Protein AF-0000000079818234 (afdb_homodimer)

Radius of gyration: 24.81 Å; Cα contacts (8 Å, |Δi|>4): 1193; chains: 2; bounding box: 47×65×57 Å

Secondary structure (DSSP, 8-state):
----TTHHHHHHHHHHHHTGGGGHHHHHHHHH-SS-EETTTTEETTTS--S-S--TT-EEEEES-TT-HHHHHHHHTT-SEEEEEES-HHHHHHHHHHHHHHT---EEEES-TTS-SS-TT-EEEEEEESSHHHHS-HHHHHHHHHHHEEEEEEEEEEEE-HHHHHTS-TT--SS--SB--S-STT-SEEE-TT-SSS---EEE---HHHHHHHHHHHT-EEEEEE-PPP---S---BTTB-HHHHTTS-SEEEEEEE--/----TTHHHHHHHHHHHHTGGGGHHHHHHHHH-SS-EETTTTEETTTS--S-S--TT-EEEEES-TT-HHHHHHHHTT-SEEEEEES-HHHHHHHHHHHHHHT---EEEES-TTS-SS-TT-EEEEEEESSHHHHS-HHHHHHHHHHHEEEEEEEEEEEE-HHHHHTS-TT--SS--SB--S-STT-SEEE-TT-SSS---EEE---HHHHHHHHHHHT-EEEEEE-PPP---S---BTTB-HHHHTTS-SEEEEEEE--

Sequence (520 aa):
MTEQSGEHVAVNRDHWDDNAHEWVASGERNWAREAPVWGIWGIDNGEVPLLPDDLTGLDVVELGCGTVYGSAWMARRGARRVVGIDNSAGQLATATRLAQQHGIELELIHGDAEAVPLPDGSVDFALSEYGAAIWCDPYRWVPEAFRLLRPGGRLVFLGTHPLAHVTAPMDGSVPIDTTLHRGWFDLHRLDWTDAVDEPGGIEFCLPTAGWMALFRDVGFVVEDYREPRCPATGDEVTFAITPTWANRWPSEQAWWVRRPMTEQSGEHVAVNRDHWDDNAHEWVASGERNWAREAPVWGIWGIDNGEVPLLPDDLTGLDVVELGCGTVYGSAWMARRGARRVVGIDNSAGQLATATRLAQQHGIELELIHGDAEAVPLPDGSVDFALSEYGAAIWCDPYRWVPEAFRLLRPGGRLVFLGTHPLAHVTAPMDGSVPIDTTLHRGWFDLHRLDWTDAVDEPGGIEFCLPTAGWMALFRDVGFVVEDYREPRCPATGDEVTFAITPTWANRWPSEQAWWVRRP

Organism: NCBI:txid1608957

pLDDT: mean 96.19, std 8.21, range [26.52, 98.94]

InterPro domains:
  IPR013216 Methyltransferase type 11 [PF08241] (62-157)
  IPR029063 S-adenosyl-L-methionine-dependent methyltransferase superfamily [G3DSA:3.40.50.150] (49-246)
  IPR029063 S-adenosyl-L-methionine-dependent methyltransferase superfamily [SSF53335] (7-232)

Nearest PDB structures (foldseek):
  5f8e-assembly2_C  TM=6.454E-01  e=2.463E-10  Mycobacterium tuberculosis H37Rv
  5wp5-assembly2_B  TM=6.800E-01  e=1.462E-09  Arabidopsis thaliana
  5wp4-assembly1_A  TM=6.936E-01  e=3.934E-09  Arabidopsis thaliana
  6uak-assembly1_A-2  TM=6.169E-01  e=2.172E-09  Lachnospiraceae bacterium C6A11
  2yqz-assembly2_B  TM=4.372E-01  e=1.904E-09  Thermus thermophilus HB8

Solvent-accessible surface area (backbone atoms only — not comparable to full-atom values): 26539 Å² total; per-residue (Å²): 129,80,77,61,88,59,54,53,55,57,50,34,24,53,47,42,38,74,45,25,77,77,44,47,63,58,37,54,53,56,60,69,44,93,63,67,57,40,80,97,68,53,43,43,40,89,79,56,62,73,63,73,85,68,35,64,71,31,29,33,37,23,32,28,28,52,51,31,48,69,47,51,52,43,44,75,30,36,30,66,40,39,35,32,26,21,59,22,67,45,23,44,51,52,20,52,52,52,28,58,74,71,70,51,85,67,47,76,43,84,36,50,52,56,64,60,98,64,60,72,45,61,24,43,37,38,38,18,68,65,16,34,53,23,56,30,55,62,91,40,28,51,52,39,50,56,44,29,30,24,77,67,9,36,43,28,37,29,28,69,18,53,61,41,59,21,14,30,45,89,60,34,47,64,55,44,58,54,43,59,64,46,45,44,80,70,44,38,80,45,77,29,61,75,19,70,68,62,56,46,39,44,37,30,43,51,33,72,38,50,49,51,49,48,34,51,74,68,51,36,44,77,76,47,52,44,56,56,64,40,84,54,78,53,70,62,69,52,94,43,37,27,25,56,58,22,55,30,33,46,47,31,31,34,43,33,31,30,35,101,130,80,77,62,90,56,56,53,56,56,50,34,25,54,46,42,39,73,46,24,78,75,44,46,64,57,38,55,50,55,61,67,44,94,62,68,59,39,81,96,70,53,43,43,40,88,79,55,60,73,64,75,84,67,34,63,71,31,29,34,38,24,32,27,27,50,51,32,46,69,48,51,50,44,44,75,31,37,30,65,40,39,34,34,27,22,59,21,67,44,23,42,52,52,20,51,51,52,28,59,75,69,70,49,84,66,46,78,42,85,38,50,54,56,64,61,97,63,59,73,45,64,22,43,37,38,37,17,70,62,15,35,51,22,56,31,55,63,89,41,28,51,52,37,50,55,46,30,30,24,77,67,10,37,42,28,35,31,26,69,18,51,61,42,60,21,14,28,45,91,60,34,46,65,56,45,59,55,44,59,66,45,46,45,79,69,46,39,80,44,78,28,61,76,19,68,70,61,55,46,39,42,36,30,42,49,33,72,37,51,48,50,48,49,35,52,75,68,52,37,42,78,75,47,51,43,58,55,65,40,84,54,79,52,71,64,69,53,95,42,37,28,26,56,57,21,54,29,35,45,46,32,31,35,43,33,32,30,35,102

Foldseek 3Di:
DPPDDCVLLVQQQVQCQVCLVVCLVVLLVQLPDPAHAADLQRHGCVVVVLDDQAQAAWAEEEAQQQLNSVQVVSVVRHYPAYEYEHQYPSSVVSNVVSCVVVVHDHHYYHDHLLDDPDQFQQGQEYEYGQGCQWSPFCLRNVLSVNRNHHAFGKYKYKDFALCCVQQQAPLQDFQRDDDGDDDLQPFFKDAQCRRPPDRGGITTDHHPVVVVVSCVVSQKAWDDKDQDARPDDDADATPRYGSVRSNVGGGMMMTMIGRD/DPPDDCVLLVQQQVQCQVCLVVCLVVLVVQLPDPAHAADLQRHGCVVVVLDDQAQAAWAEEEAQQQLNSVQQVSVVRHYPAYEYEHQYPSSVVSNVVSCVVVVHDHHYYHDHLLDDPDQFQQGQEYEYGQGCQWSPFCLRNVLSVLRNHHAFGKYKYKDFALCCVQQQAPLQDFQRDDDGNDDLQPFFKDAQCRRPPDRGGITTDHHPVVVVVSCVVSQKAWDDKDQDARPDDDADATPRYGSVRSNVGGGMMMTMIGRD

Structure (mmCIF, N/CA/C/O backbone):
data_AF-0000000079818234-model_v1
#
loop_
_entity.id
_entity.type
_entity.pdbx_description
1 polymer 'SAM-dependent methyltransferase'
#
loop_
_atom_site.group_PDB
_atom_site.id
_atom_site.type_symbol
_atom_site.label_atom_id
_atom_site.label_alt_id
_atom_site.label_comp_id
_atom_site.label_asym_id
_atom_site.label_entity_id
_atom_site.label_seq_id
_atom_site.pdbx_PDB_ins_code
_atom_site.Cartn_x
_atom_site.Cartn_y
_atom_site.Cartn_z
_atom_site.occupancy
_atom_site.B_iso_or_equiv
_atom_site.auth_seq_id
_atom_site.auth_comp_id
_atom_site.auth_asym_id
_atom_site.auth_atom_id
_atom_site.pdbx_PDB_model_num
ATOM 1 N N . MET A 1 1 ? -1.325 -24.984 18.875 1 26.67 1 MET A N 1
ATOM 2 C CA . MET A 1 1 ? -1.306 -25.891 17.719 1 26.67 1 MET A CA 1
ATOM 3 C C . MET A 1 1 ? -0.306 -25.406 16.672 1 26.67 1 MET A C 1
ATOM 5 O O . MET A 1 1 ? -0.473 -24.344 16.094 1 26.67 1 MET A O 1
ATOM 9 N N . THR A 1 2 ? 0.93 -25.531 16.875 1 33.09 2 THR A N 1
ATOM 10 C CA . THR A 1 2 ? 2.045 -25.25 15.977 1 33.09 2 THR A CA 1
ATOM 11 C C . THR A 1 2 ? 1.697 -25.609 14.539 1 33.09 2 THR A C 1
ATOM 13 O O . THR A 1 2 ? 1.628 -26.797 14.195 1 33.09 2 THR A O 1
ATOM 16 N N . GLU A 1 3 ? 0.717 -25.062 13.961 1 41.81 3 GLU A N 1
ATOM 17 C CA . GLU A 1 3 ? 0.404 -25.422 12.578 1 41.81 3 GLU A CA 1
ATOM 18 C C . GLU A 1 3 ? 1.666 -25.781 11.805 1 41.81 3 GLU A C 1
ATOM 20 O O . GLU A 1 3 ? 2.66 -25.062 11.852 1 41.81 3 GLU A O 1
ATOM 25 N N . GLN A 1 4 ? 1.934 -27.016 11.539 1 46.72 4 GLN A N 1
ATOM 26 C CA . GLN A 1 4 ? 3.055 -27.719 10.93 1 46.72 4 GLN A CA 1
ATOM 27 C C . GLN A 1 4 ? 3.527 -27.016 9.664 1 46.72 4 GLN A C 1
ATOM 29 O O . GLN A 1 4 ? 2.721 -26.688 8.781 1 46.72 4 GLN A O 1
ATOM 34 N N . SER A 1 5 ? 4.594 -26.547 9.578 1 54.66 5 SER A N 1
ATOM 35 C CA . SER A 1 5 ? 5.438 -26.062 8.484 1 54.66 5 SER A CA 1
ATOM 36 C C . SER A 1 5 ? 5.285 -26.938 7.246 1 54.66 5 SER A C 1
ATOM 38 O O . SER A 1 5 ? 5.398 -28.156 7.324 1 54.66 5 SER A O 1
ATOM 40 N N . GLY A 1 6 ? 4.379 -26.672 6.41 1 78.38 6 GLY A N 1
ATOM 41 C CA . GLY A 1 6 ? 4.344 -27.438 5.168 1 78.38 6 GLY A CA 1
ATOM 42 C C . GLY A 1 6 ? 2.982 -28.031 4.871 1 78.38 6 GLY A C 1
ATOM 43 O O . GLY A 1 6 ? 2.746 -28.531 3.771 1 78.38 6 GLY A O 1
ATOM 44 N N . GLU A 1 7 ? 2.033 -27.969 5.949 1 90.75 7 GLU A N 1
ATOM 45 C CA . GLU A 1 7 ? 0.699 -28.531 5.75 1 90.75 7 GLU A CA 1
ATOM 46 C C . GLU A 1 7 ? 0.027 -27.938 4.52 1 90.75 7 GLU A C 1
ATOM 48 O O . GLU A 1 7 ? -0.63 -28.641 3.756 1 90.75 7 GLU A O 1
ATOM 53 N N . HIS A 1 8 ? 0.161 -26.656 4.297 1 97.06 8 HIS A N 1
ATOM 54 C CA . HIS A 1 8 ? -0.478 -26 3.166 1 97.06 8 HIS A CA 1
ATOM 55 C C . HIS A 1 8 ? 0.04 -26.547 1.842 1 97.06 8 HIS A C 1
ATOM 57 O O . HIS A 1 8 ? -0.687 -26.562 0.846 1 97.06 8 HIS A O 1
ATOM 63 N N . VAL A 1 9 ? 1.299 -27.031 1.816 1 97.56 9 VAL A N 1
ATOM 64 C CA . VAL A 1 9 ? 1.887 -27.547 0.588 1 97.56 9 VAL A CA 1
ATOM 65 C C . VAL A 1 9 ? 1.11 -28.781 0.129 1 97.56 9 VAL A C 1
ATOM 67 O O . VAL A 1 9 ? 0.718 -28.875 -1.036 1 97.56 9 VAL A O 1
ATOM 70 N N . ALA A 1 10 ? 0.885 -29.703 1.012 1 96.88 10 ALA A N 1
ATOM 71 C CA . ALA A 1 10 ? 0.15 -30.922 0.689 1 96.88 10 ALA A CA 1
ATOM 72 C C . ALA A 1 10 ? -1.308 -30.609 0.358 1 96.88 10 ALA A C 1
ATOM 74 O O . ALA A 1 10 ? -1.858 -31.141 -0.607 1 96.88 10 ALA A O 1
ATOM 75 N N . VAL A 1 11 ? -1.931 -29.781 1.15 1 97.81 11 VAL A N 1
ATOM 76 C CA . VAL A 1 11 ? -3.326 -29.406 0.954 1 97.81 11 VAL A CA 1
ATOM 77 C C . VAL A 1 11 ? -3.5 -28.766 -0.42 1 97.81 11 VAL A C 1
ATOM 79 O O . VAL A 1 11 ? -4.418 -29.109 -1.166 1 97.81 11 VAL A O 1
ATOM 82 N N . ASN A 1 12 ? -2.658 -27.844 -0.768 1 98 12 ASN A N 1
ATOM 83 C CA . ASN A 1 12 ? -2.766 -27.141 -2.037 1 98 12 ASN A CA 1
ATOM 84 C C . ASN A 1 12 ? -2.412 -28.031 -3.217 1 98 12 ASN A C 1
ATOM 86 O O . ASN A 1 12 ? -2.979 -27.891 -4.301 1 98 12 ASN A O 1
ATOM 90 N N . ARG A 1 13 ? -1.47 -28.953 -3.018 1 97.62 13 ARG A N 1
ATOM 91 C CA . ARG A 1 13 ? -1.191 -29.953 -4.051 1 97.62 13 ARG A CA 1
ATOM 92 C C . ARG A 1 13 ? -2.447 -30.75 -4.402 1 97.62 13 ARG A C 1
ATOM 94 O O . ARG A 1 13 ? -2.797 -30.875 -5.578 1 97.62 13 ARG A O 1
ATOM 101 N N . ASP A 1 14 ? -3.066 -31.266 -3.395 1 96.81 14 ASP A N 1
ATOM 102 C CA . ASP A 1 14 ? -4.281 -32.062 -3.605 1 96.81 14 ASP A CA 1
ATOM 103 C C . ASP A 1 14 ? -5.359 -31.219 -4.289 1 96.81 14 ASP A C 1
ATOM 105 O O . ASP A 1 14 ? -6.008 -31.672 -5.23 1 96.81 14 ASP A O 1
ATOM 109 N N . HIS A 1 15 ? -5.547 -30.016 -3.846 1 97.19 15 HIS A N 1
ATOM 110 C CA . HIS A 1 15 ? -6.547 -29.125 -4.406 1 97.19 15 HIS A CA 1
ATOM 111 C C . HIS A 1 15 ? -6.297 -28.875 -5.895 1 97.19 15 HIS A C 1
ATOM 113 O O . HIS A 1 15 ? -7.211 -29.031 -6.711 1 97.19 15 HIS A O 1
ATOM 119 N N . TRP A 1 16 ? -5.082 -28.562 -6.273 1 97.25 16 TRP A N 1
ATOM 120 C CA . TRP A 1 16 ? -4.785 -28.172 -7.648 1 97.25 16 TRP A CA 1
ATOM 121 C C . TRP A 1 16 ? -4.695 -29.375 -8.562 1 97.25 16 TRP A C 1
ATOM 123 O O . TRP A 1 16 ? -4.949 -29.281 -9.766 1 97.25 16 TRP A O 1
ATOM 133 N N . ASP A 1 17 ? -4.348 -30.531 -8 1 97.5 17 ASP A N 1
ATOM 134 C CA . ASP A 1 17 ? -4.434 -31.766 -8.789 1 97.5 17 ASP A CA 1
ATOM 135 C C . ASP A 1 17 ? -5.887 -32.125 -9.094 1 97.5 17 ASP A C 1
ATOM 137 O O . ASP A 1 17 ? -6.215 -32.469 -10.227 1 97.5 17 ASP A O 1
ATOM 141 N N . ASP A 1 18 ? -6.68 -31.953 -8.109 1 96.19 18 ASP A N 1
ATOM 142 C CA . ASP A 1 18 ? -8.094 -32.281 -8.25 1 96.19 18 ASP A CA 1
ATOM 143 C C . ASP A 1 18 ? -8.773 -31.375 -9.273 1 96.19 18 ASP A C 1
ATOM 145 O O . ASP A 1 18 ? -9.734 -31.781 -9.93 1 96.19 18 ASP A O 1
ATOM 149 N N . ASN A 1 19 ? -8.273 -30.172 -9.438 1 95.25 19 ASN A N 1
ATOM 150 C CA . ASN A 1 19 ? -8.945 -29.203 -10.289 1 95.25 19 ASN A CA 1
ATOM 151 C C . ASN A 1 19 ? -8.148 -28.938 -11.562 1 95.25 19 ASN A C 1
ATOM 153 O O . ASN A 1 19 ? -8.523 -28.078 -12.359 1 95.25 19 ASN A O 1
ATOM 157 N N . ALA A 1 20 ? -7.113 -29.641 -11.789 1 96.38 20 ALA A N 1
ATOM 158 C CA . ALA A 1 20 ? -6.215 -29.375 -12.906 1 96.38 20 ALA A CA 1
ATOM 159 C C . ALA A 1 20 ? -6.973 -29.406 -14.234 1 96.38 20 ALA A C 1
ATOM 161 O O . ALA A 1 20 ? -6.699 -28.594 -15.125 1 96.38 20 ALA A O 1
ATOM 162 N N . HIS A 1 21 ? -7.945 -30.297 -14.367 1 95.62 21 HIS A N 1
ATOM 163 C CA . HIS A 1 21 ? -8.695 -30.469 -15.602 1 95.62 21 HIS A CA 1
ATOM 164 C C . HIS A 1 21 ? -9.484 -29.203 -15.945 1 95.62 21 HIS A C 1
ATOM 166 O O . HIS A 1 21 ? -9.727 -28.922 -17.125 1 95.62 21 HIS A O 1
ATOM 172 N N . GLU A 1 22 ? -9.852 -28.422 -14.945 1 93.81 22 GLU A N 1
ATOM 173 C CA . GLU A 1 22 ? -10.648 -27.219 -15.141 1 93.81 22 GLU A CA 1
ATOM 174 C C . GLU A 1 22 ? -9.805 -26.094 -15.758 1 93.81 22 GLU A C 1
ATOM 176 O O . GLU A 1 22 ? -10.352 -25.109 -16.25 1 93.81 22 GLU A O 1
ATOM 181 N N . TRP A 1 23 ? -8.523 -26.266 -15.789 1 95.12 23 TRP A N 1
ATOM 182 C CA . TRP A 1 23 ? -7.648 -25.172 -16.203 1 95.12 23 TRP A CA 1
ATOM 183 C C . TRP A 1 23 ? -7.039 -25.453 -17.578 1 95.12 23 TRP A C 1
ATOM 185 O O . TRP A 1 23 ? -6.309 -24.625 -18.109 1 95.12 23 TRP A O 1
ATOM 195 N N . VAL A 1 24 ? -7.379 -26.578 -18.172 1 95.94 24 VAL A N 1
ATOM 196 C CA . VAL A 1 24 ? -6.828 -26.969 -19.469 1 95.94 24 VAL A CA 1
ATOM 197 C C . VAL A 1 24 ? -7.254 -25.969 -20.531 1 95.94 24 VAL A C 1
ATOM 199 O O . VAL A 1 24 ? -6.41 -25.406 -21.25 1 95.94 24 VAL A O 1
ATOM 202 N N . ALA A 1 25 ? -8.547 -25.672 -20.562 1 95.94 25 ALA A N 1
ATOM 203 C CA . ALA A 1 25 ? -9.07 -24.781 -21.594 1 95.94 25 ALA A CA 1
ATOM 204 C C . ALA A 1 25 ? -8.477 -23.375 -21.453 1 95.94 25 ALA A C 1
ATOM 206 O O . ALA A 1 25 ? -8.117 -22.75 -22.453 1 95.94 25 ALA A O 1
ATOM 207 N N . SER A 1 26 ? -8.492 -22.938 -20.25 1 93.88 26 SER A N 1
ATOM 208 C CA . SER A 1 26 ? -7.91 -21.625 -20.016 1 93.88 26 SER A CA 1
ATOM 209 C C . SER A 1 26 ? -6.438 -21.594 -20.406 1 93.88 26 SER A C 1
ATOM 211 O O . SER A 1 26 ? -5.965 -20.609 -20.984 1 93.88 26 SER A O 1
ATOM 213 N N . GLY A 1 27 ? -5.695 -22.594 -20.062 1 95.81 27 GLY A N 1
ATOM 214 C CA . GLY A 1 27 ? -4.309 -22.703 -20.5 1 95.81 27 GLY A CA 1
ATOM 215 C C . GLY A 1 27 ? -4.152 -22.641 -22 1 95.81 27 GLY A C 1
ATOM 216 O O . GLY A 1 27 ? -3.326 -21.891 -22.516 1 95.81 27 GLY A O 1
ATOM 217 N N . GLU A 1 28 ? -4.965 -23.406 -22.703 1 97.12 28 GLU A N 1
ATOM 218 C CA . GLU A 1 28 ? -4.918 -23.438 -24.172 1 97.12 28 GLU A CA 1
ATOM 219 C C . GLU A 1 28 ? -5.191 -22.047 -24.75 1 97.12 28 GLU A C 1
ATOM 221 O O . GLU A 1 28 ? -4.504 -21.609 -25.672 1 97.12 28 GLU A O 1
ATOM 226 N N . ARG A 1 29 ? -6.152 -21.391 -24.188 1 96.31 29 ARG A N 1
ATOM 227 C CA . ARG A 1 29 ? -6.484 -20.047 -24.641 1 96.31 29 ARG A CA 1
ATOM 228 C C . ARG A 1 29 ? -5.32 -19.094 -24.422 1 96.31 29 ARG A C 1
ATOM 230 O O . ARG A 1 29 ? -4.973 -18.312 -25.312 1 96.31 29 ARG A O 1
ATOM 237 N N . ASN A 1 30 ? -4.762 -19.109 -23.281 1 95.69 30 ASN A N 1
ATOM 238 C CA . ASN A 1 30 ? -3.688 -18.188 -22.938 1 95.69 30 ASN A CA 1
ATOM 239 C C . ASN A 1 30 ? -2.441 -18.438 -23.781 1 95.69 30 ASN A C 1
ATOM 241 O O . ASN A 1 30 ? -1.755 -17.484 -24.172 1 95.69 30 ASN A O 1
ATOM 245 N N . TRP A 1 31 ? -2.158 -19.672 -24.094 1 95.69 31 TRP A N 1
ATOM 246 C CA . TRP A 1 31 ? -1.018 -20.016 -24.922 1 95.69 31 TRP A CA 1
ATOM 247 C C . TRP A 1 31 ? -1.212 -19.516 -26.344 1 95.69 31 TRP A C 1
ATOM 249 O O . TRP A 1 31 ? -0.242 -19.172 -27.031 1 95.69 31 TRP A O 1
ATOM 259 N N . ALA A 1 32 ? -2.402 -19.422 -26.781 1 94.88 32 ALA A N 1
ATOM 260 C CA . ALA A 1 32 ? -2.707 -19.109 -28.172 1 94.88 32 ALA A CA 1
ATOM 261 C C . ALA A 1 32 ? -2.793 -17.594 -28.391 1 94.88 32 ALA A C 1
ATOM 263 O O . ALA A 1 32 ? -2.857 -17.125 -29.531 1 94.88 32 ALA A O 1
ATOM 264 N N . ARG A 1 33 ? -2.76 -16.844 -27.312 1 95.25 33 ARG A N 1
ATOM 265 C CA . ARG A 1 33 ? -2.902 -15.398 -27.422 1 95.25 33 ARG A CA 1
ATOM 266 C C . ARG A 1 33 ? -1.717 -14.789 -28.156 1 95.25 33 ARG A C 1
ATOM 268 O O . ARG A 1 33 ? -0.614 -15.336 -28.141 1 95.25 33 ARG A O 1
ATOM 275 N N . GLU A 1 34 ? -1.979 -13.633 -28.703 1 93.62 34 GLU A N 1
ATOM 276 C CA . GLU A 1 34 ? -0.927 -12.883 -29.391 1 93.62 34 GLU A CA 1
ATOM 277 C C . GLU A 1 34 ? -0.07 -12.102 -28.391 1 93.62 34 GLU A C 1
ATOM 279 O O . GLU A 1 34 ? 1.096 -11.812 -28.672 1 93.62 34 GLU A O 1
ATOM 284 N N . ALA A 1 35 ? -0.7 -11.75 -27.281 1 95 35 ALA A N 1
ATOM 285 C CA . ALA A 1 35 ? -0.032 -11.055 -26.188 1 95 35 ALA A CA 1
ATOM 286 C C . ALA A 1 35 ? -0.489 -11.594 -24.828 1 95 35 ALA A C 1
ATOM 288 O O . ALA A 1 35 ? -1.617 -12.07 -24.703 1 95 35 ALA A O 1
ATOM 289 N N . PRO A 1 36 ? 0.419 -11.461 -23.906 1 96 36 PRO A N 1
ATOM 290 C CA . PRO A 1 36 ? 0.007 -12.008 -22.609 1 96 36 PRO A CA 1
ATOM 291 C C . PRO A 1 36 ? -1.013 -11.117 -21.891 1 96 36 PRO A C 1
ATOM 293 O O . PRO A 1 36 ? -0.998 -9.898 -22.062 1 96 36 PRO A O 1
ATOM 296 N N . VAL A 1 37 ? -1.904 -11.734 -21.109 1 95.81 37 VAL A N 1
ATOM 297 C CA . VAL A 1 37 ? -2.824 -11.062 -20.188 1 95.81 37 VAL A CA 1
ATOM 298 C C . VAL A 1 37 ? -2.676 -11.648 -18.781 1 95.81 37 VAL A C 1
ATOM 300 O O . VAL A 1 37 ? -2.244 -12.789 -18.625 1 95.81 37 VAL A O 1
ATOM 3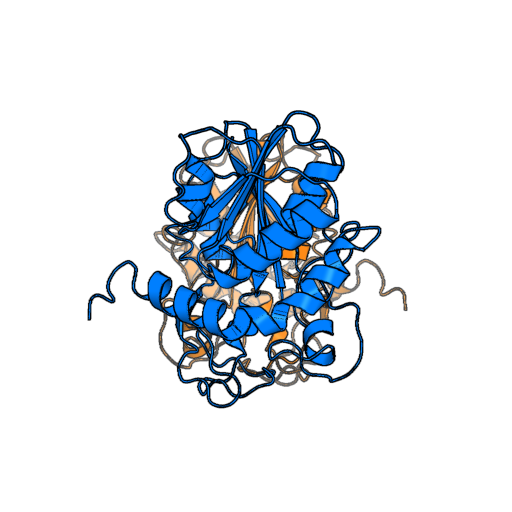03 N N . TRP A 1 38 ? -2.986 -10.828 -17.828 1 96.62 38 TRP A N 1
ATOM 304 C CA . TRP A 1 38 ? -2.625 -11.234 -16.469 1 96.62 38 TRP A CA 1
ATOM 305 C C . TRP A 1 38 ? -3.846 -11.219 -15.555 1 96.62 38 TRP A C 1
ATOM 307 O O . TRP A 1 38 ? -4.785 -10.445 -15.781 1 96.62 38 TRP A O 1
ATOM 317 N N . GLY A 1 39 ? -3.68 -12.031 -14.508 1 95.88 39 GLY A N 1
ATOM 318 C CA . GLY A 1 39 ? -4.641 -12.016 -13.414 1 95.88 39 GLY A CA 1
ATOM 319 C C . GLY A 1 39 ? -5.992 -12.594 -13.797 1 95.88 39 GLY A C 1
ATOM 320 O O . GLY A 1 39 ? -6.121 -13.242 -14.836 1 95.88 39 GLY A O 1
ATOM 321 N N . ILE A 1 40 ? -6.957 -12.398 -13 1 95.19 40 ILE A N 1
ATOM 322 C CA . ILE A 1 40 ? -8.266 -13.016 -13.188 1 95.19 40 ILE A CA 1
ATOM 323 C C . ILE A 1 40 ? -9.109 -12.156 -14.125 1 95.19 40 ILE A C 1
ATOM 325 O O . ILE A 1 40 ? -10.172 -12.586 -14.594 1 95.19 40 ILE A O 1
ATOM 329 N N . TRP A 1 41 ? -8.594 -11 -14.469 1 95.75 41 TRP A N 1
ATOM 330 C CA . TRP A 1 41 ? -9.375 -10.094 -15.305 1 95.75 41 TRP A CA 1
ATOM 331 C C . TRP A 1 41 ? -8.75 -9.969 -16.688 1 95.75 41 TRP A C 1
ATOM 333 O O . TRP A 1 41 ? -9.234 -9.188 -17.516 1 95.75 41 TRP A O 1
ATOM 343 N N . GLY A 1 42 ? -7.652 -10.695 -16.875 1 94.88 42 GLY A N 1
ATOM 344 C CA . GLY A 1 42 ? -7.023 -10.641 -18.188 1 94.88 42 GLY A CA 1
ATOM 345 C C . GLY A 1 42 ? -6.469 -9.266 -18.516 1 94.88 42 GLY A C 1
ATOM 346 O O . GLY A 1 42 ? -6.723 -8.742 -19.609 1 94.88 42 GLY A O 1
ATOM 347 N N . ILE A 1 43 ? -5.691 -8.703 -17.625 1 95.88 43 ILE A N 1
ATOM 348 C CA . ILE A 1 43 ? -5.148 -7.363 -17.797 1 95.88 43 ILE A CA 1
ATOM 349 C C . ILE A 1 43 ? -3.969 -7.402 -18.766 1 95.88 43 ILE A C 1
ATOM 351 O O . ILE A 1 43 ? -3.055 -8.219 -18.609 1 95.88 43 ILE A O 1
ATOM 355 N N . ASP A 1 44 ? -3.938 -6.488 -19.672 1 94.88 44 ASP A N 1
ATOM 356 C CA . ASP A 1 44 ? -2.893 -6.426 -20.688 1 94.88 44 ASP A CA 1
ATOM 357 C C . ASP A 1 44 ? -1.536 -6.109 -20.062 1 94.88 44 ASP A C 1
ATOM 359 O O . ASP A 1 44 ? -1.444 -5.281 -19.156 1 94.88 44 ASP A O 1
ATOM 363 N N . ASN A 1 45 ? -0.516 -6.715 -20.672 1 96.31 45 ASN A N 1
ATOM 364 C CA . ASN A 1 45 ? 0.842 -6.457 -20.219 1 96.31 45 ASN A CA 1
ATOM 365 C C . ASN A 1 45 ? 1.223 -4.988 -20.375 1 96.31 45 ASN A C 1
ATOM 367 O O . ASN A 1 45 ? 2.109 -4.492 -19.672 1 96.31 45 ASN A O 1
ATOM 371 N N . GLY A 1 46 ? 0.618 -4.285 -21.297 1 94 46 GLY A N 1
ATOM 372 C CA . GLY A 1 46 ? 0.854 -2.855 -21.438 1 94 46 GLY A CA 1
ATOM 373 C C . GLY A 1 46 ? 0.364 -2.053 -20.25 1 94 46 GLY A C 1
ATOM 374 O O . GLY A 1 46 ? 0.935 -1.012 -19.922 1 94 46 GLY A O 1
ATOM 375 N N . GLU A 1 47 ? -0.646 -2.516 -19.594 1 93.38 47 GLU A N 1
ATOM 376 C CA . GLU A 1 47 ? -1.233 -1.851 -18.438 1 93.38 47 GLU A CA 1
ATOM 377 C C . GLU A 1 47 ? -0.528 -2.262 -17.141 1 93.38 47 GLU A C 1
ATOM 379 O O . GLU A 1 47 ? -0.231 -1.419 -16.297 1 93.38 47 GLU A O 1
ATOM 384 N N . VAL A 1 48 ? -0.307 -3.482 -16.969 1 96.62 48 VAL A N 1
ATOM 385 C CA . VAL A 1 48 ? 0.477 -4.035 -15.867 1 96.62 48 VAL A CA 1
ATOM 386 C C . VAL A 1 48 ? 1.634 -4.863 -16.422 1 96.62 48 VAL A C 1
ATOM 388 O O . VAL A 1 48 ? 1.49 -6.062 -16.656 1 96.62 48 VAL A O 1
ATOM 391 N N . PRO A 1 49 ? 2.756 -4.309 -16.531 1 97.19 49 PRO A N 1
ATOM 392 C CA . PRO A 1 49 ? 3.859 -4.953 -17.25 1 97.19 49 PRO A CA 1
ATOM 393 C C . PRO A 1 49 ? 4.617 -5.957 -16.391 1 97.19 49 PRO A C 1
ATOM 395 O O . PRO A 1 49 ? 5.758 -5.699 -15.992 1 97.19 49 PRO A O 1
ATOM 398 N N . LEU A 1 50 ? 4.086 -7.082 -16.219 1 98.25 50 LEU A N 1
ATOM 399 C CA . LEU A 1 50 ? 4.738 -8.125 -15.438 1 98.25 50 LEU A CA 1
ATOM 400 C C . LEU A 1 50 ? 5.965 -8.664 -16.156 1 98.25 50 LEU A C 1
ATOM 402 O O . LEU A 1 50 ? 6.914 -9.133 -15.523 1 98.25 50 LEU A O 1
ATOM 406 N N . LEU A 1 51 ? 5.891 -8.672 -17.438 1 97.94 51 LEU A N 1
ATOM 407 C CA . LEU A 1 51 ? 7.012 -9.172 -18.219 1 97.94 51 LEU A CA 1
ATOM 408 C C . LEU A 1 51 ? 7.738 -8.023 -18.922 1 97.94 51 LEU A C 1
ATOM 410 O O . LEU A 1 51 ? 7.109 -7.191 -19.578 1 97.94 51 LEU A O 1
ATOM 414 N N . PRO A 1 52 ? 9.039 -8.039 -18.781 1 96.44 52 PRO A N 1
ATOM 415 C CA . PRO A 1 52 ? 9.805 -7.113 -19.625 1 96.44 52 PRO A CA 1
ATOM 416 C C . PRO A 1 52 ? 9.664 -7.41 -21.109 1 96.44 52 PRO A C 1
ATOM 418 O O . PRO A 1 52 ? 9.352 -8.539 -21.5 1 96.44 52 PRO A O 1
ATOM 421 N N . ASP A 1 53 ? 9.977 -6.426 -21.844 1 94.56 53 ASP A N 1
ATOM 422 C CA . ASP A 1 53 ? 9.852 -6.57 -23.297 1 94.56 53 ASP A CA 1
ATOM 423 C C . ASP A 1 53 ? 10.93 -7.5 -23.844 1 94.56 53 ASP A C 1
ATOM 425 O O . ASP A 1 53 ? 10.727 -8.148 -24.875 1 94.56 53 ASP A O 1
ATOM 429 N N . ASP A 1 54 ? 12.031 -7.508 -23.234 1 97.44 54 ASP A N 1
ATOM 430 C CA . ASP A 1 54 ? 13.18 -8.273 -23.703 1 97.44 54 ASP A CA 1
ATOM 431 C C . ASP A 1 54 ? 13.812 -9.078 -22.578 1 97.44 54 ASP A C 1
ATOM 433 O O . ASP A 1 54 ? 14.281 -8.5 -21.594 1 97.44 54 ASP A O 1
ATOM 437 N N . LEU A 1 55 ? 13.828 -10.367 -22.766 1 98.25 55 LEU A N 1
ATOM 438 C CA . LEU A 1 55 ? 14.453 -11.266 -21.797 1 98.25 55 LEU A CA 1
ATOM 439 C C . LEU A 1 55 ? 15.594 -12.055 -22.453 1 98.25 55 LEU A C 1
ATOM 441 O O . LEU A 1 55 ? 15.938 -13.141 -21.984 1 98.25 55 LEU A O 1
ATOM 445 N N . THR A 1 56 ? 16.141 -11.492 -23.531 1 98.5 56 THR A N 1
ATOM 446 C CA . THR A 1 56 ? 17.141 -12.195 -24.312 1 98.5 56 THR A CA 1
ATOM 447 C C . THR A 1 56 ? 18.328 -12.586 -23.453 1 98.5 56 THR A C 1
ATOM 449 O O . THR A 1 56 ? 18.938 -11.742 -22.781 1 98.5 56 THR A O 1
ATOM 452 N N . GLY A 1 57 ? 18.578 -13.805 -23.484 1 98.19 57 GLY A N 1
ATOM 453 C CA . GLY A 1 57 ? 19.781 -14.32 -22.844 1 98.19 57 GLY A CA 1
ATOM 454 C C . GLY A 1 57 ? 19.641 -14.508 -21.359 1 98.19 57 GLY A C 1
ATOM 455 O O . GLY A 1 57 ? 20.594 -14.914 -20.688 1 98.19 57 GLY A O 1
ATOM 456 N N . LEU A 1 58 ? 18.531 -14.328 -20.812 1 98.69 58 LEU A N 1
ATOM 457 C CA . LEU A 1 58 ? 18.344 -14.391 -19.359 1 98.69 58 LEU A CA 1
ATOM 458 C C . LEU A 1 58 ? 17.875 -15.781 -18.938 1 98.69 58 LEU A C 1
ATOM 460 O O . LEU A 1 58 ? 17.219 -16.484 -19.719 1 98.69 58 LEU A O 1
ATOM 464 N N . ASP A 1 59 ? 18.234 -16.219 -17.781 1 98.88 59 ASP A N 1
ATOM 465 C CA . ASP A 1 59 ? 17.656 -17.375 -17.094 1 98.88 59 ASP A CA 1
ATOM 466 C C . ASP A 1 59 ? 16.484 -16.953 -16.219 1 98.88 59 ASP A C 1
ATOM 468 O O . ASP A 1 59 ? 16.609 -16.047 -15.391 1 98.88 59 ASP A O 1
ATOM 472 N N . VAL A 1 60 ? 15.359 -17.609 -16.406 1 98.94 60 VAL A N 1
ATOM 473 C CA . VAL A 1 60 ? 14.156 -17.125 -15.742 1 98.94 60 VAL A CA 1
ATOM 474 C C . VAL A 1 60 ? 13.414 -18.281 -15.094 1 98.94 60 VAL A C 1
ATOM 476 O O . VAL A 1 60 ? 13.602 -19.438 -15.477 1 98.94 60 VAL A O 1
ATOM 479 N N . VAL A 1 61 ? 12.609 -17.953 -14.062 1 98.94 61 VAL A N 1
ATOM 480 C CA . VAL A 1 61 ? 11.844 -18.984 -13.367 1 98.94 61 VAL A CA 1
ATOM 481 C C . VAL A 1 61 ? 10.43 -18.469 -13.086 1 98.94 61 VAL A C 1
ATOM 483 O O . VAL A 1 61 ? 10.234 -17.281 -12.805 1 98.94 61 VAL A O 1
ATOM 486 N N . GLU A 1 62 ? 9.508 -19.328 -13.258 1 98.94 62 GLU A N 1
ATOM 487 C CA . GLU A 1 62 ? 8.133 -19.062 -12.836 1 98.94 62 GLU A CA 1
ATOM 488 C C . GLU A 1 62 ? 7.773 -19.906 -11.609 1 98.94 62 GLU A C 1
ATOM 490 O O . GLU A 1 62 ? 7.836 -21.125 -11.648 1 98.94 62 GLU A O 1
ATOM 495 N N . LEU A 1 63 ? 7.438 -19.219 -10.562 1 98.94 63 LEU A N 1
ATOM 496 C CA . LEU A 1 63 ? 7.148 -19.844 -9.273 1 98.94 63 LEU A CA 1
ATOM 497 C C . LEU A 1 63 ? 5.652 -20.078 -9.102 1 98.94 63 LEU A C 1
ATOM 499 O O . LEU A 1 63 ? 4.895 -19.125 -8.883 1 98.94 63 LEU A O 1
ATOM 503 N N . GLY A 1 64 ? 5.258 -21.312 -9.039 1 98.62 64 GLY A N 1
ATOM 504 C CA . GLY A 1 64 ? 3.848 -21.625 -9.227 1 98.62 64 GLY A CA 1
ATOM 505 C C . GLY A 1 64 ? 3.369 -21.391 -10.648 1 98.62 64 GLY A C 1
ATOM 506 O O . GLY A 1 64 ? 2.52 -20.531 -10.891 1 98.62 64 GLY A O 1
ATOM 507 N N . CYS A 1 65 ? 3.754 -22.328 -11.586 1 98.19 65 CYS A N 1
ATOM 508 C CA . CYS A 1 65 ? 3.693 -21.969 -12.992 1 98.19 65 CYS A CA 1
ATOM 509 C C . CYS A 1 65 ? 2.391 -22.438 -13.625 1 98.19 65 CYS A C 1
ATOM 511 O O . CYS A 1 65 ? 2.045 -22.016 -14.734 1 98.19 65 CYS A O 1
ATOM 513 N N . GLY A 1 66 ? 1.639 -23.359 -12.977 1 97.5 66 GLY A N 1
ATOM 514 C CA . GLY A 1 66 ? 0.393 -23.859 -13.539 1 97.5 66 GLY A CA 1
ATOM 515 C C . GLY A 1 66 ? 0.555 -24.422 -14.945 1 97.5 66 GLY A C 1
ATOM 516 O O . GLY A 1 66 ? 1.401 -25.281 -15.18 1 97.5 66 GLY A O 1
ATOM 517 N N . THR A 1 67 ? -0.163 -23.844 -15.844 1 95.75 67 THR A N 1
ATOM 518 C CA . THR A 1 67 ? -0.102 -24.328 -17.219 1 95.75 67 THR A CA 1
ATOM 519 C C . THR A 1 67 ? 1.037 -23.656 -17.984 1 95.75 67 THR A C 1
ATOM 521 O O . THR A 1 67 ? 1.188 -23.859 -19.188 1 95.75 67 THR A O 1
ATOM 524 N N . VAL A 1 68 ? 1.805 -22.781 -17.359 1 94.44 68 VAL A N 1
ATOM 525 C CA . VAL A 1 68 ? 3.094 -22.234 -17.766 1 94.44 68 VAL A CA 1
ATOM 526 C C . VAL A 1 68 ? 2.898 -21.266 -18.922 1 94.44 68 VAL A C 1
ATOM 528 O O . VAL A 1 68 ? 3.775 -21.109 -19.781 1 94.44 68 VAL A O 1
ATOM 531 N N . TYR A 1 69 ? 1.809 -20.594 -19.031 1 94.5 69 TYR A N 1
ATOM 532 C CA . TYR A 1 69 ? 1.691 -19.625 -20.109 1 94.5 69 TYR A CA 1
ATOM 533 C C . TYR A 1 69 ? 2.639 -18.453 -19.875 1 94.5 69 TYR A C 1
ATOM 535 O O . TYR A 1 69 ? 3.186 -17.891 -20.828 1 94.5 69 TYR A O 1
ATOM 543 N N . GLY A 1 70 ? 2.859 -18.031 -18.594 1 96.81 70 GLY A N 1
ATOM 544 C CA . GLY A 1 70 ? 3.869 -17.016 -18.297 1 96.81 70 GLY A CA 1
ATOM 545 C C . GLY A 1 70 ? 5.258 -17.422 -18.75 1 96.81 70 GLY A C 1
ATOM 546 O O . GLY A 1 70 ? 5.961 -16.625 -19.391 1 96.81 70 GLY A O 1
ATOM 547 N N . SER A 1 71 ? 5.637 -18.625 -18.5 1 97.62 71 SER A N 1
ATOM 548 C CA . SER A 1 71 ? 6.922 -19.172 -18.922 1 97.62 71 SER A CA 1
ATOM 549 C C . SER A 1 71 ? 7.051 -19.188 -20.438 1 97.62 71 SER A C 1
ATOM 551 O O . SER A 1 71 ? 8.117 -18.891 -20.984 1 97.62 71 SER A O 1
ATOM 553 N N . ALA A 1 72 ? 5.984 -19.594 -21.094 1 97.06 72 ALA A N 1
ATOM 554 C CA . ALA A 1 72 ? 5.98 -19.594 -22.547 1 97.06 72 ALA A CA 1
ATOM 555 C C . ALA A 1 72 ? 6.289 -18.203 -23.109 1 97.06 72 ALA A C 1
ATOM 557 O O . ALA A 1 72 ? 7.055 -18.078 -24.062 1 97.06 72 ALA A O 1
ATOM 558 N N . TRP A 1 73 ? 5.691 -17.234 -22.547 1 97.5 73 TRP A N 1
ATOM 559 C CA . TRP A 1 73 ? 5.914 -15.867 -22.984 1 97.5 73 TRP A CA 1
ATOM 560 C C . TRP A 1 73 ? 7.34 -15.422 -22.672 1 97.5 73 TRP A C 1
ATOM 562 O O . TRP A 1 73 ? 7.949 -14.68 -23.453 1 97.5 73 TRP A O 1
ATOM 572 N N . MET A 1 74 ? 7.863 -15.836 -21.516 1 98.12 74 MET A N 1
ATOM 573 C CA . MET A 1 74 ? 9.258 -15.531 -21.219 1 98.12 74 MET A CA 1
ATOM 574 C C . MET A 1 74 ? 10.188 -16.141 -22.266 1 98.12 74 MET A C 1
ATOM 576 O O . MET A 1 74 ? 11.125 -15.492 -22.719 1 98.12 74 MET A O 1
ATOM 580 N N . ALA A 1 75 ? 9.891 -17.359 -22.703 1 97.81 75 ALA A N 1
ATOM 581 C CA . ALA A 1 75 ? 10.656 -18 -23.75 1 97.81 75 ALA A CA 1
ATOM 582 C C . ALA A 1 75 ? 10.547 -17.234 -25.062 1 97.81 75 ALA A C 1
ATOM 584 O O . ALA A 1 75 ? 11.555 -16.984 -25.734 1 97.81 75 ALA A O 1
ATOM 585 N N . ARG A 1 76 ? 9.398 -16.797 -25.391 1 96.38 76 ARG A N 1
ATOM 586 C CA . ARG A 1 76 ? 9.148 -16.078 -26.641 1 96.38 76 ARG A CA 1
ATOM 587 C C . ARG A 1 76 ? 9.852 -14.727 -26.625 1 96.38 76 ARG A C 1
ATOM 589 O O . ARG A 1 76 ? 10.094 -14.141 -27.688 1 96.38 76 ARG A O 1
ATOM 596 N N . ARG A 1 77 ? 10.172 -14.281 -25.516 1 97 77 ARG A N 1
ATOM 597 C CA . ARG A 1 77 ? 10.852 -12.992 -25.391 1 97 77 ARG A CA 1
ATOM 598 C C . ARG A 1 77 ? 12.359 -13.172 -25.328 1 97 77 ARG A C 1
ATOM 600 O O . ARG A 1 77 ? 13.094 -12.234 -25.016 1 97 77 ARG A O 1
ATOM 607 N N . GLY A 1 78 ? 12.82 -14.383 -25.453 1 97.62 78 GLY A N 1
ATOM 608 C CA . GLY A 1 78 ? 14.227 -14.609 -25.719 1 97.62 78 GLY A CA 1
ATOM 609 C C . GLY A 1 78 ? 14.977 -15.195 -24.547 1 97.62 78 GLY A C 1
ATOM 610 O O . GLY A 1 78 ? 16.203 -15.297 -24.562 1 97.62 78 GLY A O 1
ATOM 611 N N . ALA A 1 79 ? 14.328 -15.586 -23.547 1 98.56 79 ALA A N 1
ATOM 612 C CA . ALA A 1 79 ? 15.023 -16.156 -22.391 1 98.56 79 ALA A CA 1
ATOM 613 C C . ALA A 1 79 ? 15.844 -17.375 -22.781 1 98.56 79 ALA A C 1
ATOM 615 O O . ALA A 1 79 ? 15.406 -18.188 -23.594 1 98.56 79 ALA A O 1
ATOM 616 N N . ARG A 1 80 ? 17 -17.469 -22.219 1 98.19 80 ARG A N 1
ATOM 617 C CA . ARG A 1 80 ? 17.922 -18.562 -22.516 1 98.19 80 ARG A CA 1
ATOM 618 C C . ARG A 1 80 ? 17.453 -19.844 -21.828 1 98.19 80 ARG A C 1
ATOM 620 O O . ARG A 1 80 ? 17.5 -20.922 -22.422 1 98.19 80 ARG A O 1
ATOM 627 N N . ARG A 1 81 ? 17.109 -19.766 -20.672 1 98.62 81 ARG A N 1
ATOM 628 C CA . ARG A 1 81 ? 16.625 -20.875 -19.844 1 98.62 81 ARG A CA 1
ATOM 629 C C . ARG A 1 81 ? 15.344 -20.5 -19.125 1 98.62 81 ARG A C 1
ATOM 631 O O . ARG A 1 81 ? 15.281 -19.469 -18.453 1 98.62 81 ARG A O 1
ATOM 638 N N . VAL A 1 82 ? 14.344 -21.281 -19.328 1 98.75 82 VAL A N 1
ATOM 639 C CA . VAL A 1 82 ? 13.055 -21.016 -18.688 1 98.75 82 VAL A CA 1
ATOM 640 C C . VAL A 1 82 ? 12.656 -22.203 -17.828 1 98.75 82 VAL A C 1
ATOM 642 O O . VAL A 1 82 ? 12.453 -23.312 -18.328 1 98.75 82 VAL A O 1
ATOM 645 N N . VAL A 1 83 ? 12.523 -21.938 -16.531 1 98.88 83 VAL A N 1
ATOM 646 C CA . VAL A 1 83 ? 12.133 -22.969 -15.578 1 98.88 83 VAL A CA 1
ATOM 647 C C . VAL A 1 83 ? 10.742 -22.656 -15.023 1 98.88 83 VAL A C 1
ATOM 649 O O . VAL A 1 83 ? 10.438 -21.5 -14.719 1 98.88 83 VAL A O 1
ATOM 652 N N . GLY A 1 84 ? 9.906 -23.594 -15.008 1 98.75 84 GLY A N 1
ATOM 653 C CA . GLY A 1 84 ? 8.648 -23.531 -14.289 1 98.75 84 GLY A CA 1
ATOM 654 C C . GLY A 1 84 ? 8.539 -24.562 -13.188 1 98.75 84 GLY A C 1
ATOM 655 O O . GLY A 1 84 ? 8.875 -25.734 -13.391 1 98.75 84 GLY A O 1
ATOM 656 N N . ILE A 1 85 ? 8.133 -24.156 -12.047 1 98.81 85 ILE A N 1
ATOM 657 C CA . ILE A 1 85 ? 7.934 -25.109 -10.953 1 98.81 85 ILE A CA 1
ATOM 658 C C . ILE A 1 85 ? 6.496 -25.016 -10.445 1 98.81 85 ILE A C 1
ATOM 660 O O . ILE A 1 85 ? 5.949 -23.922 -10.305 1 98.81 85 ILE A O 1
ATOM 664 N N . ASP A 1 86 ? 5.906 -26.172 -10.219 1 98.5 86 ASP A N 1
ATOM 665 C CA . ASP A 1 86 ? 4.551 -26.234 -9.68 1 98.5 86 ASP A CA 1
ATOM 666 C C . ASP A 1 86 ? 4.375 -27.469 -8.789 1 98.5 86 ASP A C 1
ATOM 668 O O . ASP A 1 86 ? 4.969 -28.516 -9.039 1 98.5 86 ASP A O 1
ATOM 672 N N . ASN A 1 87 ? 3.545 -27.25 -7.859 1 97.38 87 ASN A N 1
ATOM 673 C CA . ASN A 1 87 ? 3.275 -28.281 -6.863 1 97.38 87 ASN A CA 1
ATOM 674 C C . ASN A 1 87 ? 2.316 -29.344 -7.402 1 97.38 87 ASN A C 1
AT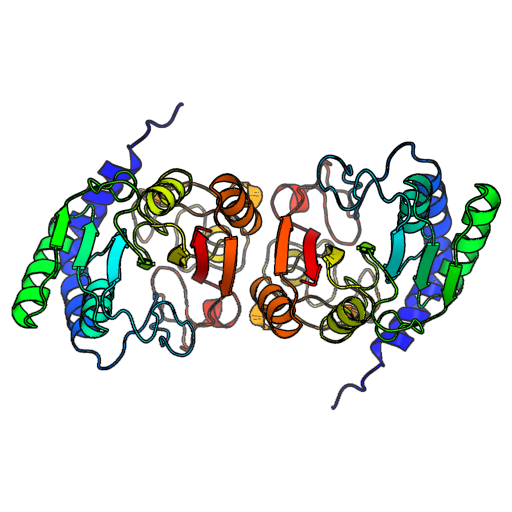OM 676 O O . ASN A 1 87 ? 2.203 -30.422 -6.832 1 97.38 87 ASN A O 1
ATOM 680 N N . SER A 1 88 ? 1.597 -29.094 -8.445 1 98.06 88 SER A N 1
ATOM 681 C CA . SER A 1 88 ? 0.555 -29.953 -8.992 1 98.06 88 SER A CA 1
ATOM 682 C C . SER A 1 88 ? 1.06 -30.719 -10.203 1 98.06 88 SER A C 1
ATOM 684 O O . SER A 1 88 ? 1.351 -30.141 -11.242 1 98.06 88 SER A O 1
ATOM 686 N N . ALA A 1 89 ? 1.058 -32.031 -10.125 1 98.06 89 ALA A N 1
ATOM 687 C CA . ALA A 1 89 ? 1.421 -32.875 -11.258 1 98.06 89 ALA A CA 1
ATOM 688 C C . ALA A 1 89 ? 0.414 -32.75 -12.398 1 98.06 89 ALA A C 1
ATOM 690 O O . ALA A 1 89 ? 0.781 -32.812 -13.57 1 98.06 89 ALA A O 1
ATOM 691 N N . GLY A 1 90 ? -0.819 -32.562 -12.008 1 97.88 90 GLY A N 1
ATOM 692 C CA . GLY A 1 90 ? -1.859 -32.375 -13 1 97.88 90 GLY A CA 1
ATOM 693 C C . GLY A 1 90 ? -1.643 -31.125 -13.852 1 97.88 90 GLY A C 1
ATOM 694 O O . GLY A 1 90 ? -1.773 -31.172 -15.07 1 97.88 90 GLY A O 1
ATOM 695 N N . GLN A 1 91 ? -1.348 -30.016 -13.234 1 97.81 91 GLN A N 1
ATOM 696 C CA . GLN A 1 91 ? -1.045 -28.781 -13.953 1 97.81 91 GLN A CA 1
ATOM 697 C C . GLN A 1 91 ? 0.166 -28.969 -14.867 1 97.81 91 GLN A C 1
ATOM 699 O O . GLN A 1 91 ? 0.151 -28.531 -16.016 1 97.81 91 GLN A O 1
ATOM 704 N N . LEU A 1 92 ? 1.201 -29.641 -14.391 1 98.25 92 LEU A N 1
ATOM 705 C CA . LEU A 1 92 ? 2.438 -29.812 -15.148 1 98.25 92 LEU A CA 1
ATOM 706 C C . LEU A 1 92 ? 2.217 -30.719 -16.344 1 98.25 92 LEU A C 1
ATOM 708 O O . LEU A 1 92 ? 2.879 -30.562 -17.375 1 98.25 92 LEU A O 1
ATOM 712 N N . ALA A 1 93 ? 1.338 -31.672 -16.234 1 98.06 93 ALA A N 1
ATOM 713 C CA . ALA A 1 93 ? 1 -32.5 -17.375 1 98.06 93 ALA A CA 1
ATOM 714 C C . ALA A 1 93 ? 0.445 -31.672 -18.531 1 98.06 93 ALA A C 1
ATOM 716 O O . ALA A 1 93 ? 0.849 -31.844 -19.688 1 98.06 93 ALA A O 1
ATOM 717 N N . THR A 1 94 ? -0.495 -30.812 -18.156 1 97.88 94 THR A N 1
ATOM 718 C CA . THR A 1 94 ? -1.032 -29.891 -19.156 1 97.88 94 THR A CA 1
ATOM 719 C C . THR A 1 94 ? 0.067 -28.984 -19.703 1 97.88 94 THR A C 1
ATOM 721 O O . THR A 1 94 ? 0.14 -28.75 -20.906 1 97.88 94 THR A O 1
ATOM 724 N N . ALA A 1 95 ? 0.878 -28.453 -18.828 1 97.75 95 ALA A N 1
ATOM 725 C CA . ALA A 1 95 ? 1.988 -27.594 -19.203 1 97.75 95 ALA A CA 1
ATOM 726 C C . ALA A 1 95 ? 2.9 -28.281 -20.219 1 97.75 95 ALA A C 1
ATOM 728 O O . ALA A 1 95 ? 3.262 -27.688 -21.234 1 97.75 95 ALA A O 1
ATOM 729 N N . THR A 1 96 ? 3.25 -29.5 -19.953 1 98 96 THR A N 1
ATOM 730 C CA . THR A 1 96 ? 4.117 -30.281 -20.828 1 98 96 THR A CA 1
ATOM 731 C C . THR A 1 96 ? 3.486 -30.453 -22.219 1 98 96 THR A C 1
ATOM 733 O O . THR A 1 96 ? 4.145 -30.234 -23.234 1 98 96 THR A O 1
ATOM 736 N N . ARG A 1 97 ? 2.27 -30.828 -22.203 1 98 97 ARG A N 1
ATOM 737 C CA . ARG A 1 97 ? 1.55 -31 -23.469 1 98 97 ARG A CA 1
ATOM 738 C C . ARG A 1 97 ? 1.536 -29.719 -24.281 1 98 97 ARG A C 1
ATOM 740 O O . ARG A 1 97 ? 1.813 -29.734 -25.484 1 98 97 ARG A O 1
ATOM 747 N N . LEU A 1 98 ? 1.202 -28.625 -23.641 1 97.81 98 LEU A N 1
ATOM 748 C CA . LEU A 1 98 ? 1.101 -27.344 -24.328 1 97.81 98 LEU A CA 1
ATOM 749 C C . LEU A 1 98 ? 2.467 -26.891 -24.844 1 97.81 98 LEU A C 1
ATOM 751 O O . LEU A 1 98 ? 2.58 -26.359 -25.938 1 97.81 98 LEU A O 1
ATOM 755 N N . ALA A 1 99 ? 3.477 -27.062 -24.031 1 97.69 99 ALA A N 1
ATOM 756 C CA . ALA A 1 99 ? 4.828 -26.719 -24.453 1 97.69 99 ALA A CA 1
ATOM 757 C C . ALA A 1 99 ? 5.223 -27.469 -25.719 1 97.69 99 ALA A C 1
ATOM 759 O O . ALA A 1 99 ? 5.777 -26.891 -26.656 1 97.69 99 ALA A O 1
ATOM 760 N N . GLN A 1 100 ? 4.938 -28.75 -25.766 1 97.38 100 GLN A N 1
ATOM 761 C CA . GLN A 1 100 ? 5.219 -29.578 -26.922 1 97.38 100 GLN A CA 1
ATOM 762 C C . GLN A 1 100 ? 4.426 -29.109 -28.141 1 97.38 100 GLN A C 1
ATOM 764 O O . GLN A 1 100 ? 4.98 -28.984 -29.234 1 97.38 100 GLN A O 1
ATOM 769 N N . GLN A 1 101 ? 3.219 -28.891 -27.938 1 97.31 101 GLN A N 1
ATOM 770 C CA . GLN A 1 101 ? 2.326 -28.469 -29 1 97.31 101 GLN A CA 1
ATOM 771 C C . GLN A 1 101 ? 2.814 -27.172 -29.656 1 97.31 101 GLN A C 1
ATOM 773 O O . GLN A 1 101 ? 2.674 -26.984 -30.859 1 97.31 101 GLN A O 1
ATOM 778 N N . HIS A 1 102 ? 3.354 -26.297 -28.875 1 96.75 102 HIS A N 1
ATOM 779 C CA . HIS A 1 102 ? 3.75 -24.984 -29.391 1 96.75 102 HIS A CA 1
ATOM 780 C C . HIS A 1 102 ? 5.246 -24.938 -29.688 1 96.75 102 HIS A C 1
ATOM 782 O O . HIS A 1 102 ? 5.766 -23.906 -30.109 1 96.75 102 HIS A O 1
ATOM 788 N N . GLY A 1 103 ? 5.988 -26.016 -29.391 1 96.56 103 GLY A N 1
ATOM 789 C CA . GLY A 1 103 ? 7.402 -26.125 -29.719 1 96.56 103 GLY A CA 1
ATOM 790 C C . GLY A 1 103 ? 8.281 -25.25 -28.828 1 96.56 103 GLY A C 1
ATOM 791 O O . GLY A 1 103 ? 9.242 -24.656 -29.312 1 96.56 103 GLY A O 1
ATOM 792 N N . ILE A 1 104 ? 7.887 -25.062 -27.625 1 96.75 104 ILE A N 1
ATOM 793 C CA . ILE A 1 104 ? 8.648 -24.25 -26.688 1 96.75 104 ILE A CA 1
ATOM 794 C C . ILE A 1 104 ? 9.352 -25.141 -25.672 1 96.75 104 ILE A C 1
ATOM 796 O O . ILE A 1 104 ? 8.734 -26.031 -25.078 1 96.75 104 ILE A O 1
ATOM 800 N N . GLU A 1 105 ? 10.586 -24.938 -25.5 1 95.38 105 GLU A N 1
ATOM 801 C CA . GLU A 1 105 ? 11.367 -25.719 -24.547 1 95.38 105 GLU A CA 1
ATOM 802 C C . GLU A 1 105 ? 11.297 -25.109 -23.141 1 95.38 105 GLU A C 1
ATOM 804 O O . GLU A 1 105 ? 11.68 -23.953 -22.938 1 95.38 105 GLU A O 1
ATOM 809 N N . LEU A 1 106 ? 10.875 -25.812 -22.234 1 97.38 106 LEU A N 1
ATOM 810 C CA . LEU A 1 106 ? 10.766 -25.422 -20.828 1 97.38 106 LEU A CA 1
ATOM 811 C C . LEU A 1 106 ? 11.336 -26.5 -19.922 1 97.38 106 LEU A C 1
ATOM 813 O O . LEU A 1 106 ? 11.227 -27.688 -20.219 1 97.38 106 LEU A O 1
ATOM 817 N N . GLU A 1 107 ? 11.984 -26.109 -18.938 1 98.5 107 GLU A N 1
ATOM 818 C CA . GLU A 1 107 ? 12.32 -27 -17.828 1 98.5 107 GLU A CA 1
ATOM 819 C C . GLU A 1 107 ? 11.234 -26.969 -16.75 1 98.5 107 GLU A C 1
ATOM 821 O O . GLU A 1 107 ? 11.047 -25.953 -16.094 1 98.5 107 GLU A O 1
ATOM 826 N N . LEU A 1 108 ? 10.547 -28.078 -16.609 1 98.62 108 LEU A N 1
ATOM 827 C CA . LEU A 1 108 ? 9.438 -28.125 -15.664 1 98.62 108 LEU A CA 1
ATOM 828 C C . LEU A 1 108 ? 9.805 -28.969 -14.438 1 98.62 108 LEU A C 1
ATOM 830 O O . LEU A 1 108 ? 10.297 -30.094 -14.578 1 98.62 108 LEU A O 1
ATOM 834 N N . ILE A 1 109 ? 9.578 -28.422 -13.289 1 98.56 109 ILE A N 1
ATOM 835 C CA . ILE A 1 109 ? 9.906 -29.094 -12.031 1 98.56 109 ILE A CA 1
ATOM 836 C C . ILE A 1 109 ? 8.633 -29.312 -11.219 1 98.56 109 ILE A C 1
ATOM 838 O O . ILE A 1 109 ? 7.891 -28.359 -10.953 1 98.56 109 ILE A O 1
ATOM 842 N N . HIS A 1 110 ? 8.359 -30.562 -10.867 1 98.5 110 HIS A N 1
ATOM 843 C CA . HIS A 1 110 ? 7.316 -30.844 -9.883 1 98.5 110 HIS A CA 1
ATOM 844 C C . HIS A 1 110 ? 7.82 -30.625 -8.461 1 98.5 110 HIS A C 1
ATOM 846 O O . HIS A 1 110 ? 8.641 -31.406 -7.965 1 98.5 110 HIS A O 1
ATOM 852 N N . GLY A 1 111 ? 7.332 -29.5 -7.844 1 97.25 111 GLY A N 1
ATOM 853 C CA . GLY A 1 111 ? 7.84 -29.203 -6.512 1 97.25 111 GLY A CA 1
ATOM 854 C C . GLY A 1 111 ? 7.223 -27.953 -5.898 1 97.25 111 GLY A C 1
ATOM 855 O O . GLY A 1 111 ? 6.305 -27.375 -6.473 1 97.25 111 GLY A O 1
ATOM 856 N N . ASP A 1 112 ? 7.734 -27.688 -4.746 1 96.5 112 ASP A N 1
ATOM 857 C CA . ASP A 1 112 ? 7.293 -26.594 -3.887 1 96.5 112 ASP A CA 1
ATOM 858 C C . ASP A 1 112 ? 8.086 -25.328 -4.168 1 96.5 112 ASP A C 1
ATOM 860 O O . ASP A 1 112 ? 9.32 -25.312 -4.059 1 96.5 112 ASP A O 1
ATOM 864 N N . ALA A 1 113 ? 7.438 -24.234 -4.492 1 98.19 113 ALA A N 1
ATOM 865 C CA . ALA A 1 113 ? 8.109 -22.984 -4.832 1 98.19 113 ALA A CA 1
ATOM 866 C C . ALA A 1 113 ? 8.75 -22.359 -3.6 1 98.19 113 ALA A C 1
ATOM 868 O O . ALA A 1 113 ? 9.5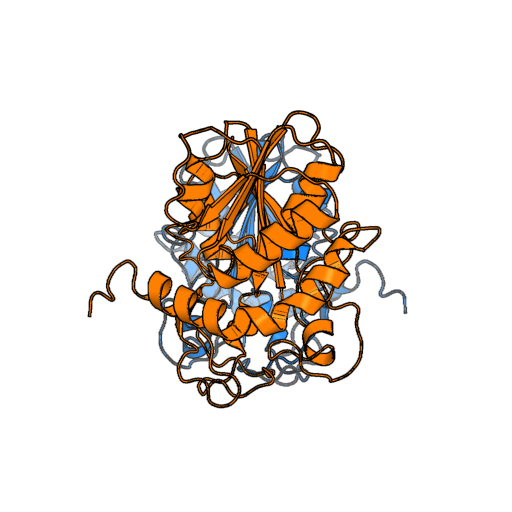23 -21.391 -3.715 1 98.19 113 ALA A O 1
ATOM 869 N N . GLU A 1 114 ? 8.531 -22.891 -2.426 1 98.38 114 GLU A N 1
ATOM 870 C CA . GLU A 1 114 ? 9.156 -22.406 -1.194 1 98.38 114 GLU A CA 1
ATOM 871 C C . GLU A 1 114 ? 10.531 -23.047 -0.996 1 98.38 114 GLU A C 1
ATOM 873 O O . GLU A 1 114 ? 11.273 -22.656 -0.096 1 98.38 114 GLU A O 1
ATOM 878 N N . ALA A 1 115 ? 10.789 -24.016 -1.774 1 97.81 115 ALA A N 1
ATOM 879 C CA . ALA A 1 115 ? 12.07 -24.719 -1.751 1 97.81 115 ALA A CA 1
ATOM 880 C C . ALA A 1 115 ? 12.438 -25.234 -3.141 1 97.81 115 ALA A C 1
ATOM 882 O O . ALA A 1 115 ? 12.289 -26.422 -3.43 1 97.81 115 ALA A O 1
ATOM 883 N N . VAL A 1 116 ? 12.977 -24.422 -3.922 1 98.62 116 VAL A N 1
ATOM 884 C CA . VAL A 1 116 ? 13.227 -24.703 -5.332 1 98.62 116 VAL A CA 1
ATOM 885 C C . VAL A 1 116 ? 14.594 -25.375 -5.484 1 98.62 116 VAL A C 1
ATOM 887 O O . VAL A 1 116 ? 15.602 -24.844 -5.02 1 98.62 116 VAL A O 1
ATOM 890 N N . PRO A 1 117 ? 14.648 -26.5 -6.109 1 98.5 117 PRO A N 1
ATOM 891 C CA . PRO A 1 117 ? 15.922 -27.219 -6.25 1 98.5 117 PRO A CA 1
ATOM 892 C C . PRO A 1 117 ? 16.812 -26.641 -7.352 1 98.5 117 PRO A C 1
ATOM 894 O O . PRO A 1 117 ? 17.188 -27.344 -8.289 1 98.5 117 PRO A O 1
ATOM 897 N N . LEU A 1 118 ? 17.094 -25.422 -7.293 1 98.75 118 LEU A N 1
ATOM 898 C CA . LEU A 1 118 ? 18.047 -24.688 -8.125 1 98.75 118 LEU A CA 1
ATOM 899 C C . LEU A 1 118 ? 19.094 -24 -7.273 1 98.75 118 LEU A C 1
ATOM 901 O O . LEU A 1 118 ? 18.844 -23.656 -6.113 1 98.75 118 LEU A O 1
ATOM 905 N N . PRO A 1 119 ? 20.266 -23.812 -7.812 1 98.62 119 PRO A N 1
ATOM 906 C CA . PRO A 1 119 ? 21.328 -23.172 -7.031 1 98.62 119 PRO A CA 1
ATOM 907 C C . PRO A 1 119 ? 21.016 -21.719 -6.695 1 98.62 119 PRO A C 1
ATOM 909 O O . PRO A 1 119 ? 20.219 -21.078 -7.387 1 98.62 119 PRO A O 1
ATOM 912 N N . ASP A 1 120 ? 21.719 -21.219 -5.633 1 98.75 120 ASP A N 1
ATOM 913 C CA . ASP A 1 120 ? 21.656 -19.797 -5.309 1 98.75 120 ASP A CA 1
ATOM 914 C C . ASP A 1 120 ? 22.141 -18.953 -6.484 1 98.75 120 ASP A C 1
ATOM 916 O O . ASP A 1 120 ? 23.109 -19.297 -7.148 1 98.75 120 ASP A O 1
ATOM 920 N N . GLY A 1 121 ? 21.406 -17.906 -6.738 1 98.75 121 GLY A N 1
ATOM 921 C CA . GLY A 1 121 ? 21.844 -16.969 -7.762 1 98.75 121 GLY A CA 1
ATOM 922 C C . GLY A 1 121 ? 21.875 -17.578 -9.156 1 98.75 121 GLY A C 1
ATOM 923 O O . GLY A 1 121 ? 22.812 -17.344 -9.914 1 98.75 121 GLY A O 1
ATOM 924 N N . SER A 1 122 ? 20.859 -18.328 -9.477 1 98.69 122 SER A N 1
ATOM 925 C CA . SER A 1 122 ? 20.906 -19.062 -10.734 1 98.69 122 SER A CA 1
ATOM 926 C C . SER A 1 122 ? 19.984 -18.453 -11.773 1 98.69 122 SER A C 1
ATOM 928 O O . SER A 1 122 ? 19.984 -18.875 -12.938 1 98.69 122 SER A O 1
ATOM 930 N N . VAL A 1 123 ? 19.203 -17.438 -11.414 1 98.88 123 VAL A N 1
ATOM 931 C CA . VAL A 1 123 ? 18.281 -16.859 -12.391 1 98.88 123 VAL A CA 1
ATOM 932 C C . VAL A 1 123 ? 18.375 -15.328 -12.344 1 98.88 123 VAL A C 1
ATOM 934 O O . VAL A 1 123 ? 18.875 -14.766 -11.367 1 98.88 123 VAL A O 1
ATOM 937 N N . ASP A 1 124 ? 17.891 -14.695 -13.438 1 98.94 124 ASP A N 1
ATOM 938 C CA . ASP A 1 124 ? 17.906 -13.242 -13.594 1 98.94 124 ASP A CA 1
ATOM 939 C C . ASP A 1 124 ? 16.547 -12.641 -13.305 1 98.94 124 ASP A C 1
ATOM 941 O O . ASP A 1 124 ? 16.438 -11.453 -13 1 98.94 124 ASP A O 1
ATOM 945 N N . PHE A 1 125 ? 15.562 -13.445 -13.477 1 98.94 125 PHE A N 1
ATOM 946 C CA . PHE A 1 125 ? 14.188 -12.961 -13.398 1 98.94 125 PHE A CA 1
ATOM 947 C C . PHE A 1 125 ? 13.258 -14.047 -12.867 1 98.94 125 PHE A C 1
ATOM 949 O O . PHE A 1 125 ? 13.359 -15.203 -13.266 1 98.94 125 PHE A O 1
ATOM 956 N N . ALA 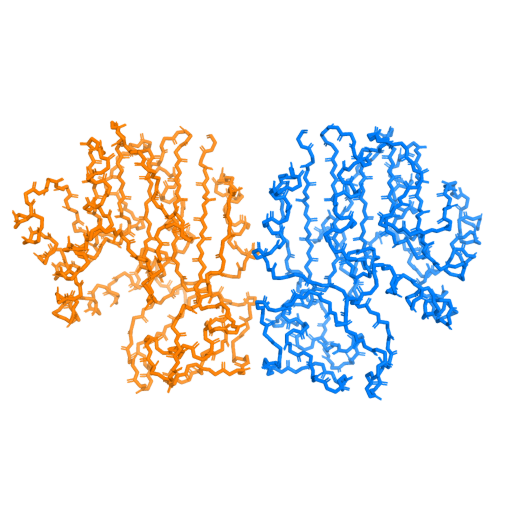A 1 126 ? 12.438 -13.688 -11.898 1 98.94 126 ALA A N 1
ATOM 957 C CA . ALA A 1 126 ? 11.422 -14.578 -11.336 1 98.94 126 ALA A CA 1
ATOM 958 C C . ALA A 1 126 ? 10.031 -13.969 -11.469 1 98.94 126 ALA A C 1
ATOM 960 O O . ALA A 1 126 ? 9.844 -12.781 -11.203 1 98.94 126 ALA A O 1
ATOM 961 N N 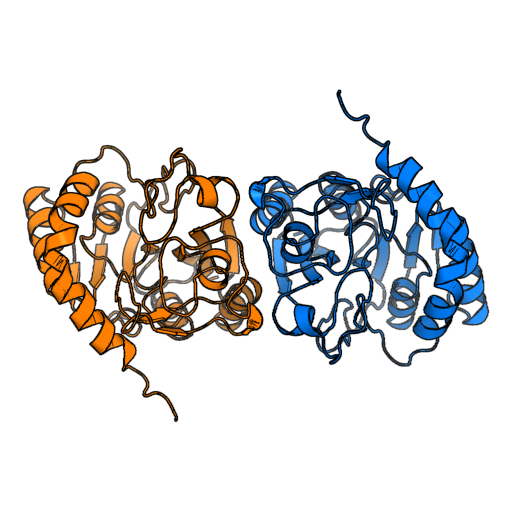. LEU A 1 127 ? 9.109 -14.797 -11.883 1 98.88 127 LEU A N 1
ATOM 962 C CA . LEU A 1 127 ? 7.711 -14.398 -12.039 1 98.88 127 LEU A CA 1
ATOM 963 C C . LEU A 1 127 ? 6.793 -15.289 -11.219 1 98.88 127 LEU A C 1
ATOM 965 O O . LEU A 1 127 ? 6.992 -16.516 -11.156 1 98.88 127 LEU A O 1
ATOM 969 N N . SER A 1 128 ? 5.848 -14.711 -10.586 1 98.88 128 SER A N 1
ATOM 970 C CA . SER A 1 128 ? 4.738 -15.484 -10.031 1 98.88 128 SER A CA 1
ATOM 971 C C . SER A 1 128 ? 3.408 -14.766 -10.242 1 98.88 128 SER A C 1
ATOM 973 O O . SER A 1 128 ? 3.174 -13.695 -9.68 1 98.88 128 SER A O 1
ATOM 975 N N . GLU A 1 129 ? 2.6 -15.328 -11.008 1 97.69 129 GLU A N 1
ATOM 976 C CA . GLU A 1 129 ? 1.248 -14.836 -11.258 1 97.69 129 GLU A CA 1
ATOM 977 C C . GLU A 1 129 ? 0.199 -15.805 -10.711 1 97.69 129 GLU A C 1
ATOM 979 O O . GLU A 1 129 ? -0.138 -16.797 -11.367 1 97.69 129 GLU A O 1
ATOM 984 N N . TYR A 1 130 ? -0.346 -15.477 -9.562 1 97 130 TYR A N 1
ATOM 985 C CA . TYR A 1 130 ? -1.314 -16.312 -8.852 1 97 130 TYR A CA 1
ATOM 986 C C . TYR A 1 130 ? -0.751 -17.703 -8.586 1 97 130 TYR A C 1
ATOM 988 O O . TYR A 1 130 ? -1.506 -18.656 -8.422 1 97 130 TYR A O 1
ATOM 996 N N . GLY A 1 131 ? 0.47 -17.891 -8.617 1 97.81 131 GLY A N 1
ATOM 997 C CA . GLY A 1 131 ? 1.195 -19.078 -8.203 1 97.81 131 GLY A CA 1
ATOM 998 C C . GLY A 1 131 ? 1.68 -19.016 -6.766 1 97.81 131 GLY A C 1
ATOM 999 O O . GLY A 1 131 ? 0.875 -18.906 -5.836 1 97.81 131 GLY A O 1
ATOM 1000 N N . ALA A 1 132 ? 2.99 -18.922 -6.617 1 98.5 132 ALA A N 1
ATOM 1001 C CA . ALA A 1 132 ? 3.553 -18.781 -5.277 1 98.5 132 ALA A CA 1
ATOM 1002 C C . ALA A 1 132 ? 3.006 -17.531 -4.578 1 98.5 132 ALA A C 1
ATOM 1004 O O . ALA A 1 132 ? 2.84 -17.516 -3.357 1 98.5 132 ALA A O 1
ATOM 1005 N N . ALA A 1 133 ? 2.668 -16.531 -5.344 1 98.62 133 ALA A N 1
ATOM 1006 C CA . ALA A 1 133 ? 2.252 -15.219 -4.855 1 98.62 133 ALA A CA 1
ATOM 1007 C C . ALA A 1 133 ? 1.058 -15.344 -3.912 1 98.62 133 ALA A C 1
ATOM 1009 O O . ALA A 1 133 ? 0.852 -14.484 -3.049 1 98.62 133 ALA A O 1
ATOM 1010 N N . ILE A 1 134 ? 0.247 -16.422 -4.035 1 98.38 134 ILE A N 1
ATOM 1011 C CA . ILE A 1 134 ? -0.94 -16.516 -3.195 1 98.38 134 ILE A CA 1
ATOM 1012 C C . ILE A 1 134 ? -0.97 -17.891 -2.512 1 98.38 134 ILE A C 1
ATOM 1014 O O . ILE A 1 134 ? -1.642 -18.062 -1.493 1 98.38 134 ILE A O 1
ATOM 1018 N N . TRP A 1 135 ? -0.201 -18.859 -2.99 1 98.19 135 TRP A N 1
ATOM 1019 C CA . TRP A 1 135 ? -0.379 -20.234 -2.518 1 98.19 135 TRP A CA 1
ATOM 1020 C C . TRP A 1 135 ? 0.786 -20.656 -1.63 1 98.19 135 TRP A C 1
ATOM 1022 O O . TRP A 1 135 ? 0.769 -21.75 -1.054 1 98.19 135 TRP A O 1
ATOM 1032 N N . CYS A 1 136 ? 1.807 -19.828 -1.589 1 98.56 136 CYS A N 1
ATOM 1033 C CA . CYS A 1 136 ? 2.961 -20.094 -0.736 1 98.56 136 CYS A CA 1
ATOM 1034 C C . CYS A 1 136 ? 3.051 -19.062 0.388 1 98.56 136 CYS A C 1
ATOM 1036 O O . CYS A 1 136 ? 2.621 -17.922 0.226 1 98.56 136 CYS A O 1
ATOM 1038 N N . ASP A 1 137 ? 3.561 -19.484 1.501 1 98.56 137 ASP A N 1
ATOM 1039 C CA . ASP A 1 137 ? 3.828 -18.562 2.6 1 98.56 137 ASP A CA 1
ATOM 1040 C C . ASP A 1 137 ? 4.844 -17.5 2.188 1 98.56 137 ASP A C 1
ATOM 1042 O O . ASP A 1 137 ? 5.984 -17.828 1.854 1 98.56 137 ASP A O 1
ATOM 1046 N N . PRO A 1 138 ? 4.422 -16.234 2.246 1 98.75 138 PRO A N 1
ATOM 1047 C CA . PRO A 1 138 ? 5.344 -15.172 1.813 1 98.75 138 PRO A CA 1
ATOM 1048 C C . PRO A 1 138 ? 6.664 -15.195 2.582 1 98.75 138 PRO A C 1
ATOM 1050 O O . PRO A 1 138 ? 7.707 -14.836 2.029 1 98.75 138 PRO A O 1
ATOM 1053 N N . TYR A 1 139 ? 6.648 -15.562 3.789 1 98.62 139 TYR A N 1
ATOM 1054 C CA . TYR A 1 139 ? 7.852 -15.57 4.609 1 98.62 139 TYR A CA 1
ATOM 1055 C C . TYR A 1 139 ? 8.781 -16.703 4.207 1 98.62 139 TYR A C 1
ATOM 1057 O O . TYR A 1 139 ? 9.906 -16.812 4.707 1 98.62 139 TYR A O 1
ATOM 1065 N N . ARG A 1 140 ? 8.305 -17.547 3.279 1 98.5 140 ARG A N 1
ATOM 1066 C CA . ARG A 1 140 ? 9.125 -18.641 2.777 1 98.5 140 ARG A CA 1
ATOM 1067 C C . ARG A 1 140 ? 9.484 -18.438 1.309 1 98.5 140 ARG A C 1
ATOM 1069 O O . ARG A 1 140 ? 10.656 -18.469 0.938 1 98.5 140 ARG A O 1
ATOM 1076 N N . TRP A 1 141 ? 8.484 -18.141 0.461 1 98.75 141 TRP A N 1
ATOM 1077 C CA . TRP A 1 141 ? 8.758 -18.141 -0.971 1 98.75 141 TRP A CA 1
ATOM 1078 C C . TRP A 1 141 ? 9.477 -16.859 -1.394 1 98.75 141 TRP A C 1
ATOM 1080 O O . TRP A 1 141 ? 10.203 -16.859 -2.389 1 98.75 141 TRP A O 1
ATOM 1090 N N . VAL A 1 142 ? 9.297 -15.742 -0.676 1 98.94 142 VAL A N 1
ATOM 1091 C CA . VAL A 1 142 ? 9.953 -14.5 -1.061 1 98.94 142 VAL A CA 1
ATOM 1092 C C . VAL A 1 142 ? 11.453 -14.609 -0.791 1 98.94 142 VAL A C 1
ATOM 1094 O O . VAL A 1 142 ? 12.273 -14.336 -1.674 1 98.94 142 VAL A O 1
ATOM 1097 N N . PRO A 1 143 ? 11.859 -15.078 0.417 1 98.88 143 PRO A N 1
ATOM 1098 C CA . PRO A 1 143 ? 13.289 -15.336 0.606 1 98.88 143 PRO A CA 1
ATOM 1099 C C . PRO A 1 143 ? 13.844 -16.359 -0.377 1 98.88 143 PRO A C 1
ATOM 1101 O O . PRO A 1 143 ? 14.992 -16.25 -0.813 1 98.88 143 PRO A O 1
ATOM 1104 N N . GLU A 1 144 ? 13.023 -17.359 -0.708 1 98.94 144 GLU A N 1
ATOM 1105 C CA . GLU A 1 144 ? 13.438 -18.359 -1.691 1 98.94 144 GLU A CA 1
ATOM 1106 C C . GLU A 1 144 ? 13.688 -17.719 -3.055 1 98.94 144 GLU A C 1
ATOM 1108 O O . GLU A 1 144 ? 14.688 -18.016 -3.711 1 98.94 144 GLU A O 1
ATOM 1113 N N . ALA A 1 145 ? 12.82 -16.828 -3.49 1 98.94 145 ALA A N 1
ATOM 1114 C CA . ALA A 1 145 ? 13.023 -16.109 -4.742 1 98.94 145 ALA A CA 1
ATOM 1115 C C . ALA A 1 145 ? 14.305 -15.273 -4.699 1 98.94 145 ALA A C 1
ATOM 1117 O O . ALA A 1 145 ? 15.055 -15.234 -5.676 1 98.94 145 ALA A O 1
ATOM 1118 N N . PHE A 1 146 ? 14.5 -14.602 -3.557 1 98.94 146 PHE A N 1
ATOM 1119 C CA . PHE A 1 146 ? 15.711 -13.812 -3.379 1 98.94 146 PHE A CA 1
ATOM 1120 C C . PHE A 1 146 ? 16.953 -14.688 -3.537 1 98.94 146 PHE A C 1
ATOM 1122 O O . PHE A 1 146 ? 17.906 -14.297 -4.207 1 98.94 146 PHE A O 1
ATOM 1129 N N . ARG A 1 147 ? 16.938 -15.852 -2.91 1 98.88 147 ARG A N 1
ATOM 1130 C CA . ARG A 1 147 ? 18.047 -16.797 -2.992 1 98.88 147 ARG A CA 1
ATOM 1131 C C . ARG A 1 147 ? 18.328 -17.188 -4.441 1 98.88 147 ARG A C 1
ATOM 1133 O O . ARG A 1 147 ? 19.484 -17.297 -4.852 1 98.88 147 ARG A O 1
ATOM 1140 N N . LEU A 1 148 ? 17.328 -17.406 -5.219 1 98.94 148 LEU A N 1
ATOM 1141 C CA . LEU A 1 148 ? 17.438 -17.875 -6.598 1 98.94 148 LEU A CA 1
ATOM 1142 C C . LEU A 1 148 ? 18 -16.781 -7.496 1 98.94 148 LEU A C 1
ATOM 1144 O O . LEU A 1 148 ? 18.688 -17.078 -8.484 1 98.94 148 LEU A O 1
ATOM 1148 N N . LEU A 1 149 ? 17.703 -15.539 -7.211 1 98.94 149 LEU A N 1
ATOM 1149 C CA . LEU A 1 149 ? 18.031 -14.422 -8.094 1 98.94 149 LEU A CA 1
ATOM 1150 C C . LEU A 1 149 ? 19.5 -14.047 -7.98 1 98.94 149 LEU A C 1
ATOM 1152 O O . LEU A 1 149 ? 20.062 -14.031 -6.883 1 98.94 149 LEU A O 1
ATOM 1156 N N . ARG A 1 150 ? 20.109 -13.75 -9.141 1 98.81 150 ARG A N 1
ATOM 1157 C CA . ARG A 1 150 ? 21.391 -13.055 -9.18 1 98.81 150 ARG A CA 1
ATOM 1158 C C . ARG A 1 150 ? 21.25 -11.617 -8.703 1 98.81 150 ARG A C 1
ATOM 1160 O O . ARG A 1 150 ? 20.172 -11.031 -8.773 1 98.81 150 ARG A O 1
ATOM 1167 N N . PRO A 1 151 ? 22.453 -11.07 -8.141 1 98.5 151 PRO A N 1
ATOM 1168 C CA . PRO A 1 151 ? 22.406 -9.625 -7.918 1 98.5 151 PRO A CA 1
ATOM 1169 C C . PRO A 1 151 ? 21.922 -8.859 -9.141 1 98.5 151 PRO A C 1
ATOM 1171 O O . PRO A 1 151 ? 22.359 -9.133 -10.266 1 98.5 151 PRO A O 1
ATOM 1174 N N . GLY A 1 152 ? 21.016 -7.961 -8.922 1 98.44 152 GLY A N 1
ATOM 1175 C CA . GLY A 1 152 ? 20.422 -7.215 -10.031 1 98.44 152 GLY A CA 1
ATOM 1176 C C . GLY A 1 152 ? 19.156 -7.848 -10.57 1 98.44 152 GLY A C 1
ATOM 1177 O O . GLY A 1 152 ? 18.438 -7.223 -11.344 1 98.44 152 GLY A O 1
ATOM 1178 N N . GLY A 1 153 ? 18.938 -9.117 -10.156 1 98.88 153 GLY A N 1
ATOM 1179 C CA . GLY A 1 153 ? 17.766 -9.828 -10.625 1 98.88 153 GLY A CA 1
ATOM 1180 C C . GLY A 1 153 ? 16.469 -9.266 -10.078 1 98.88 153 GLY A C 1
ATOM 1181 O O . GLY A 1 153 ? 16.469 -8.484 -9.125 1 98.88 153 GLY A O 1
ATOM 1182 N N . ARG A 1 154 ? 15.352 -9.594 -10.695 1 98.75 154 ARG A N 1
ATOM 1183 C CA . ARG A 1 154 ? 14.055 -9.031 -10.344 1 98.75 154 ARG A CA 1
ATOM 1184 C C . ARG A 1 154 ? 13.031 -10.125 -10.055 1 98.75 154 ARG A C 1
ATOM 1186 O O . ARG A 1 154 ? 13.07 -11.195 -10.68 1 98.75 154 ARG A O 1
ATOM 1193 N N . LEU A 1 155 ? 12.242 -9.867 -9.133 1 98.94 155 LEU A N 1
ATOM 1194 C CA . LEU A 1 155 ? 11.023 -10.625 -8.859 1 98.94 155 LEU A CA 1
ATOM 1195 C C . LEU A 1 155 ? 9.789 -9.773 -9.141 1 98.94 155 LEU A C 1
ATOM 1197 O O . LEU A 1 155 ? 9.68 -8.656 -8.641 1 98.94 155 LEU A O 1
ATOM 1201 N N . VAL A 1 156 ? 8.922 -10.281 -9.961 1 98.94 156 VAL A N 1
ATOM 1202 C CA . VAL A 1 156 ? 7.641 -9.648 -10.266 1 98.94 156 VAL A CA 1
ATOM 1203 C C . VAL A 1 156 ? 6.5 -10.625 -9.984 1 98.94 156 VAL A C 1
ATOM 1205 O O . VAL A 1 156 ? 6.543 -11.781 -10.406 1 98.94 156 VAL A O 1
ATOM 1208 N N . PHE A 1 157 ? 5.531 -10.141 -9.242 1 98.88 157 PHE A N 1
ATOM 1209 C CA . PHE A 1 157 ? 4.441 -11.078 -8.984 1 98.88 157 PHE A CA 1
ATOM 1210 C C . PHE A 1 157 ? 3.113 -10.344 -8.852 1 98.88 157 PHE A C 1
ATOM 1212 O O . PHE A 1 157 ? 3.09 -9.133 -8.594 1 98.88 157 PHE A O 1
ATOM 1219 N N . LEU A 1 158 ? 2.1 -11.023 -9.117 1 98.75 158 LEU A N 1
ATOM 1220 C CA . LEU A 1 158 ? 0.713 -10.57 -9.055 1 98.75 158 LEU A CA 1
ATOM 1221 C C . LEU A 1 158 ? -0.147 -11.57 -8.281 1 98.75 158 LEU A C 1
ATOM 1223 O O . LEU A 1 158 ? -0.036 -12.781 -8.484 1 98.75 158 LEU A O 1
ATOM 1227 N N . GLY A 1 159 ? -0.891 -11.117 -7.355 1 98.38 159 GLY A N 1
ATOM 1228 C CA . GLY A 1 159 ? -1.811 -11.906 -6.551 1 98.38 159 GLY A CA 1
ATOM 1229 C C . GLY A 1 159 ? -2.971 -11.094 -6.008 1 98.38 159 GLY A C 1
ATOM 1230 O O . GLY A 1 159 ? -3.258 -10 -6.5 1 98.38 159 GLY A O 1
ATOM 1231 N N . THR A 1 160 ? -3.643 -11.633 -5.066 1 98.38 160 THR A N 1
ATOM 1232 C CA . THR A 1 160 ? -4.844 -11.031 -4.508 1 98.38 160 THR A CA 1
ATOM 1233 C C . THR A 1 160 ? -4.492 -9.812 -3.654 1 98.38 160 THR A C 1
ATOM 1235 O O . THR A 1 160 ? -3.533 -9.852 -2.881 1 98.38 160 THR A O 1
ATOM 1238 N N . HIS A 1 161 ? -5.184 -8.773 -3.863 1 98.81 161 HIS A N 1
ATOM 1239 C CA . HIS A 1 161 ? -5.051 -7.609 -2.99 1 98.81 161 HIS A CA 1
ATOM 1240 C C . HIS A 1 161 ? -5.594 -7.906 -1.596 1 98.81 161 HIS A C 1
ATOM 1242 O O . HIS A 1 161 ? -6.637 -8.547 -1.453 1 98.81 161 HIS A O 1
ATOM 1248 N N . PRO A 1 162 ? -4.957 -7.387 -0.527 1 98.75 162 PRO A N 1
ATOM 1249 C CA . PRO A 1 162 ? -5.445 -7.668 0.825 1 98.75 162 PRO A CA 1
ATOM 1250 C C . PRO A 1 162 ? -6.891 -7.223 1.036 1 98.75 162 PRO A C 1
ATOM 1252 O O . PRO A 1 162 ? -7.625 -7.844 1.808 1 98.75 162 PRO A O 1
ATOM 1255 N N . LEU A 1 163 ? -7.336 -6.207 0.371 1 98.81 163 LEU A N 1
ATOM 1256 C CA . LEU A 1 163 ? -8.695 -5.711 0.559 1 98.81 163 LEU A CA 1
ATOM 1257 C C . LEU A 1 163 ? -9.719 -6.758 0.137 1 98.81 163 LEU A C 1
ATOM 1259 O O . LEU A 1 163 ? -10.789 -6.863 0.739 1 98.81 163 LEU A O 1
ATOM 1263 N N . ALA A 1 164 ? -9.445 -7.52 -0.893 1 98.56 164 ALA A N 1
ATOM 1264 C CA . ALA A 1 164 ? -10.359 -8.578 -1.318 1 98.56 164 ALA A CA 1
ATOM 1265 C C . ALA A 1 164 ? -10.508 -9.641 -0.232 1 98.56 164 ALA A C 1
ATOM 1267 O O . ALA A 1 164 ? -11.617 -10.141 0.004 1 98.56 164 ALA A O 1
ATOM 1268 N N . HIS A 1 165 ? -9.406 -9.992 0.429 1 98.31 165 HIS A N 1
ATOM 1269 C CA . HIS A 1 165 ? -9.461 -10.977 1.503 1 98.31 165 HIS A CA 1
ATOM 1270 C C . HIS A 1 165 ? -10.195 -10.422 2.721 1 98.31 165 HIS A C 1
ATOM 1272 O O . HIS A 1 165 ? -10.969 -11.141 3.361 1 98.31 165 HIS A O 1
ATOM 1278 N N . VAL A 1 166 ? -9.938 -9.141 2.992 1 98.69 166 VAL A N 1
ATOM 1279 C CA . VAL A 1 166 ? -10.523 -8.516 4.168 1 98.69 166 VAL A CA 1
ATOM 1280 C C . VAL A 1 166 ? -12.039 -8.445 4.004 1 98.69 166 VAL A C 1
ATOM 1282 O O . VAL A 1 166 ? -12.781 -8.508 4.992 1 98.69 166 VAL A O 1
ATOM 1285 N N . THR A 1 167 ? -12.555 -8.406 2.764 1 98.81 167 THR A N 1
ATOM 1286 C CA . THR A 1 167 ? -13.984 -8.25 2.514 1 98.81 167 THR A CA 1
ATOM 1287 C C . THR A 1 167 ? -14.609 -9.586 2.115 1 98.81 167 THR A C 1
ATOM 1289 O O . THR A 1 167 ? -15.773 -9.633 1.706 1 98.81 167 THR A O 1
ATOM 1292 N N . ALA A 1 168 ? -13.859 -10.633 2.195 1 98.38 168 ALA A N 1
ATOM 1293 C CA . ALA A 1 168 ? -14.422 -11.969 1.98 1 98.38 168 ALA A CA 1
ATOM 1294 C C . ALA A 1 168 ? -15.227 -12.422 3.197 1 98.38 168 ALA A C 1
ATOM 1296 O O . ALA A 1 168 ? -14.711 -12.422 4.32 1 98.38 168 ALA A O 1
ATOM 1297 N N . PRO A 1 169 ? -16.438 -12.883 2.994 1 98.19 169 PRO A N 1
ATOM 1298 C CA . PRO A 1 169 ? -17.219 -13.383 4.125 1 98.19 169 PRO A CA 1
ATOM 1299 C C . PRO A 1 169 ? -16.516 -14.5 4.891 1 98.19 169 PRO A C 1
ATOM 1301 O O . PRO A 1 169 ? -15.844 -15.344 4.285 1 98.19 169 PRO A O 1
ATOM 1304 N N . MET A 1 170 ? -16.734 -14.609 6.184 1 97.25 170 MET A N 1
ATOM 1305 C CA . MET A 1 170 ? -16 -15.523 7.059 1 97.25 170 MET A CA 1
ATOM 1306 C C . MET A 1 170 ? -16.344 -16.969 6.73 1 97.25 170 MET A C 1
ATOM 1308 O O . MET A 1 170 ? -15.5 -17.859 6.902 1 97.25 170 MET A O 1
ATOM 1312 N N . ASP A 1 171 ? -17.562 -17.188 6.254 1 97.31 171 ASP A N 1
ATOM 1313 C CA . ASP A 1 171 ? -17.984 -18.562 5.969 1 97.31 171 ASP A CA 1
ATOM 1314 C C . ASP A 1 171 ? -17.578 -18.984 4.555 1 97.31 171 ASP A C 1
ATOM 1316 O O . ASP A 1 171 ? -17.875 -20.094 4.121 1 97.31 171 ASP A O 1
ATOM 1320 N N . GLY A 1 172 ? -16.938 -18.062 3.783 1 96.81 172 GLY A N 1
ATOM 1321 C CA . GLY A 1 172 ? -16.469 -18.375 2.439 1 96.81 172 GLY A CA 1
ATOM 1322 C C . GLY A 1 172 ? -17.562 -18.234 1.389 1 96.81 172 GLY A C 1
ATOM 1323 O O . GLY A 1 172 ? -17.406 -18.734 0.267 1 96.81 172 GLY A O 1
ATOM 1324 N N . SER A 1 173 ? -18.656 -17.594 1.822 1 97.69 173 SER A N 1
ATOM 1325 C CA . SER A 1 173 ? -19.688 -17.328 0.814 1 97.69 173 SER A CA 1
ATOM 1326 C C . SER A 1 173 ? -19.172 -16.344 -0.237 1 97.69 173 SER A C 1
ATOM 1328 O O . SER A 1 173 ? -18.344 -15.469 0.061 1 97.69 173 SER A O 1
ATOM 1330 N N . VAL A 1 174 ? -19.609 -16.469 -1.458 1 97.06 174 VAL A N 1
ATOM 1331 C CA . VAL A 1 174 ? -19.219 -15.586 -2.555 1 97.06 174 VAL A CA 1
ATOM 1332 C C . VAL A 1 174 ? -20.453 -14.906 -3.139 1 97.06 174 VAL A C 1
ATOM 1334 O O . VAL A 1 174 ? -21.562 -15.445 -3.047 1 97.06 174 VAL A O 1
ATOM 1337 N N . PRO A 1 175 ? -20.422 -13.719 -3.748 1 98.06 175 PRO A N 1
ATOM 1338 C CA . PRO A 1 175 ? -19.156 -12.984 -3.918 1 98.06 175 PRO A CA 1
ATOM 1339 C C . PRO A 1 175 ? -18.734 -12.258 -2.646 1 98.06 175 PRO A C 1
ATOM 1341 O O . PRO A 1 175 ? -19.484 -12.211 -1.673 1 98.06 175 PRO A O 1
ATOM 1344 N N . ILE A 1 176 ? -17.469 -11.773 -2.701 1 98.06 176 ILE A N 1
ATOM 1345 C CA . ILE A 1 176 ? -17.047 -10.852 -1.648 1 98.06 176 ILE A CA 1
ATOM 1346 C C . ILE A 1 176 ? -17.938 -9.617 -1.669 1 98.06 176 ILE A C 1
ATOM 1348 O O . ILE A 1 176 ? -18.641 -9.352 -2.658 1 98.06 176 ILE A O 1
ATOM 1352 N N . ASP A 1 177 ? -17.953 -8.945 -0.533 1 98.06 177 ASP A N 1
ATOM 1353 C CA . ASP A 1 177 ? -18.859 -7.809 -0.461 1 98.06 177 ASP A CA 1
ATOM 1354 C C . ASP A 1 177 ? -18.141 -6.555 0.024 1 98.06 177 ASP A C 1
ATOM 1356 O O . ASP A 1 177 ? -16.938 -6.391 -0.219 1 98.06 177 ASP A O 1
ATOM 1360 N N . THR A 1 178 ? -18.906 -5.609 0.548 1 98.62 178 THR A N 1
ATOM 1361 C CA . THR A 1 178 ? -18.297 -4.312 0.844 1 98.62 178 THR A CA 1
ATOM 1362 C C . THR A 1 178 ? -18.062 -4.16 2.344 1 98.62 178 THR A C 1
ATOM 1364 O O . THR A 1 178 ? -17.75 -3.066 2.816 1 98.62 178 THR A O 1
ATOM 1367 N N . THR A 1 179 ? -18.234 -5.23 3.08 1 98.75 179 THR A N 1
ATOM 1368 C CA . THR A 1 179 ? -18.016 -5.199 4.523 1 98.75 179 THR A CA 1
ATOM 1369 C C . THR A 1 179 ? -16.641 -5.746 4.879 1 98.75 179 THR A C 1
ATOM 1371 O O . THR A 1 179 ? -16.203 -6.754 4.324 1 98.75 179 THR A O 1
ATOM 1374 N N . LEU A 1 180 ? -15.953 -5.117 5.766 1 98.81 180 LEU A N 1
ATOM 1375 C CA . LEU A 1 180 ? -14.703 -5.637 6.301 1 98.81 180 LEU A CA 1
ATOM 1376 C C . LEU A 1 180 ? -14.961 -6.758 7.305 1 98.81 180 LEU A C 1
ATOM 1378 O O . LEU A 1 180 ? -15.422 -6.504 8.422 1 98.81 180 LEU A O 1
ATOM 1382 N N . HIS A 1 181 ? -14.609 -7.98 6.934 1 98.62 181 HIS A N 1
ATOM 1383 C CA . HIS A 1 181 ? -14.883 -9.133 7.781 1 98.62 181 HIS A CA 1
ATOM 1384 C C . HIS A 1 181 ? -13.656 -9.539 8.586 1 98.62 181 HIS A C 1
ATOM 1386 O O . HIS A 1 181 ? -13.773 -9.961 9.734 1 98.62 181 HIS A O 1
ATOM 1392 N N . ARG A 1 182 ? -12.453 -9.391 8.023 1 98.38 182 ARG A N 1
ATOM 1393 C CA . ARG A 1 182 ? -11.195 -9.812 8.641 1 98.38 182 ARG A CA 1
ATOM 1394 C C . ARG A 1 182 ? -10.328 -8.609 8.992 1 98.38 182 ARG A C 1
ATOM 1396 O O . ARG A 1 182 ? -10.398 -7.57 8.336 1 98.38 182 ARG A O 1
ATOM 1403 N N . GLY A 1 183 ? -9.523 -8.781 10.039 1 98.44 183 GLY A N 1
ATOM 1404 C CA . GLY A 1 183 ? -8.555 -7.746 10.359 1 98.44 183 GLY A CA 1
ATOM 1405 C C . GLY A 1 183 ? -7.457 -7.613 9.32 1 98.44 183 GLY A C 1
ATOM 1406 O O . GLY A 1 183 ? -6.867 -8.609 8.898 1 98.44 183 GLY A O 1
ATOM 1407 N N . TRP A 1 184 ? -7.223 -6.418 8.938 1 98.69 184 TRP A N 1
ATOM 1408 C CA . TRP A 1 184 ? -6.137 -6.105 8.016 1 98.69 184 TRP A CA 1
ATOM 1409 C C . TRP A 1 184 ? -4.789 -6.52 8.609 1 98.69 184 TRP A C 1
ATOM 1411 O O . TRP A 1 184 ? -3.984 -7.168 7.934 1 98.69 184 TRP A O 1
ATOM 1421 N N . PHE A 1 185 ? -4.543 -6.23 9.859 1 98.25 185 PHE A N 1
ATOM 1422 C CA . PHE A 1 185 ? -3.26 -6.441 10.523 1 98.25 185 PHE A CA 1
ATOM 1423 C C . PHE A 1 185 ? -3.014 -7.926 10.766 1 98.25 185 PHE A C 1
ATOM 1425 O O . PHE A 1 185 ? -1.886 -8.336 11.047 1 98.25 185 PHE A O 1
ATOM 1432 N N . ASP A 1 186 ? -4.066 -8.719 10.664 1 96.69 186 ASP A N 1
ATOM 1433 C CA . ASP A 1 186 ? -3.963 -10.133 11 1 96.69 186 ASP A CA 1
ATOM 1434 C C . ASP A 1 186 ? -3.811 -10.984 9.742 1 96.69 186 ASP A C 1
ATOM 1436 O O . ASP A 1 186 ? -3.734 -12.211 9.82 1 96.69 186 ASP A O 1
ATOM 1440 N N . LEU A 1 187 ? -3.795 -10.391 8.625 1 98.38 187 LEU A N 1
ATOM 1441 C CA . LEU A 1 187 ? -3.717 -11.117 7.363 1 98.38 187 LEU A CA 1
ATOM 1442 C C . LEU A 1 187 ? -2.402 -11.875 7.254 1 98.38 187 LEU A C 1
ATOM 1444 O O . LEU A 1 187 ? -1.328 -11.305 7.461 1 98.38 187 LEU A O 1
ATOM 1448 N N . HIS A 1 188 ? -2.465 -13.07 6.938 1 98.5 188 HIS A N 1
ATOM 1449 C CA . HIS A 1 188 ? -1.363 -13.969 6.613 1 98.5 188 HIS A CA 1
ATOM 1450 C C . HIS A 1 188 ? -1.866 -15.227 5.914 1 98.5 188 HIS A C 1
ATOM 1452 O O . HIS A 1 188 ? -1.998 -15.25 4.688 1 98.5 188 HIS A O 1
ATOM 1458 N N . ARG A 1 189 ? -2.396 -16.109 6.652 1 97.88 189 ARG A N 1
ATOM 1459 C CA . ARG A 1 189 ? -2.887 -17.406 6.168 1 97.88 189 ARG A CA 1
ATOM 1460 C C . ARG A 1 189 ? -4.41 -17.422 6.113 1 97.88 189 ARG A C 1
ATOM 1462 O O . ARG A 1 189 ? -5.078 -17.062 7.086 1 97.88 189 ARG A O 1
ATOM 1469 N N . LEU A 1 190 ? -4.98 -17.766 4.969 1 97.44 190 LEU A N 1
ATOM 1470 C CA . LEU A 1 190 ? -6.418 -17.891 4.762 1 97.44 190 LEU A CA 1
ATOM 1471 C C . LEU A 1 190 ? -6.773 -19.312 4.328 1 97.44 190 LEU A C 1
ATOM 1473 O O . LEU A 1 190 ? -6.395 -19.75 3.24 1 97.44 190 LEU A O 1
ATOM 1477 N N . ASP A 1 191 ? -7.473 -20 5.137 1 97.38 191 ASP A N 1
ATOM 1478 C CA . ASP A 1 191 ? -7.863 -21.391 4.8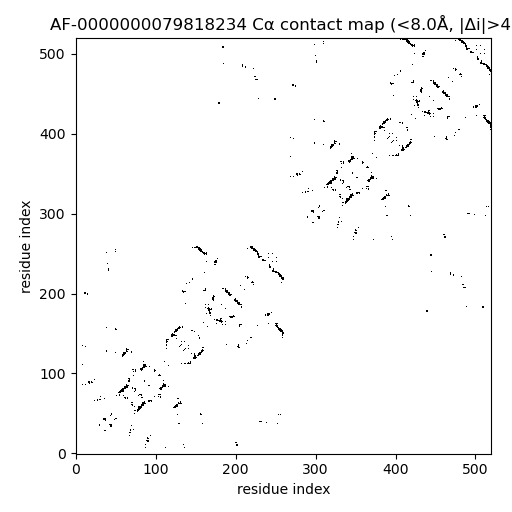79 1 97.38 191 ASP A CA 1
ATOM 1479 C C . ASP A 1 191 ? -9.273 -21.469 4.297 1 97.38 191 ASP A C 1
ATOM 1481 O O . ASP A 1 191 ? -10.25 -21.172 4.992 1 97.38 191 ASP A O 1
ATOM 1485 N N . TRP A 1 192 ? -9.367 -21.859 3.037 1 97.44 192 TRP A N 1
ATOM 1486 C CA . TRP A 1 192 ? -10.656 -21.891 2.348 1 97.44 192 TRP A CA 1
ATOM 1487 C C . TRP A 1 192 ? -11.172 -23.312 2.209 1 97.44 192 TRP A C 1
ATOM 1489 O O . TRP A 1 192 ? -12.109 -23.578 1.458 1 97.44 192 TRP A O 1
ATOM 1499 N N . THR A 1 193 ? -10.586 -24.297 2.877 1 97.19 193 THR A N 1
ATOM 1500 C CA . THR A 1 193 ? -10.914 -25.703 2.705 1 97.19 193 THR A CA 1
ATOM 1501 C C . THR A 1 193 ? -12.367 -25.969 3.08 1 97.19 193 THR A C 1
ATOM 1503 O O . THR A 1 193 ? -13.008 -26.859 2.521 1 97.19 193 THR A O 1
ATOM 1506 N N . ASP A 1 194 ? -12.93 -25.156 3.969 1 96.69 194 ASP A N 1
ATOM 1507 C CA . ASP A 1 194 ? -14.297 -25.375 4.434 1 96.69 194 ASP A CA 1
ATOM 1508 C C . ASP A 1 194 ? -15.227 -24.266 3.953 1 96.69 194 ASP A C 1
ATOM 1510 O O . ASP A 1 194 ? -16.297 -24.047 4.527 1 96.69 194 ASP A O 1
ATOM 1514 N N . ALA A 1 195 ? -14.758 -23.5 2.967 1 97.19 195 ALA A N 1
ATOM 1515 C CA . ALA A 1 195 ? -15.617 -22.453 2.426 1 97.19 195 ALA A CA 1
ATOM 1516 C C . ALA A 1 195 ? -16.953 -23.031 1.938 1 97.19 195 ALA A C 1
ATOM 1518 O O . ALA A 1 195 ? -16.984 -24.078 1.296 1 97.19 195 ALA A O 1
ATOM 1519 N N . VAL A 1 196 ? -18.031 -22.312 2.07 1 97.19 196 VAL A N 1
ATOM 1520 C CA . VAL A 1 196 ? -19.359 -22.906 1.889 1 97.19 196 VAL A CA 1
ATOM 1521 C C . VAL A 1 196 ? -19.688 -22.984 0.4 1 97.19 196 VAL A C 1
ATOM 1523 O O . VAL A 1 196 ? -20.328 -23.938 -0.05 1 97.19 196 VAL A O 1
ATOM 1526 N N . ASP A 1 197 ? -19.266 -22 -0.339 1 95.38 197 ASP A N 1
ATOM 1527 C CA . ASP A 1 197 ? -19.672 -21.953 -1.742 1 95.38 197 ASP A CA 1
ATOM 1528 C C . ASP A 1 197 ? -18.609 -22.594 -2.637 1 95.38 197 ASP A C 1
ATOM 1530 O O . ASP A 1 197 ? -18.922 -23.391 -3.523 1 95.38 197 ASP A O 1
ATOM 1534 N N . GLU A 1 198 ? -17.328 -22.203 -2.404 1 90.81 198 GLU A N 1
ATOM 1535 C CA . GLU A 1 198 ? -16.203 -22.656 -3.229 1 90.81 198 GLU A CA 1
ATOM 1536 C C . GLU A 1 198 ? -15.039 -23.125 -2.367 1 90.81 198 GLU A C 1
ATOM 1538 O O . GLU A 1 198 ? -14.016 -22.438 -2.26 1 90.81 198 GLU A O 1
ATOM 1543 N N . PRO A 1 199 ? -15.25 -24.312 -1.883 1 94.56 199 PRO A N 1
ATOM 1544 C CA . PRO A 1 199 ? -14.109 -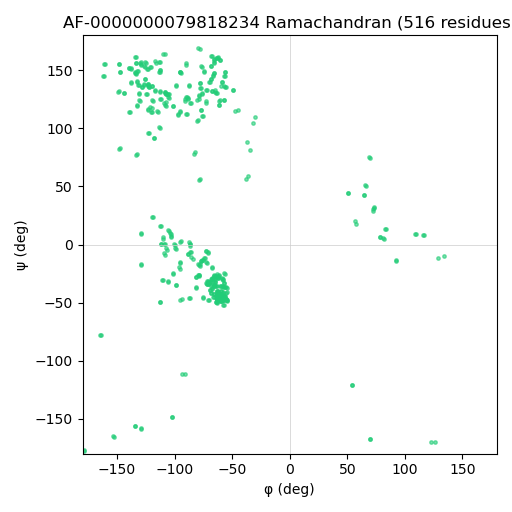24.797 -1.103 1 94.56 199 PRO A CA 1
ATOM 1545 C C . PRO A 1 199 ? -12.805 -24.797 -1.897 1 94.56 199 PRO A C 1
ATOM 1547 O O . PRO A 1 199 ? -12.797 -25.141 -3.082 1 94.56 199 PRO A O 1
ATOM 1550 N N . GLY A 1 200 ? -11.789 -24.344 -1.284 1 95.62 200 GLY A N 1
ATOM 1551 C CA . GLY A 1 200 ? -10.484 -24.188 -1.919 1 95.62 200 GLY A CA 1
ATOM 1552 C C . GLY A 1 200 ? -9.344 -24.703 -1.071 1 95.62 200 GLY A C 1
ATOM 1553 O O . GLY A 1 200 ? -9.477 -25.719 -0.387 1 95.62 200 GLY A O 1
ATOM 1554 N N . GLY A 1 201 ? -8.188 -24.203 -1.297 1 97 201 GLY A N 1
ATOM 1555 C CA . GLY A 1 201 ? -7.02 -24.547 -0.505 1 97 201 GLY A CA 1
ATOM 1556 C C . GLY A 1 201 ? -6.656 -23.469 0.511 1 97 201 GLY A C 1
ATOM 1557 O O . GLY A 1 201 ? -7.535 -22.906 1.163 1 97 201 GLY A O 1
ATOM 1558 N N . ILE A 1 202 ? -5.383 -23.406 0.734 1 98.12 202 ILE A N 1
ATOM 1559 C CA . ILE A 1 202 ? -4.84 -22.438 1.68 1 98.12 202 ILE A CA 1
ATOM 1560 C C . ILE A 1 202 ? -4.109 -21.328 0.922 1 98.12 202 ILE A C 1
ATOM 1562 O O . ILE A 1 202 ? -3.178 -21.594 0.16 1 98.12 202 ILE A O 1
ATOM 1566 N N . GLU A 1 203 ? -4.535 -20.125 1.14 1 98.06 203 GLU A N 1
ATOM 1567 C CA . GLU A 1 203 ? -3.928 -18.953 0.524 1 98.06 203 GLU A CA 1
ATOM 1568 C C . GLU A 1 203 ? -3.18 -18.109 1.556 1 98.06 203 GLU A C 1
ATOM 1570 O O . GLU A 1 203 ? -3.369 -18.281 2.762 1 98.06 203 GLU A O 1
ATOM 1575 N N . PHE A 1 204 ? -2.367 -17.25 1.057 1 98.56 204 PHE A N 1
ATOM 1576 C CA . PHE A 1 204 ? -1.61 -16.328 1.901 1 98.56 204 PHE A CA 1
ATOM 1577 C C . PHE A 1 204 ? -1.655 -14.914 1.339 1 98.56 204 PHE A C 1
ATOM 1579 O O . PHE A 1 204 ? -1.728 -14.719 0.123 1 98.56 204 PHE A O 1
ATOM 1586 N N . CYS A 1 205 ? -1.613 -13.984 2.209 1 98.38 205 CYS A N 1
ATOM 1587 C CA . CYS A 1 205 ? -1.545 -12.57 1.858 1 98.38 205 CYS A CA 1
ATOM 1588 C C . CYS A 1 205 ? -1.069 -11.742 3.043 1 98.38 205 CYS A C 1
ATOM 1590 O O . CYS A 1 205 ? -1.345 -12.078 4.195 1 98.38 205 CYS A O 1
ATOM 1592 N N . LEU A 1 206 ? -0.337 -10.719 2.795 1 98.81 206 LEU A N 1
ATOM 1593 C CA . LEU A 1 206 ? 0.074 -9.766 3.814 1 98.81 206 LEU A CA 1
ATOM 1594 C C . LEU A 1 206 ? -0.569 -8.398 3.57 1 98.81 206 LEU A C 1
ATOM 1596 O O . LEU A 1 206 ? -0.951 -8.086 2.441 1 98.81 206 LEU A O 1
ATOM 1600 N N . PRO A 1 207 ? -0.662 -7.598 4.688 1 98.5 207 PRO A N 1
ATOM 1601 C CA . PRO A 1 207 ? -0.935 -6.18 4.434 1 98.5 207 PRO A CA 1
ATOM 1602 C C . PRO A 1 207 ? 0.17 -5.504 3.625 1 98.5 207 PRO A C 1
ATOM 1604 O O . PRO A 1 207 ? 1.285 -6.023 3.539 1 98.5 207 PRO A O 1
ATOM 1607 N N . THR A 1 208 ? -0.195 -4.359 3.035 1 98.69 208 THR A N 1
ATOM 1608 C CA . THR A 1 208 ? 0.777 -3.674 2.191 1 98.69 208 THR A CA 1
ATOM 1609 C C . THR A 1 208 ? 2.062 -3.395 2.967 1 98.69 208 THR A C 1
ATOM 1611 O O . THR A 1 208 ? 3.16 -3.664 2.475 1 98.69 208 THR A O 1
ATOM 1614 N N . ALA A 1 209 ? 1.924 -2.881 4.164 1 98.56 209 ALA A N 1
ATOM 1615 C CA . ALA A 1 209 ? 3.107 -2.598 4.973 1 98.56 209 ALA A CA 1
ATOM 1616 C C . ALA A 1 209 ? 3.85 -3.883 5.328 1 98.56 209 ALA A C 1
ATOM 1618 O O . ALA A 1 209 ? 5.07 -3.877 5.496 1 98.56 209 ALA A O 1
ATOM 1619 N N . GLY A 1 210 ? 3.1 -4.984 5.492 1 98.62 210 GLY A N 1
ATOM 1620 C CA . GLY A 1 210 ? 3.734 -6.273 5.723 1 98.62 210 GLY A CA 1
ATOM 1621 C C . GLY A 1 210 ? 4.625 -6.715 4.578 1 98.62 210 GLY A C 1
ATOM 1622 O O . GLY A 1 210 ? 5.738 -7.191 4.801 1 98.62 210 GLY A O 1
ATOM 1623 N N . TRP A 1 211 ? 4.105 -6.59 3.363 1 98.75 211 TRP A N 1
ATOM 1624 C CA . TRP A 1 211 ? 4.918 -6.891 2.188 1 98.75 211 TRP A CA 1
ATOM 1625 C C . TRP A 1 211 ? 6.172 -6.023 2.158 1 98.75 211 TRP A C 1
ATOM 1627 O O . TRP A 1 211 ? 7.277 -6.531 1.952 1 98.75 211 TRP A O 1
ATOM 1637 N N . MET A 1 212 ? 5.992 -4.762 2.373 1 98.31 212 MET A N 1
ATOM 1638 C CA . MET A 1 212 ? 7.109 -3.824 2.344 1 98.31 212 MET A CA 1
ATOM 1639 C C . MET A 1 212 ? 8.164 -4.203 3.377 1 98.31 212 MET A C 1
ATOM 1641 O O . MET A 1 212 ? 9.359 -4.191 3.084 1 98.31 212 MET A O 1
ATOM 1645 N N . ALA A 1 213 ? 7.719 -4.484 4.535 1 98.12 213 ALA A N 1
ATOM 1646 C CA . ALA A 1 213 ? 8.641 -4.895 5.59 1 98.12 213 ALA A CA 1
ATOM 1647 C C . ALA A 1 213 ? 9.383 -6.172 5.207 1 98.12 213 ALA A C 1
ATOM 1649 O O . ALA A 1 213 ? 10.594 -6.289 5.426 1 98.12 213 ALA A O 1
ATOM 1650 N N . LEU A 1 214 ? 8.648 -7.117 4.691 1 98.75 214 LEU A N 1
ATOM 1651 C CA . LEU A 1 214 ? 9.25 -8.383 4.277 1 98.75 214 LEU A CA 1
ATOM 1652 C C . LEU A 1 214 ? 10.32 -8.148 3.217 1 98.75 214 LEU A C 1
ATOM 1654 O O . LEU A 1 214 ? 11.414 -8.719 3.297 1 98.75 214 LEU A O 1
ATOM 1658 N N . PHE A 1 215 ? 9.992 -7.344 2.172 1 98.69 215 PHE A N 1
ATOM 1659 C CA . PHE A 1 215 ? 10.961 -7.035 1.131 1 98.69 215 PHE A CA 1
ATOM 1660 C C . PHE A 1 215 ? 12.234 -6.445 1.734 1 98.69 215 PHE A C 1
ATOM 1662 O O . PHE A 1 215 ? 13.336 -6.852 1.378 1 98.69 215 PHE A O 1
ATOM 1669 N N . ARG A 1 216 ? 12.039 -5.496 2.604 1 96.81 216 ARG A N 1
ATOM 1670 C CA . ARG A 1 216 ? 13.18 -4.855 3.262 1 96.81 216 ARG A CA 1
ATOM 1671 C C . ARG A 1 216 ? 14 -5.875 4.039 1 96.81 216 ARG A C 1
ATOM 1673 O O . ARG A 1 216 ? 15.234 -5.895 3.932 1 96.81 216 ARG A O 1
ATOM 1680 N N . ASP A 1 217 ? 13.352 -6.711 4.82 1 98.06 217 ASP A N 1
ATOM 1681 C CA . ASP A 1 217 ? 14.031 -7.684 5.672 1 98.06 217 ASP A CA 1
ATOM 1682 C C . ASP A 1 217 ? 14.828 -8.68 4.836 1 98.06 217 ASP A C 1
ATOM 1684 O O . ASP A 1 217 ? 15.914 -9.102 5.234 1 98.06 217 ASP A O 1
ATOM 1688 N N . VAL A 1 218 ? 14.219 -9.07 3.725 1 98.44 218 VAL A N 1
ATOM 1689 C CA . VAL A 1 218 ? 14.859 -10.031 2.838 1 98.44 218 VAL A CA 1
ATOM 1690 C C . VAL A 1 218 ? 16.016 -9.359 2.105 1 98.44 218 VAL A C 1
ATOM 1692 O O . VAL A 1 218 ? 17.016 -10.016 1.773 1 98.44 218 VAL A O 1
ATOM 1695 N N . GLY A 1 219 ? 15.898 -8.094 1.797 1 98.12 219 GLY A N 1
ATOM 1696 C CA . GLY A 1 219 ? 16.938 -7.344 1.112 1 98.12 219 GLY A CA 1
ATOM 1697 C C . GLY A 1 219 ? 16.516 -6.855 -0.259 1 98.12 219 GLY A C 1
ATOM 1698 O O . GLY A 1 219 ? 17.328 -6.309 -1.008 1 98.12 219 GLY A O 1
ATOM 1699 N N . PHE A 1 220 ? 15.258 -7.004 -0.588 1 98.44 220 PHE A N 1
ATOM 1700 C CA . PHE A 1 220 ? 14.75 -6.516 -1.863 1 98.44 220 PHE A CA 1
ATOM 1701 C C . PHE A 1 220 ? 14.562 -5.004 -1.826 1 98.44 220 PHE A C 1
ATOM 1703 O O . PHE A 1 220 ? 14.312 -4.43 -0.764 1 98.44 220 PHE A O 1
ATOM 1710 N N . VAL A 1 221 ? 14.641 -4.379 -2.947 1 96.62 221 VAL A N 1
ATOM 1711 C CA . VAL A 1 221 ? 14.219 -2.996 -3.15 1 96.62 221 VAL A CA 1
ATOM 1712 C C . VAL A 1 221 ? 12.938 -2.963 -3.973 1 96.62 221 VAL A C 1
ATOM 1714 O O . VAL A 1 221 ? 12.859 -3.58 -5.039 1 96.62 221 VAL A O 1
ATOM 1717 N N . VAL A 1 222 ? 12 -2.266 -3.508 1 97.75 222 VAL A N 1
ATOM 1718 C CA . VAL A 1 222 ? 10.742 -2.154 -4.23 1 97.75 222 VAL A CA 1
ATOM 1719 C C . VAL A 1 222 ? 10.891 -1.155 -5.379 1 97.75 222 VAL A C 1
ATOM 1721 O O . VAL A 1 222 ? 11.289 -0.009 -5.16 1 97.75 222 VAL A O 1
ATOM 1724 N N . GLU A 1 223 ? 10.516 -1.571 -6.586 1 96.5 223 GLU A N 1
ATOM 1725 C CA . GLU A 1 223 ? 10.641 -0.704 -7.754 1 96.5 223 GLU A CA 1
ATOM 1726 C C . GLU A 1 223 ? 9.281 -0.168 -8.195 1 96.5 223 GLU A C 1
ATOM 1728 O O . GLU A 1 223 ? 9.188 0.928 -8.75 1 96.5 223 GLU A O 1
ATOM 1733 N N . ASP A 1 224 ? 8.297 -0.94 -7.992 1 96.94 224 ASP A N 1
ATOM 1734 C CA . ASP A 1 224 ? 6.957 -0.514 -8.398 1 96.94 224 ASP A CA 1
ATOM 1735 C C . ASP A 1 224 ? 5.879 -1.307 -7.668 1 96.94 224 ASP A C 1
ATOM 1737 O O . ASP A 1 224 ? 6.16 -2.363 -7.098 1 96.94 224 ASP A O 1
ATOM 1741 N N . TYR A 1 225 ? 4.789 -0.784 -7.539 1 98.56 225 TYR A N 1
ATOM 1742 C CA . TYR A 1 225 ? 3.584 -1.372 -6.973 1 98.56 225 TYR A CA 1
ATOM 1743 C C . TYR A 1 225 ? 2.34 -0.882 -7.703 1 98.56 225 TYR A C 1
ATOM 1745 O O . TYR A 1 225 ? 2.166 0.321 -7.906 1 98.56 225 TYR A O 1
ATOM 1753 N N . ARG A 1 226 ? 1.471 -1.874 -8.109 1 98.25 226 ARG A N 1
ATOM 1754 C CA . ARG A 1 226 ? 0.279 -1.491 -8.859 1 98.25 226 ARG A CA 1
ATOM 1755 C C . ARG A 1 226 ? -0.961 -2.189 -8.312 1 98.25 226 ARG A C 1
ATOM 1757 O O . ARG A 1 226 ? -0.881 -3.324 -7.836 1 98.25 226 ARG A O 1
ATOM 1764 N N . GLU A 1 227 ? -2.037 -1.49 -8.398 1 98.56 227 GLU A N 1
ATOM 1765 C CA . GLU A 1 227 ? -3.389 -1.963 -8.109 1 98.56 227 GLU A CA 1
ATOM 1766 C C . GLU A 1 227 ? -4.273 -1.896 -9.352 1 98.56 227 GLU A C 1
ATOM 1768 O O . GLU A 1 227 ? -4.953 -0.895 -9.578 1 98.56 227 GLU A O 1
ATOM 1773 N N . PRO A 1 228 ? -4.277 -3.012 -10.047 1 97.38 228 PRO A N 1
ATOM 1774 C CA . PRO A 1 228 ? -5 -2.945 -11.32 1 97.38 228 PRO A CA 1
ATOM 1775 C C . PRO A 1 228 ? -6.512 -2.83 -11.125 1 97.38 228 PRO A C 1
ATOM 1777 O O . PRO A 1 228 ? -7.074 -3.459 -10.227 1 97.38 228 PRO A O 1
ATOM 1780 N N . ARG A 1 229 ? -7.113 -2.004 -11.961 1 95.38 229 ARG A N 1
ATOM 1781 C CA . ARG A 1 229 ? -8.57 -1.909 -12.031 1 95.38 229 ARG A CA 1
ATOM 1782 C C . ARG A 1 229 ? -9.141 -2.932 -13.008 1 95.38 229 ARG A C 1
ATOM 1784 O O . ARG A 1 229 ? -8.562 -3.166 -14.07 1 95.38 229 ARG A O 1
ATOM 1791 N N . CYS A 1 230 ? -10.227 -3.584 -12.633 1 95.06 230 CYS A N 1
ATOM 1792 C CA . CYS A 1 230 ? -10.898 -4.512 -13.531 1 95.06 230 CYS A CA 1
ATOM 1793 C C . CYS A 1 230 ? -11.398 -3.793 -14.781 1 95.06 230 CYS A C 1
ATOM 1795 O O . CYS A 1 230 ? -12.141 -2.809 -14.68 1 95.06 230 CYS A O 1
ATOM 1797 N N . PRO A 1 231 ? -10.992 -4.25 -15.922 1 90.62 231 PRO A N 1
ATOM 1798 C CA . PRO A 1 231 ? -11.438 -3.596 -17.156 1 90.62 231 PRO A CA 1
ATOM 1799 C C . PRO A 1 231 ? -12.875 -3.963 -17.531 1 90.62 231 PRO A C 1
ATOM 1801 O O . PRO A 1 231 ? -13.461 -3.334 -18.422 1 90.62 231 PRO A O 1
ATOM 1804 N N . ALA A 1 232 ? -13.398 -4.973 -16.922 1 88.25 232 ALA A N 1
ATOM 1805 C CA . ALA A 1 232 ? -14.711 -5.504 -17.297 1 88.25 232 ALA A CA 1
ATOM 1806 C C . ALA A 1 232 ? -15.828 -4.824 -16.5 1 88.25 232 ALA A C 1
ATOM 1808 O O . ALA A 1 232 ? -15.57 -4.203 -15.469 1 88.25 232 ALA A O 1
ATOM 1809 N N . THR A 1 233 ? -16.953 -4.91 -17.156 1 89 233 THR A N 1
ATOM 1810 C CA . THR A 1 233 ? -18.172 -4.477 -16.484 1 89 233 THR A CA 1
ATOM 1811 C C . THR A 1 233 ? -19.141 -5.645 -16.312 1 89 233 THR A C 1
ATOM 1813 O O . THR A 1 233 ? -18.953 -6.715 -16.891 1 89 233 THR A O 1
ATOM 1816 N N . GLY A 1 234 ? -20.016 -5.562 -15.422 1 90.5 234 GLY A N 1
ATOM 1817 C CA . GLY A 1 234 ? -20.984 -6.609 -15.18 1 90.5 234 GLY A CA 1
ATOM 1818 C C . GLY A 1 234 ? -20.953 -7.137 -13.758 1 90.5 234 GLY A C 1
ATOM 1819 O O . GLY A 1 234 ? -20.328 -6.535 -12.875 1 90.5 234 GLY A O 1
ATOM 1820 N N . ASP A 1 235 ? -21.703 -8.273 -13.555 1 89.94 235 ASP A N 1
ATOM 1821 C CA . ASP A 1 235 ? -21.859 -8.75 -12.188 1 89.94 235 ASP A CA 1
ATOM 1822 C C . ASP A 1 235 ? -21.516 -10.234 -12.078 1 89.94 235 ASP A C 1
ATOM 1824 O O . ASP A 1 235 ? -21.75 -10.852 -11.031 1 89.94 235 ASP A O 1
ATOM 1828 N N . GLU A 1 236 ? -20.953 -10.727 -13.156 1 93.25 236 GLU A N 1
ATOM 1829 C CA . GLU A 1 236 ? -20.562 -12.133 -13.086 1 93.25 236 GLU A CA 1
ATOM 1830 C C . GLU A 1 236 ? -19.469 -12.344 -12.055 1 93.25 236 GLU A C 1
ATOM 1832 O O . GLU A 1 236 ? -18.484 -11.594 -12.023 1 93.25 236 GLU A O 1
ATOM 1837 N N . VAL A 1 237 ? -19.734 -13.336 -11.25 1 93.75 237 VAL A N 1
ATOM 1838 C CA . VAL A 1 237 ? -18.734 -13.633 -10.219 1 93.75 237 VAL A CA 1
ATOM 1839 C C . VAL A 1 237 ? -17.578 -14.414 -10.828 1 93.75 237 VAL A C 1
ATOM 1841 O O . VAL A 1 237 ? -17.781 -15.438 -11.477 1 93.75 237 VAL A O 1
ATOM 1844 N N . THR A 1 238 ? -16.391 -14 -10.703 1 88.38 238 THR A N 1
ATOM 1845 C CA . THR A 1 238 ? -15.141 -14.641 -11.078 1 88.38 238 THR A CA 1
ATOM 1846 C C . THR A 1 238 ? -14.211 -14.766 -9.875 1 88.38 238 THR A C 1
ATOM 1848 O O . THR A 1 238 ? -13.734 -13.75 -9.352 1 88.38 238 THR A O 1
ATOM 1851 N N . PHE A 1 239 ? -13.922 -15.922 -9.484 1 91.81 239 PHE A N 1
ATOM 1852 C CA . PHE A 1 239 ? -13.055 -16.156 -8.336 1 91.81 239 PHE A CA 1
ATOM 1853 C C . PHE A 1 239 ? -13.516 -15.352 -7.129 1 91.81 239 PHE A C 1
ATOM 1855 O O . PHE A 1 239 ? -12.719 -14.648 -6.508 1 91.81 239 PHE A O 1
ATOM 1862 N N . ALA A 1 240 ? -14.805 -15.359 -6.891 1 96.44 240 ALA A N 1
ATOM 1863 C CA . ALA A 1 240 ? -15.477 -14.805 -5.711 1 96.44 240 ALA A CA 1
ATOM 1864 C C . ALA A 1 240 ? -15.609 -13.289 -5.82 1 96.44 240 ALA A C 1
ATOM 1866 O O . ALA A 1 240 ? -16.047 -12.633 -4.871 1 96.44 240 ALA A O 1
ATOM 1867 N N . ILE A 1 241 ? -15.258 -12.703 -6.93 1 97.69 241 ILE A N 1
ATOM 1868 C CA . ILE A 1 241 ? -15.242 -11.25 -7.062 1 97.69 241 ILE A CA 1
ATOM 1869 C C . ILE A 1 241 ? -16.062 -10.828 -8.281 1 97.69 241 ILE A C 1
ATOM 1871 O O . ILE A 1 241 ? -15.977 -11.453 -9.336 1 97.69 241 ILE A O 1
ATOM 1875 N N . THR A 1 242 ? -16.828 -9.828 -8.172 1 97.88 242 THR A N 1
ATOM 1876 C CA . THR A 1 242 ? -17.578 -9.297 -9.305 1 97.88 242 THR A CA 1
ATOM 1877 C C . THR A 1 242 ? -16.828 -8.148 -9.961 1 97.88 242 THR A C 1
ATOM 1879 O O . THR A 1 242 ? -16.094 -7.41 -9.289 1 97.88 242 THR A O 1
ATOM 1882 N N . PRO A 1 243 ? -16.984 -7.984 -11.305 1 97.44 243 PRO A N 1
ATOM 1883 C CA . PRO A 1 243 ? -16.422 -6.805 -11.961 1 97.44 243 PRO A CA 1
ATOM 1884 C C . PRO A 1 243 ? -16.875 -5.496 -11.328 1 97.44 243 PRO A C 1
ATOM 1886 O O . PRO A 1 243 ? -16.094 -4.551 -11.203 1 97.44 243 PRO A O 1
ATOM 1889 N N . THR A 1 244 ? -18.125 -5.441 -10.898 1 96.81 244 THR A N 1
ATOM 1890 C CA . THR A 1 244 ? -18.656 -4.238 -10.266 1 96.81 244 THR A CA 1
ATOM 1891 C C . THR A 1 244 ? -17.844 -3.873 -9.023 1 96.81 244 THR A C 1
ATOM 1893 O O . THR A 1 244 ? -17.484 -2.711 -8.836 1 96.81 244 THR A O 1
ATOM 1896 N N . TRP A 1 245 ? -17.578 -4.848 -8.188 1 98.06 245 TRP A N 1
ATOM 1897 C CA . TRP A 1 245 ? -16.75 -4.605 -7.012 1 98.06 245 TRP A CA 1
ATOM 1898 C C . TRP A 1 245 ? -15.336 -4.191 -7.426 1 98.06 245 TRP A C 1
ATOM 1900 O O . TRP A 1 245 ? -14.812 -3.188 -6.941 1 98.06 245 TRP A O 1
ATOM 1910 N N . ALA A 1 246 ? -14.75 -4.891 -8.391 1 98.12 246 ALA A N 1
ATOM 1911 C CA . ALA A 1 246 ? -13.344 -4.746 -8.766 1 98.12 246 ALA A CA 1
ATOM 1912 C C . ALA A 1 246 ? -13.117 -3.475 -9.57 1 98.12 246 ALA A C 1
ATOM 1914 O O . ALA A 1 246 ? -11.977 -3.066 -9.789 1 98.12 246 ALA A O 1
ATOM 1915 N N . ASN A 1 247 ? -14.172 -2.873 -10.031 1 97.25 247 ASN A N 1
ATOM 1916 C CA . ASN A 1 247 ? -14.062 -1.582 -10.703 1 97.25 247 ASN A CA 1
ATOM 1917 C C . ASN A 1 247 ? -13.891 -0.441 -9.703 1 97.25 247 ASN A C 1
ATOM 1919 O O . ASN A 1 247 ? -13.438 0.646 -10.062 1 97.25 247 ASN A O 1
ATOM 1923 N N . ARG A 1 248 ? -14.203 -0.703 -8.492 1 97.94 248 ARG A N 1
ATOM 1924 C CA . ARG A 1 248 ? -14.172 0.363 -7.492 1 97.94 248 ARG A CA 1
ATOM 1925 C C . ARG A 1 248 ? -13.039 0.155 -6.5 1 97.94 248 ARG A C 1
ATOM 1927 O O . ARG A 1 248 ? -12.508 1.119 -5.941 1 97.94 248 ARG A O 1
ATOM 1934 N N . TRP A 1 249 ? -12.68 -1.068 -6.242 1 98.56 249 TRP A N 1
ATOM 1935 C CA . TRP A 1 249 ? -11.656 -1.431 -5.27 1 98.56 249 TRP A CA 1
ATOM 1936 C C . TRP A 1 249 ? -10.672 -2.439 -5.859 1 98.56 249 TRP A C 1
ATOM 1938 O O . TRP A 1 249 ? -11.039 -3.232 -6.73 1 98.56 249 TRP A O 1
ATOM 1948 N N . PRO A 1 250 ? -9.461 -2.402 -5.43 1 98.62 250 PRO A N 1
ATOM 1949 C CA . PRO A 1 250 ? -8.484 -3.33 -5.996 1 98.62 250 PRO A CA 1
ATOM 1950 C C . PRO A 1 250 ? -8.688 -4.77 -5.527 1 98.62 250 PRO A C 1
ATOM 1952 O O . PRO A 1 250 ? -8.68 -5.035 -4.324 1 98.62 250 PRO A O 1
ATOM 1955 N N . SER A 1 251 ? -8.859 -5.652 -6.461 1 98.25 251 SER A N 1
ATOM 1956 C CA . SER A 1 251 ? -8.961 -7.07 -6.133 1 98.25 251 SER A CA 1
ATOM 1957 C C . SER A 1 251 ? -7.613 -7.77 -6.289 1 98.25 251 SER A C 1
ATOM 1959 O O . SER A 1 251 ? -7.414 -8.867 -5.762 1 98.25 251 SER A O 1
ATOM 1961 N N . GLU A 1 252 ? -6.727 -7.156 -7.039 1 98.5 252 GLU A N 1
ATOM 1962 C CA . GLU A 1 252 ? -5.395 -7.691 -7.293 1 98.5 252 GLU A CA 1
ATOM 1963 C C . GLU A 1 252 ? -4.316 -6.637 -7.035 1 98.5 252 GLU A C 1
ATOM 1965 O O . GLU A 1 252 ? -4.609 -5.441 -6.992 1 98.5 252 GLU A O 1
ATOM 1970 N N . GLN A 1 253 ? -3.158 -7.109 -6.773 1 98.75 253 GLN A N 1
ATOM 1971 C CA . GLN A 1 253 ? -1.981 -6.262 -6.629 1 98.75 253 GLN A CA 1
ATOM 1972 C C . GLN A 1 253 ? -0.769 -6.875 -7.32 1 98.75 253 GLN A C 1
ATOM 1974 O O . GLN A 1 253 ? -0.67 -8.094 -7.445 1 98.75 253 GLN A O 1
ATOM 1979 N N . ALA A 1 254 ? 0.109 -6.055 -7.773 1 98.81 254 ALA A N 1
ATOM 1980 C CA . ALA A 1 254 ? 1.352 -6.496 -8.398 1 98.81 254 ALA A CA 1
ATOM 1981 C C . ALA A 1 254 ? 2.555 -5.773 -7.805 1 98.81 254 ALA A C 1
ATOM 1983 O O . ALA A 1 254 ? 2.498 -4.566 -7.551 1 98.81 254 ALA A O 1
ATOM 1984 N N . TRP A 1 255 ? 3.568 -6.484 -7.559 1 98.81 255 TRP A N 1
ATOM 1985 C CA . TRP A 1 255 ? 4.809 -5.969 -6.984 1 98.81 255 TRP A CA 1
ATOM 1986 C C . TRP A 1 255 ? 5.984 -6.203 -7.926 1 98.81 255 TRP A C 1
ATOM 1988 O O . TRP A 1 255 ? 6.094 -7.266 -8.547 1 98.81 255 TRP A O 1
ATOM 1998 N N . TRP A 1 256 ? 6.824 -5.254 -8.102 1 98.62 256 TRP A N 1
ATOM 1999 C CA . TRP A 1 256 ? 8.133 -5.344 -8.75 1 98.62 256 TRP A CA 1
ATOM 2000 C C . TRP A 1 256 ? 9.25 -5.066 -7.75 1 98.62 256 TRP A C 1
ATOM 2002 O O . TRP A 1 256 ? 9.391 -3.947 -7.254 1 98.62 256 TRP A O 1
ATOM 2012 N N . VAL A 1 257 ? 10.047 -6.043 -7.477 1 98.56 257 VAL A N 1
ATOM 2013 C CA . VAL A 1 257 ? 11.141 -5.855 -6.531 1 98.56 257 VAL A CA 1
ATOM 2014 C C . VAL A 1 257 ? 12.453 -6.336 -7.156 1 98.56 257 VAL A C 1
ATOM 2016 O O . VAL A 1 257 ? 12.453 -7.211 -8.023 1 98.56 257 VAL A O 1
ATOM 2019 N N . ARG A 1 258 ? 13.57 -5.824 -6.723 1 98.44 258 ARG A N 1
ATOM 2020 C CA . ARG A 1 258 ? 14.891 -6.133 -7.27 1 98.44 258 ARG A CA 1
ATOM 2021 C C . ARG A 1 258 ? 15.852 -6.543 -6.164 1 98.44 258 ARG A C 1
ATOM 2023 O O . ARG A 1 258 ? 15.852 -5.961 -5.078 1 98.44 258 ARG A O 1
ATOM 2030 N N . ARG A 1 259 ? 16.547 -7.516 -6.391 1 98.56 259 ARG A N 1
ATOM 2031 C CA . ARG A 1 259 ? 17.703 -7.824 -5.562 1 98.56 259 ARG A CA 1
ATOM 2032 C C . ARG A 1 259 ? 18.891 -6.918 -5.91 1 98.56 259 ARG A C 1
ATOM 2034 O O . ARG A 1 259 ? 19.406 -6.969 -7.027 1 98.56 259 ARG A O 1
ATOM 2041 N N . PRO A 1 260 ? 19.297 -6.117 -5.016 1 96.31 260 PRO A N 1
ATOM 2042 C CA . PRO A 1 260 ? 20.391 -5.203 -5.352 1 96.31 260 PRO A CA 1
ATOM 2043 C C . PRO A 1 260 ? 21.703 -5.93 -5.59 1 96.31 260 PRO A C 1
ATOM 2045 O O . PRO A 1 260 ? 21.922 -7.023 -5.062 1 96.31 260 PRO A O 1
ATOM 2048 N N . MET B 1 1 ? -16.453 21.359 -14.5 1 26.52 1 MET B N 1
ATOM 2049 C CA . MET B 1 1 ? -16.234 22.328 -13.422 1 26.52 1 MET B CA 1
ATOM 2050 C C . MET B 1 1 ? -14.805 22.281 -12.922 1 26.52 1 MET B C 1
ATOM 2052 O O . MET B 1 1 ? -14.367 21.281 -12.359 1 26.52 1 MET B O 1
ATOM 2056 N N . THR B 1 2 ? -13.875 22.734 -13.648 1 33.16 2 THR B N 1
ATOM 2057 C CA . THR B 1 2 ? -12.453 22.906 -13.352 1 33.16 2 THR B CA 1
ATOM 2058 C C . THR B 1 2 ? -12.258 23.359 -11.906 1 33.16 2 THR B C 1
ATOM 2060 O O . THR B 1 2 ? -12.523 24.516 -11.57 1 33.16 2 THR B O 1
ATOM 2063 N N . GLU B 1 3 ? -12.727 22.656 -10.945 1 41.94 3 GLU B N 1
ATOM 2064 C CA . GLU B 1 3 ? -12.508 23.094 -9.57 1 41.94 3 GLU B CA 1
ATOM 2065 C C . GLU B 1 3 ? -11.195 23.859 -9.43 1 41.94 3 GLU B C 1
ATOM 2067 O O . GLU B 1 3 ? -10.156 23.406 -9.922 1 41.94 3 GLU B O 1
ATOM 2072 N N . GLN B 1 4 ? -11.188 25.141 -9.211 1 46.66 4 GLN B N 1
ATOM 2073 C CA . GLN B 1 4 ? -10.172 26.188 -9.148 1 46.66 4 GLN B CA 1
ATOM 2074 C C . GLN B 1 4 ? -8.984 25.766 -8.289 1 46.66 4 GLN B C 1
ATOM 2076 O O . GLN B 1 4 ? -9.164 25.297 -7.164 1 46.66 4 GLN B O 1
ATOM 2081 N N . SER B 1 5 ? -7.93 25.625 -8.742 1 54.78 5 SER B N 1
ATOM 2082 C CA . SER B 1 5 ? -6.566 25.516 -8.227 1 54.78 5 SER B CA 1
ATOM 2083 C C . SER B 1 5 ? -6.367 26.391 -6.996 1 54.78 5 SER B C 1
ATOM 2085 O O . SER B 1 5 ? -6.656 27.594 -7.027 1 54.78 5 SER B O 1
ATOM 2087 N N . GLY B 1 6 ? -6.746 25.969 -5.844 1 78.25 6 GLY B N 1
ATOM 2088 C CA . GLY B 1 6 ? -6.406 26.766 -4.68 1 78.25 6 GLY B CA 1
ATOM 2089 C C . GLY B 1 6 ? -7.574 26.969 -3.727 1 78.25 6 GLY B C 1
ATOM 2090 O O . GLY B 1 6 ? -7.395 27.453 -2.611 1 78.25 6 GLY B O 1
ATOM 2091 N N . GLU B 1 7 ? -8.852 26.547 -4.219 1 90.69 7 GLU B N 1
ATOM 2092 C CA . GLU B 1 7 ? -10.023 26.703 -3.367 1 90.69 7 GLU B CA 1
ATOM 2093 C C . GLU B 1 7 ? -9.82 26.016 -2.016 1 90.69 7 GLU B C 1
ATOM 2095 O O . GLU B 1 7 ? -10.195 26.562 -0.978 1 90.69 7 GLU B O 1
ATOM 2100 N N . HIS B 1 8 ? -9.25 24.844 -1.99 1 97.06 8 HIS B N 1
ATOM 2101 C CA . HIS B 1 8 ? -9.055 24.109 -0.745 1 97.06 8 HIS B CA 1
ATOM 2102 C C . HIS B 1 8 ? -8.133 24.875 0.205 1 97.06 8 HIS B C 1
ATOM 2104 O O . HIS B 1 8 ? -8.266 24.75 1.426 1 97.06 8 HIS B O 1
ATOM 2110 N N . VAL B 1 9 ? -7.203 25.688 -0.345 1 97.56 9 VAL B N 1
ATOM 2111 C CA . VAL B 1 9 ? -6.27 26.438 0.486 1 97.56 9 VAL B CA 1
ATOM 2112 C C . VAL B 1 9 ? -7.031 27.438 1.352 1 97.56 9 VAL B C 1
ATOM 2114 O O . VAL B 1 9 ? -6.824 27.5 2.564 1 97.56 9 VAL B O 1
ATOM 2117 N N . ALA B 1 10 ? -7.891 28.188 0.762 1 96.94 10 ALA B N 1
ATOM 2118 C CA . ALA B 1 10 ? -8.688 29.172 1.488 1 96.94 10 ALA B CA 1
ATOM 2119 C C . ALA B 1 10 ? -9.648 28.5 2.455 1 96.94 10 ALA B C 1
ATOM 2121 O O . ALA B 1 10 ? -9.789 28.922 3.605 1 96.94 10 ALA B O 1
ATOM 2122 N N . VAL B 1 11 ? -10.328 27.469 2.006 1 97.88 11 VAL B N 1
ATOM 2123 C CA . VAL B 1 11 ? -11.289 26.734 2.822 1 97.88 11 VAL B CA 1
ATOM 2124 C C . VAL B 1 11 ? -10.594 26.172 4.059 1 97.88 11 VAL B C 1
ATOM 2126 O O . VAL B 1 11 ? -11.086 26.312 5.176 1 97.88 11 VAL B O 1
ATOM 2129 N N . ASN B 1 12 ? -9.469 25.562 3.885 1 98.06 12 ASN B N 1
ATOM 2130 C CA . ASN B 1 12 ? -8.75 24.938 4.988 1 98.06 12 ASN B CA 1
ATOM 2131 C C . ASN B 1 12 ? -8.133 25.984 5.918 1 98.06 12 ASN B C 1
ATOM 2133 O O . ASN B 1 12 ? -8.039 25.766 7.125 1 98.06 12 ASN B O 1
ATOM 2137 N N . ARG B 1 13 ? -7.711 27.109 5.359 1 97.69 13 ARG B N 1
ATOM 2138 C CA . ARG B 1 13 ? -7.258 28.219 6.203 1 97.69 13 ARG B CA 1
ATOM 2139 C C . ARG B 1 13 ? -8.352 28.656 7.172 1 97.69 13 ARG B C 1
ATOM 2141 O O . ARG B 1 13 ? -8.109 28.766 8.375 1 97.69 13 ARG B O 1
ATOM 2148 N N . ASP B 1 14 ? -9.5 28.906 6.633 1 96.88 14 ASP B N 1
ATOM 2149 C CA . ASP B 1 14 ? -10.625 29.328 7.457 1 96.88 14 ASP B CA 1
ATOM 2150 C C . ASP B 1 14 ? -10.961 28.281 8.508 1 96.88 14 ASP B C 1
ATOM 2152 O O . ASP B 1 14 ? -11.18 28.609 9.68 1 96.88 14 ASP B O 1
ATOM 2156 N N . HIS B 1 15 ? -10.992 27.062 8.125 1 97.31 15 HIS B N 1
ATOM 2157 C CA . HIS B 1 15 ? -11.312 25.953 9.031 1 97.31 15 HIS B CA 1
ATOM 2158 C C . HIS B 1 15 ? -10.32 25.906 10.188 1 97.31 15 HIS B C 1
ATOM 2160 O O . HIS B 1 15 ? -10.734 25.844 11.352 1 97.31 15 HIS B O 1
ATOM 2166 N N . TRP B 1 16 ? -9.039 25.969 9.914 1 97.38 16 TRP B N 1
ATOM 2167 C CA . TRP B 1 16 ? -8.023 25.766 10.945 1 97.38 16 TRP B CA 1
ATOM 2168 C C . TRP B 1 16 ? -7.84 27.031 11.781 1 97.38 16 TRP B C 1
ATOM 2170 O O . TRP B 1 16 ? -7.434 26.953 12.945 1 97.38 16 TRP B O 1
ATOM 2180 N N . ASP B 1 17 ? -8.141 28.188 11.219 1 97.62 17 ASP B N 1
ATOM 2181 C CA . ASP B 1 17 ? -8.172 29.406 12.031 1 97.62 17 ASP B CA 1
ATOM 2182 C C . ASP B 1 17 ? -9.336 29.359 13.023 1 97.62 17 ASP B C 1
ATOM 2184 O O . ASP B 1 17 ? -9.164 29.688 14.203 1 97.62 17 ASP B O 1
ATOM 2188 N N . ASP B 1 18 ? -10.43 28.891 12.531 1 96.31 18 ASP B N 1
ATOM 2189 C CA . ASP B 1 18 ? -11.633 28.828 13.359 1 96.31 18 ASP B CA 1
ATOM 2190 C C . ASP B 1 18 ? -11.461 27.844 14.508 1 96.31 18 ASP B C 1
ATOM 2192 O O . ASP B 1 18 ? -12.055 28.016 15.578 1 96.31 18 ASP B O 1
ATOM 2196 N N . ASN B 1 19 ? -10.633 26.859 14.328 1 95.38 19 ASN B N 1
ATOM 2197 C CA . ASN B 1 19 ? -10.516 25.781 15.32 1 95.38 19 ASN B CA 1
ATOM 2198 C C . ASN B 1 19 ? -9.172 25.844 16.047 1 95.38 19 ASN B C 1
ATOM 2200 O O . ASN B 1 19 ? -8.867 24.969 16.859 1 95.38 19 ASN B O 1
ATOM 2204 N N . ALA B 1 20 ? -8.391 26.828 15.789 1 96.62 20 ALA B N 1
ATOM 2205 C CA . ALA B 1 20 ? -7.035 26.906 16.328 1 96.62 20 ALA B CA 1
ATOM 2206 C C . ALA B 1 20 ? -7.039 26.812 17.844 1 96.62 20 ALA B C 1
ATOM 2208 O O . ALA B 1 20 ? -6.164 26.172 18.438 1 96.62 20 ALA B O 1
ATOM 2209 N N . HIS B 1 21 ? -8.055 27.406 18.5 1 95.88 21 HIS B N 1
ATOM 2210 C CA . HIS B 1 21 ? -8.133 27.453 19.953 1 95.88 21 HIS B CA 1
ATOM 2211 C C . HIS B 1 21 ? -8.273 26.047 20.531 1 95.88 21 HIS B C 1
ATOM 2213 O O . HIS B 1 21 ? -7.828 25.797 21.656 1 95.88 21 HIS B O 1
ATOM 2219 N N . GLU B 1 22 ? -8.828 25.125 19.781 1 94.12 22 GLU B N 1
ATOM 2220 C CA . GLU B 1 22 ? -9.062 23.766 20.25 1 94.12 22 GLU B CA 1
ATOM 2221 C C . GLU B 1 22 ? -7.758 22.969 20.297 1 94.12 22 GLU B C 1
ATOM 2223 O O . GLU B 1 22 ? -7.699 21.891 20.906 1 94.12 22 GLU B O 1
ATOM 2228 N N . TRP B 1 23 ? -6.723 23.484 19.719 1 95.25 23 TRP B N 1
ATOM 2229 C CA . TRP B 1 23 ? -5.492 22.719 19.578 1 95.25 23 TRP B CA 1
ATOM 2230 C C . TRP B 1 23 ? -4.402 23.25 20.5 1 95.25 23 TRP B C 1
ATOM 2232 O O . TRP B 1 23 ? -3.307 22.688 20.562 1 95.25 23 TRP B O 1
ATOM 2242 N N . VAL B 1 24 ? -4.707 24.266 21.266 1 96.25 24 VAL B N 1
ATOM 2243 C CA . VAL B 1 24 ? -3.738 24.891 22.172 1 96.25 24 VAL B CA 1
ATOM 2244 C C . VAL B 1 24 ? -3.299 23.891 23.234 1 96.25 24 VAL B C 1
ATOM 2246 O O . VAL B 1 24 ? -2.104 23.656 23.406 1 96.25 24 VAL B O 1
ATOM 2249 N N . ALA B 1 25 ? -4.277 23.25 23.875 1 96.06 25 ALA B N 1
ATOM 2250 C CA . ALA B 1 25 ? -3.965 22.312 24.953 1 96.06 25 ALA B CA 1
ATOM 2251 C C . ALA B 1 25 ? -3.154 21.125 24.438 1 96.06 25 ALA B C 1
ATOM 2253 O O . ALA B 1 25 ? -2.203 20.703 25.094 1 96.06 25 ALA B O 1
ATOM 2254 N N . SER B 1 26 ? -3.627 20.625 23.359 1 94 26 SER B N 1
ATOM 2255 C CA . SER B 1 26 ? -2.889 19.516 22.766 1 94 26 SER B CA 1
ATOM 2256 C C . SER B 1 26 ? -1.464 19.922 22.406 1 94 26 SER B C 1
ATOM 2258 O O . SER B 1 26 ? -0.52 19.156 22.625 1 94 26 SER B O 1
ATOM 2260 N N . GLY B 1 27 ? -1.296 21.078 21.828 1 95.94 27 GLY B N 1
ATOM 2261 C CA . GLY B 1 27 ? 0.034 21.594 21.547 1 95.94 27 GLY B CA 1
ATOM 2262 C C . GLY B 1 27 ? 0.906 21.688 22.781 1 95.94 27 GLY B C 1
ATOM 2263 O O . GLY B 1 27 ? 2.049 21.234 22.781 1 95.94 27 GLY B O 1
ATOM 2264 N N . GLU B 1 28 ? 0.353 22.234 23.844 1 97.19 28 GLU B N 1
ATOM 2265 C CA . GLU B 1 28 ? 1.083 22.375 25.109 1 97.19 28 GLU B CA 1
ATOM 2266 C C . GLU B 1 28 ? 1.521 21.016 25.641 1 97.19 28 GLU B C 1
ATOM 2268 O O . GLU B 1 28 ? 2.66 20.844 26.078 1 97.19 28 GLU B O 1
ATOM 2273 N N . ARG B 1 29 ? 0.631 20.078 25.547 1 96.38 29 ARG B N 1
ATOM 2274 C CA . ARG B 1 29 ? 0.948 18.734 26 1 96.38 29 ARG B CA 1
ATOM 2275 C C . ARG B 1 29 ? 2.078 18.109 25.188 1 96.38 29 ARG B C 1
ATOM 2277 O O . ARG B 1 29 ? 3.008 17.531 25.734 1 96.38 29 ARG B O 1
ATOM 2284 N N . ASN B 1 30 ? 1.997 18.219 23.922 1 95.75 30 ASN B N 1
ATOM 2285 C CA . ASN B 1 30 ? 2.984 17.609 23.031 1 95.75 30 ASN B CA 1
ATOM 2286 C C . ASN B 1 30 ? 4.355 18.25 23.188 1 95.75 30 ASN B C 1
ATOM 2288 O O . ASN B 1 30 ? 5.379 17.578 23.125 1 95.75 30 ASN B O 1
ATOM 2292 N N . TRP B 1 31 ? 4.391 19.531 23.422 1 95.81 31 TRP B N 1
ATOM 2293 C CA . TRP B 1 31 ? 5.645 20.25 23.641 1 95.81 31 TRP B CA 1
ATOM 2294 C C . TRP B 1 31 ? 6.301 19.812 24.953 1 95.81 31 TRP B C 1
ATOM 2296 O O . TRP B 1 31 ? 7.531 19.812 25.062 1 95.81 31 TRP B O 1
ATOM 2306 N N . ALA B 1 32 ? 5.539 19.422 25.891 1 95 32 ALA B N 1
ATOM 2307 C CA . ALA B 1 32 ? 6.039 19.125 27.234 1 95 32 ALA B CA 1
ATOM 2308 C C . ALA B 1 32 ? 6.484 17.672 27.344 1 95 32 ALA B C 1
ATOM 2310 O O . ALA B 1 32 ? 7.109 17.281 28.328 1 95 32 ALA B O 1
ATOM 2311 N N . ARG B 1 33 ? 6.215 16.891 26.344 1 95.25 33 ARG B N 1
ATOM 2312 C CA . ARG B 1 33 ? 6.543 15.469 26.391 1 95.25 33 ARG B CA 1
ATOM 2313 C C . ARG B 1 33 ? 8.055 15.258 26.438 1 95.25 33 ARG B C 1
ATOM 2315 O O . ARG B 1 33 ? 8.812 16.094 25.938 1 95.25 33 ARG B O 1
ATOM 2322 N N . GLU B 1 34 ? 8.414 14.117 26.953 1 93.62 34 GLU B N 1
ATOM 2323 C CA . GLU B 1 34 ? 9.82 13.734 26.984 1 93.62 34 GLU B CA 1
ATOM 2324 C C . GLU B 1 34 ? 10.273 13.156 25.656 1 93.62 34 GLU B C 1
ATOM 2326 O O . GLU B 1 34 ? 11.461 13.219 25.312 1 93.62 34 GLU B O 1
ATOM 2331 N N . ALA B 1 35 ? 9.312 12.562 24.953 1 95.06 35 ALA B N 1
ATOM 2332 C CA . ALA B 1 35 ? 9.539 12.008 23.625 1 95.06 35 ALA B CA 1
ATOM 2333 C C . ALA B 1 35 ? 8.367 12.305 22.703 1 95.06 35 ALA B C 1
ATOM 2335 O O . ALA B 1 35 ? 7.227 12.43 23.156 1 95.06 35 ALA B O 1
ATOM 2336 N N . PRO B 1 36 ? 8.719 12.375 21.453 1 96 36 PRO B N 1
ATOM 2337 C CA . PRO B 1 36 ? 7.602 12.688 20.562 1 96 36 PRO B CA 1
ATOM 2338 C C . PRO B 1 36 ? 6.656 11.5 20.344 1 96 36 PRO B C 1
ATOM 2340 O O . PRO B 1 36 ? 7.09 10.352 20.391 1 96 36 PRO B O 1
ATOM 2343 N N . VAL B 1 37 ? 5.371 11.781 20.125 1 95.88 37 VAL B N 1
ATOM 2344 C CA . VAL B 1 37 ? 4.355 10.82 19.719 1 95.88 37 VAL B CA 1
ATOM 2345 C C . VAL B 1 37 ? 3.641 11.32 18.469 1 95.88 37 VAL B C 1
ATOM 2347 O O . VAL B 1 37 ? 3.609 12.523 18.203 1 95.88 37 VAL B O 1
ATOM 2350 N N . TRP B 1 38 ? 3.135 10.391 17.719 1 96.69 38 TRP B N 1
ATOM 2351 C CA . TRP B 1 38 ? 2.67 10.781 16.391 1 96.69 38 TRP B CA 1
ATOM 2352 C C . TRP B 1 38 ? 1.221 10.359 16.188 1 96.69 38 TRP B C 1
ATOM 2354 O O . TRP B 1 38 ? 0.756 9.383 16.781 1 96.69 38 TRP B O 1
ATOM 2364 N N . GLY B 1 39 ? 0.63 11.109 15.242 1 95.88 39 GLY B N 1
ATOM 2365 C CA . GLY B 1 39 ? -0.69 10.75 14.75 1 95.88 39 GLY B CA 1
ATOM 2366 C C . GLY B 1 39 ? -1.787 10.961 15.773 1 95.88 39 GLY B C 1
ATOM 2367 O O . GLY B 1 39 ? -1.575 11.633 16.797 1 95.88 39 GLY B O 1
ATOM 2368 N N . ILE B 1 40 ? -2.922 10.453 15.539 1 95.25 40 ILE B N 1
ATOM 2369 C CA . ILE B 1 40 ? -4.094 10.703 16.375 1 95.25 40 ILE B CA 1
ATOM 2370 C C . ILE B 1 40 ? -4.113 9.711 17.531 1 95.25 40 ILE B C 1
ATOM 2372 O O . ILE B 1 40 ? -4.891 9.875 18.484 1 95.25 40 ILE B O 1
ATOM 2376 N N . TRP B 1 41 ? -3.197 8.773 17.5 1 95.81 41 TRP B N 1
ATOM 2377 C CA . TRP B 1 41 ? -3.201 7.758 18.547 1 95.81 41 TRP B CA 1
ATOM 2378 C C . TRP B 1 41 ? -1.981 7.902 19.453 1 95.81 41 TRP B C 1
ATOM 2380 O O . TRP B 1 41 ? -1.769 7.09 20.359 1 95.81 41 TRP B O 1
ATOM 2390 N N . GLY B 1 42 ? -1.162 8.922 19.125 1 94.88 42 GLY B N 1
ATOM 2391 C CA . GLY B 1 42 ? 0.009 9.133 19.969 1 94.88 42 GLY B CA 1
ATOM 2392 C C . GLY B 1 42 ? 1.005 7.988 19.891 1 94.88 42 GLY B C 1
ATOM 2393 O O . GLY B 1 42 ? 1.459 7.484 20.922 1 94.88 42 GLY B O 1
ATOM 2394 N N . ILE B 1 43 ? 1.373 7.59 18.703 1 95.94 43 ILE B N 1
ATOM 2395 C CA . ILE B 1 43 ? 2.277 6.465 18.484 1 95.94 43 ILE B CA 1
ATOM 2396 C C . ILE B 1 43 ? 3.715 6.898 18.766 1 95.94 43 ILE B C 1
ATOM 2398 O O . ILE B 1 43 ? 4.172 7.918 18.25 1 95.94 43 ILE B O 1
ATOM 2402 N N . ASP B 1 44 ? 4.418 6.098 19.469 1 94.88 44 ASP B N 1
ATOM 2403 C CA . ASP B 1 44 ? 5.793 6.402 19.844 1 94.88 44 ASP B CA 1
ATOM 2404 C C . ASP B 1 44 ? 6.707 6.43 18.625 1 94.88 44 ASP B C 1
ATOM 2406 O O . ASP B 1 44 ? 6.574 5.598 17.719 1 94.88 44 ASP B O 1
ATOM 2410 N N . ASN B 1 45 ? 7.691 7.336 18.703 1 96.31 45 ASN B N 1
ATOM 2411 C CA . ASN B 1 45 ? 8.664 7.43 17.625 1 96.31 45 ASN B CA 1
ATOM 2412 C C . ASN B 1 45 ? 9.469 6.141 17.484 1 96.31 45 ASN B C 1
ATOM 2414 O O . ASN B 1 45 ? 10.008 5.855 16.406 1 96.31 45 ASN B O 1
ATOM 2418 N N . GLY B 1 46 ? 9.609 5.375 18.531 1 94 46 GLY B N 1
ATOM 2419 C CA . GLY B 1 46 ? 10.266 4.082 18.438 1 94 46 GLY B CA 1
ATOM 2420 C C . GLY B 1 46 ? 9.508 3.088 17.578 1 94 46 GLY B C 1
ATOM 2421 O O . GLY B 1 46 ? 10.117 2.223 16.953 1 94 46 GLY B O 1
ATOM 2422 N N . GLU B 1 47 ? 8.227 3.207 17.547 1 93.38 47 GLU B N 1
ATOM 2423 C CA . GLU B 1 47 ? 7.363 2.32 16.766 1 93.38 47 GLU B CA 1
ATOM 2424 C C . GLU B 1 47 ? 7.211 2.816 15.328 1 93.38 47 GLU B C 1
ATOM 2426 O O . GLU B 1 47 ? 7.277 2.027 14.383 1 93.38 47 GLU B O 1
ATOM 2431 N N . VAL B 1 48 ? 6.969 4.031 15.141 1 96.69 48 VAL B N 1
ATOM 2432 C CA . VAL B 1 48 ? 6.938 4.695 13.836 1 96.69 48 VAL B CA 1
ATOM 2433 C C . VAL B 1 48 ? 7.938 5.848 13.828 1 96.69 48 VAL B C 1
ATOM 2435 O O . VAL B 1 48 ? 7.602 6.98 14.18 1 96.69 48 VAL B O 1
ATOM 2438 N N . PRO B 1 49 ? 9.086 5.637 13.352 1 97.19 49 PRO B N 1
ATOM 2439 C CA . PRO B 1 49 ? 10.164 6.613 13.492 1 97.19 49 PRO B CA 1
ATOM 2440 C C . PRO B 1 49 ? 10.102 7.719 12.445 1 97.19 49 PRO B C 1
ATOM 2442 O O . PRO B 1 49 ? 10.93 7.754 11.531 1 97.19 49 PRO B O 1
ATOM 2445 N N . LEU B 1 50 ? 9.281 8.648 12.641 1 98.25 50 LEU B N 1
ATOM 2446 C CA . LEU B 1 50 ? 9.156 9.766 11.719 1 98.25 50 LEU B CA 1
ATOM 2447 C C . LEU B 1 50 ? 10.383 10.672 11.805 1 98.25 50 LEU B C 1
ATOM 2449 O O . LEU B 1 50 ? 10.742 11.328 10.82 1 98.25 50 LEU B O 1
ATOM 2453 N N . LEU B 1 51 ? 10.938 10.75 12.961 1 97.94 51 LEU B N 1
ATOM 2454 C CA . LEU B 1 51 ? 12.109 11.594 13.148 1 97.94 51 LEU B CA 1
ATOM 2455 C C . LEU B 1 51 ? 13.367 10.742 13.328 1 97.94 51 LEU B C 1
ATOM 2457 O O . LEU B 1 51 ? 13.383 9.82 14.148 1 97.94 51 LEU B O 1
ATOM 2461 N N . PRO B 1 52 ? 14.367 11.102 12.586 1 96.5 52 PRO B N 1
ATOM 2462 C CA . PRO B 1 52 ? 15.664 10.477 12.883 1 96.5 52 PRO B CA 1
ATOM 2463 C C . PRO B 1 52 ? 16.188 10.844 14.273 1 96.5 52 PRO B C 1
ATOM 2465 O O . PRO B 1 52 ? 15.789 11.867 14.836 1 96.5 52 PRO B O 1
ATOM 2468 N N . ASP B 1 53 ? 17.062 10.039 14.695 1 94.62 53 ASP B N 1
ATOM 2469 C CA . ASP B 1 53 ? 17.625 10.258 16.031 1 94.62 53 ASP B CA 1
ATOM 2470 C C . ASP B 1 53 ? 18.531 11.484 16.062 1 94.62 53 ASP B C 1
ATOM 2472 O O . ASP B 1 53 ? 18.672 12.133 17.094 1 94.62 53 ASP B O 1
ATOM 2476 N N . ASP B 1 54 ? 19.141 11.742 14.992 1 97.44 54 ASP B N 1
ATOM 2477 C CA . ASP B 1 54 ? 20.125 12.828 14.914 1 97.44 54 ASP B CA 1
ATOM 2478 C C . ASP B 1 54 ? 19.891 13.688 13.68 1 97.44 54 ASP B C 1
ATOM 2480 O O . ASP B 1 54 ? 19.953 13.195 12.547 1 97.44 54 ASP B O 1
ATOM 2484 N N . LEU B 1 55 ? 19.625 14.945 13.93 1 98.25 55 LEU B N 1
ATOM 2485 C CA . LEU B 1 55 ? 19.438 15.906 12.852 1 98.25 55 LEU B CA 1
ATOM 2486 C C . LEU B 1 55 ? 20.484 17.016 12.93 1 98.25 55 LEU B C 1
ATOM 2488 O O . LEU B 1 55 ? 20.234 18.125 12.438 1 98.25 55 LEU B O 1
ATOM 2492 N N . THR B 1 56 ? 21.609 16.719 13.57 1 98.5 56 THR B N 1
ATOM 2493 C CA . THR B 1 56 ? 22.625 17.719 13.828 1 98.5 56 THR B CA 1
ATOM 2494 C C . THR B 1 56 ? 23.094 18.375 12.523 1 98.5 56 THR B C 1
ATOM 2496 O O . THR B 1 56 ? 23.5 17.672 11.594 1 98.5 56 THR B O 1
ATOM 2499 N N . GLY B 1 57 ? 22.984 19.609 12.523 1 98.19 57 GLY B N 1
ATOM 2500 C CA . GLY B 1 57 ? 23.547 20.391 11.438 1 98.19 57 GLY B CA 1
ATOM 2501 C C . GLY B 1 57 ? 22.656 20.438 10.211 1 98.19 57 GLY B C 1
ATOM 2502 O O . GLY B 1 57 ? 23 21.047 9.195 1 98.19 57 GLY B O 1
ATOM 2503 N N . LEU B 1 58 ? 21.516 19.906 10.25 1 98.69 58 LEU B N 1
ATOM 2504 C CA . LEU B 1 58 ? 20.641 19.812 9.086 1 98.69 58 LEU B CA 1
ATOM 2505 C C . LEU B 1 58 ? 19.672 20.984 9.039 1 98.69 58 LEU B C 1
ATOM 2507 O O . LEU B 1 58 ? 19.297 21.531 10.086 1 98.69 58 LEU B O 1
ATOM 2511 N N . ASP B 1 59 ? 19.297 21.438 7.891 1 98.88 59 ASP B N 1
ATOM 2512 C CA . ASP B 1 59 ? 18.156 22.328 7.652 1 98.88 59 ASP B CA 1
ATOM 2513 C C . ASP B 1 59 ? 16.875 21.531 7.414 1 98.88 59 ASP B C 1
ATOM 2515 O O . ASP B 1 59 ? 16.844 20.641 6.566 1 98.88 59 ASP B O 1
ATOM 2519 N N . VAL B 1 60 ? 15.852 21.859 8.172 1 98.88 60 VAL B N 1
ATOM 2520 C CA . VAL B 1 60 ? 14.664 21.016 8.133 1 98.88 60 VAL B CA 1
ATOM 2521 C C . VAL B 1 60 ? 13.414 21.875 8 1 98.88 60 VAL B C 1
ATOM 2523 O O . VAL B 1 60 ? 13.43 23.062 8.344 1 98.88 60 VAL B O 1
ATOM 2526 N N . VAL B 1 61 ? 12.352 21.266 7.461 1 98.94 61 VAL B N 1
ATOM 2527 C CA . VAL B 1 61 ? 11.094 21.984 7.293 1 98.94 61 VAL B CA 1
ATOM 2528 C C . VAL B 1 61 ? 9.922 21.094 7.684 1 98.94 61 VAL B C 1
ATOM 2530 O O . VAL B 1 61 ? 9.953 19.875 7.453 1 98.94 61 VAL B O 1
ATOM 2533 N N . GLU B 1 62 ? 9 21.656 8.336 1 98.94 62 GLU B N 1
ATOM 2534 C CA . GLU B 1 62 ? 7.719 21 8.609 1 98.94 62 GLU B CA 1
ATOM 2535 C C . GLU B 1 62 ? 6.598 21.609 7.773 1 98.94 62 GLU B C 1
ATOM 2537 O O . GLU B 1 62 ? 6.328 22.812 7.871 1 98.94 62 GLU B O 1
ATOM 2542 N N . LEU B 1 63 ? 6.008 20.797 6.973 1 98.94 63 LEU B N 1
ATOM 2543 C CA . LEU B 1 63 ? 4.977 21.219 6.031 1 98.94 63 LEU B CA 1
ATOM 2544 C C . LEU B 1 63 ? 3.586 21 6.617 1 98.94 63 LEU B C 1
ATOM 2546 O O . LEU B 1 63 ? 3.115 19.875 6.719 1 98.94 63 LEU B O 1
ATOM 2550 N N . GLY B 1 64 ? 2.883 22.094 6.855 1 98.62 64 GLY B N 1
ATOM 2551 C CA . GLY B 1 64 ? 1.714 22.016 7.719 1 98.62 64 GLY B CA 1
ATOM 2552 C C . GLY B 1 64 ? 2.062 21.766 9.172 1 98.62 64 GLY B C 1
ATOM 2553 O O . GLY B 1 64 ? 1.707 20.719 9.734 1 98.62 64 GLY B O 1
ATOM 2554 N N . CYS B 1 65 ? 2.586 22.828 9.875 1 98.19 65 CYS B N 1
ATOM 2555 C CA . CYS B 1 65 ? 3.314 22.562 11.109 1 98.19 65 CYS B CA 1
ATOM 2556 C C . CYS B 1 65 ? 2.402 22.703 12.32 1 98.19 65 CYS B C 1
ATOM 2558 O O . CYS B 1 65 ? 2.762 22.297 13.422 1 98.19 65 CYS B O 1
ATOM 2560 N N . GLY B 1 66 ? 1.2 23.328 12.18 1 97.56 66 GLY B N 1
ATOM 2561 C CA . GLY B 1 66 ? 0.297 23.5 13.305 1 97.56 66 GLY B CA 1
ATOM 2562 C C . GLY B 1 66 ? 0.946 24.188 14.492 1 97.56 66 GLY B C 1
ATOM 2563 O O . GLY B 1 66 ? 1.521 25.266 14.352 1 97.56 66 GLY B O 1
ATOM 2564 N N . THR B 1 67 ? 0.94 23.5 15.594 1 95.88 67 THR B N 1
ATOM 2565 C CA . THR B 1 67 ? 1.516 24.078 16.797 1 95.88 67 THR B CA 1
ATOM 2566 C C . THR B 1 67 ? 3.014 23.797 16.875 1 95.88 67 THR B C 1
ATOM 2568 O O . THR B 1 67 ? 3.66 24.109 17.875 1 95.88 67 THR B O 1
ATOM 2571 N N . VAL B 1 68 ? 3.604 23.141 15.898 1 94.5 68 VAL B N 1
ATOM 2572 C CA . VAL B 1 68 ? 5.023 23 15.586 1 94.5 68 VAL B CA 1
ATOM 2573 C C . VAL B 1 68 ? 5.688 22.094 16.609 1 94.5 68 VAL B C 1
ATOM 2575 O O . VAL B 1 68 ? 6.875 22.25 16.906 1 94.5 68 VAL B O 1
ATOM 2578 N N . TYR B 1 69 ? 5.008 21.172 17.188 1 94.44 69 TYR B N 1
ATOM 2579 C CA . TYR B 1 69 ? 5.695 20.266 18.109 1 94.44 69 TYR B CA 1
ATOM 2580 C C . TYR B 1 69 ? 6.703 19.391 17.375 1 94.44 69 TYR B C 1
ATOM 2582 O O . TYR B 1 69 ? 7.77 19.094 17.906 1 94.44 69 TYR B O 1
ATOM 2590 N N . GLY B 1 70 ? 6.383 18.969 16.109 1 96.75 70 GLY B N 1
ATOM 2591 C CA . GLY B 1 70 ? 7.359 18.25 15.297 1 96.75 70 GLY B CA 1
ATOM 2592 C C . GLY B 1 70 ? 8.633 19.047 15.062 1 96.75 70 GLY B C 1
ATOM 2593 O O . GLY B 1 70 ? 9.734 18.531 15.219 1 96.75 70 GLY B O 1
ATOM 2594 N N . SER B 1 71 ? 8.492 20.281 14.734 1 97.56 71 SER B N 1
ATOM 2595 C CA . SER B 1 71 ? 9.617 21.188 14.523 1 97.56 71 SER B CA 1
ATOM 2596 C C . SER B 1 71 ? 10.445 21.359 15.789 1 97.56 71 SER B C 1
ATOM 2598 O O . SER B 1 71 ? 11.672 21.406 15.734 1 97.56 71 SER B O 1
ATOM 2600 N N . ALA B 1 72 ? 9.75 21.5 16.906 1 97 72 ALA B N 1
ATOM 2601 C CA . ALA B 1 72 ? 10.453 21.609 18.188 1 97 72 ALA B CA 1
ATOM 2602 C C . ALA B 1 72 ? 11.359 20.406 18.422 1 97 72 ALA B C 1
ATOM 2604 O O . ALA B 1 72 ? 12.484 20.547 18.891 1 97 72 ALA B O 1
ATOM 2605 N N . TRP B 1 73 ? 10.852 19.266 18.141 1 97.5 73 TRP B N 1
ATOM 2606 C CA . TRP B 1 73 ? 11.633 18.047 18.328 1 97.5 73 TRP B CA 1
ATOM 2607 C C . TRP B 1 73 ? 12.797 17.984 17.344 1 97.5 73 TRP B C 1
ATOM 2609 O O . TRP B 1 73 ? 13.875 17.484 17.672 1 97.5 73 TRP B O 1
ATOM 2619 N N . MET B 1 74 ? 12.555 18.453 16.109 1 98.12 74 MET B N 1
ATOM 2620 C CA . MET B 1 74 ? 13.664 18.531 15.156 1 98.12 74 MET B CA 1
ATOM 2621 C C . MET B 1 74 ? 14.766 19.438 15.672 1 98.12 74 MET B C 1
ATOM 2623 O O . MET B 1 74 ? 15.953 19.109 15.57 1 98.12 74 MET B O 1
ATOM 2627 N N . ALA B 1 75 ? 14.391 20.547 16.281 1 97.81 75 ALA B N 1
ATOM 2628 C CA . ALA B 1 75 ? 15.359 21.453 16.891 1 97.81 75 ALA B CA 1
ATOM 2629 C C . ALA B 1 75 ? 16.109 20.781 18.031 1 97.81 75 ALA B C 1
ATOM 2631 O O . ALA B 1 75 ? 17.344 20.875 18.109 1 97.81 75 ALA B O 1
ATOM 2632 N N . ARG B 1 76 ? 15.43 20.062 18.828 1 96.38 76 ARG B N 1
ATOM 2633 C CA . ARG B 1 76 ? 16.016 19.391 19.984 1 96.38 76 ARG B CA 1
ATOM 2634 C C . ARG B 1 76 ? 16.969 18.281 19.531 1 96.38 76 ARG B C 1
ATOM 2636 O O . ARG B 1 76 ? 17.828 17.859 20.312 1 96.38 76 ARG B O 1
ATOM 2643 N N . ARG B 1 77 ? 16.828 17.875 18.375 1 96.94 77 ARG B N 1
ATOM 2644 C CA . ARG B 1 77 ? 17.688 16.828 17.859 1 96.94 77 ARG B CA 1
ATOM 2645 C C . ARG B 1 77 ? 18.875 17.422 17.094 1 96.94 77 ARG B C 1
ATOM 2647 O O . ARG B 1 77 ? 19.594 16.703 16.391 1 96.94 77 ARG B O 1
ATOM 2654 N N . GLY B 1 78 ? 18.969 18.719 17.062 1 97.62 78 GLY B N 1
ATOM 2655 C CA . GLY B 1 78 ? 20.203 19.344 16.641 1 97.62 78 GLY B CA 1
ATOM 2656 C C . GLY B 1 78 ? 20.109 20.031 15.289 1 97.62 78 GLY B C 1
ATOM 2657 O O . GLY B 1 78 ? 21.109 20.469 14.734 1 97.62 78 GLY B O 1
ATOM 2658 N N . ALA B 1 79 ? 18.984 20.156 14.758 1 98.56 79 ALA B N 1
ATOM 2659 C CA . ALA B 1 79 ? 18.844 20.797 13.453 1 98.56 79 ALA B CA 1
ATOM 2660 C C . ALA B 1 79 ? 19.391 22.234 13.492 1 98.56 79 ALA B C 1
ATOM 2662 O O . ALA B 1 79 ? 19.188 22.953 14.477 1 98.56 79 ALA B O 1
ATOM 2663 N N . ARG B 1 80 ? 20.047 22.594 12.453 1 98.19 80 ARG B N 1
ATOM 2664 C CA . ARG B 1 80 ? 20.641 23.922 12.352 1 98.19 80 ARG B CA 1
ATOM 2665 C C . ARG B 1 80 ? 19.578 24.984 12.062 1 98.19 80 ARG B C 1
ATOM 2667 O O . ARG B 1 80 ? 19.594 26.062 12.648 1 98.19 80 ARG B O 1
ATOM 2674 N N . ARG B 1 81 ? 18.766 24.734 11.211 1 98.62 81 ARG B N 1
ATOM 2675 C CA . ARG B 1 81 ? 17.656 25.594 10.797 1 98.62 81 ARG B CA 1
ATOM 2676 C C . ARG B 1 81 ? 16.344 24.828 10.766 1 98.62 81 ARG B C 1
ATOM 2678 O O . ARG B 1 81 ? 16.25 23.766 10.141 1 98.62 81 ARG B O 1
ATOM 2685 N N . VAL B 1 82 ? 15.391 25.297 11.484 1 98.81 82 VAL B N 1
ATOM 2686 C CA . VAL B 1 82 ? 14.094 24.656 11.531 1 98.81 82 VAL B CA 1
ATOM 2687 C C . VAL B 1 82 ? 13.008 25.609 11.047 1 98.81 82 VAL B C 1
ATOM 2689 O O . VAL B 1 82 ? 12.773 26.656 11.664 1 98.81 82 VAL B O 1
ATOM 2692 N N . VAL B 1 83 ? 12.359 25.234 9.969 1 98.88 83 VAL B N 1
ATOM 2693 C CA . VAL B 1 83 ? 11.289 26.047 9.391 1 98.88 83 VAL B CA 1
ATOM 2694 C C . VAL B 1 83 ? 9.953 25.312 9.547 1 98.88 83 VAL B C 1
ATOM 2696 O O . VAL B 1 83 ? 9.875 24.094 9.344 1 98.88 83 VAL B O 1
ATOM 2699 N N . GLY B 1 84 ? 8.992 25.984 10.016 1 98.75 84 GLY B N 1
ATOM 2700 C CA . GLY B 1 84 ? 7.609 25.516 9.977 1 98.75 84 GLY B CA 1
ATOM 2701 C C . GLY B 1 84 ? 6.707 26.406 9.148 1 98.75 84 GLY B C 1
ATOM 2702 O O . GLY B 1 84 ? 6.762 27.625 9.25 1 98.75 84 GLY B O 1
ATOM 2703 N N . ILE B 1 85 ? 5.938 25.828 8.312 1 98.81 85 ILE B N 1
ATOM 2704 C CA . ILE B 1 85 ? 4.984 26.609 7.527 1 98.81 85 ILE B CA 1
ATOM 2705 C C . ILE B 1 85 ? 3.57 26.078 7.766 1 98.81 85 ILE B C 1
ATOM 2707 O O . ILE B 1 85 ? 3.348 24.875 7.812 1 98.81 85 ILE B O 1
ATOM 2711 N N . ASP B 1 86 ? 2.654 27 7.926 1 98.56 86 ASP B N 1
ATOM 2712 C CA . ASP B 1 86 ? 1.249 26.656 8.109 1 98.56 86 ASP B CA 1
ATOM 2713 C C . ASP B 1 86 ? 0.334 27.703 7.5 1 98.56 86 ASP B C 1
ATOM 2715 O O . ASP B 1 86 ? 0.659 28.891 7.512 1 98.56 86 ASP B O 1
ATOM 2719 N N . ASN B 1 87 ? -0.738 27.203 7.07 1 97.38 87 ASN B N 1
ATOM 2720 C CA . ASN B 1 87 ? -1.728 28.047 6.406 1 97.38 87 ASN B CA 1
ATOM 2721 C C . ASN B 1 87 ? -2.564 28.828 7.41 1 97.38 87 ASN B C 1
ATOM 2723 O O . ASN B 1 87 ? -3.24 29.797 7.047 1 97.38 87 ASN B O 1
ATOM 2727 N N . SER B 1 88 ? -2.592 28.469 8.656 1 98.12 88 SER B N 1
ATOM 2728 C CA . SER B 1 88 ? -3.434 29.047 9.695 1 98.12 88 SER B CA 1
ATOM 2729 C C . SER B 1 88 ? -2.645 30.016 10.57 1 98.12 88 SER B C 1
ATOM 2731 O O . SER B 1 88 ? -1.734 29.609 11.297 1 98.12 88 SER B O 1
ATOM 2733 N N . ALA B 1 89 ? -3.059 31.281 10.594 1 98.12 89 ALA B N 1
ATOM 2734 C CA . ALA B 1 89 ? -2.443 32.25 11.484 1 98.12 89 ALA B CA 1
ATOM 2735 C C . ALA B 1 89 ? -2.701 31.922 12.945 1 98.12 89 ALA B C 1
ATOM 2737 O O . ALA B 1 89 ? -1.852 32.156 13.805 1 98.12 89 ALA B O 1
ATOM 2738 N N . GLY B 1 90 ? -3.857 31.391 13.18 1 98 90 GLY B N 1
ATOM 2739 C CA . GLY B 1 90 ? -4.195 30.969 14.539 1 98 90 GLY B CA 1
ATOM 2740 C C . GLY B 1 90 ? -3.262 29.906 15.086 1 98 90 GLY B C 1
ATOM 2741 O O . GLY B 1 90 ? -2.801 30 16.219 1 98 90 GLY B O 1
ATOM 2742 N N . GLN B 1 91 ? -3.006 28.891 14.32 1 97.88 91 GLN B N 1
ATOM 2743 C CA . GLN B 1 91 ? -2.064 27.844 14.719 1 97.88 91 GLN B CA 1
ATOM 2744 C C . GLN B 1 91 ? -0.67 28.422 14.953 1 97.88 91 GLN B C 1
ATOM 2746 O O . GLN B 1 91 ? -0.01 28.078 15.938 1 97.88 91 GLN B O 1
ATOM 2751 N N . LEU B 1 92 ? -0.224 29.312 14.086 1 98.25 92 LEU B N 1
ATOM 2752 C CA . LEU B 1 92 ? 1.117 29.875 14.164 1 98.25 92 LEU B CA 1
ATOM 2753 C C . LEU B 1 92 ? 1.258 30.781 15.391 1 98.25 92 LEU B C 1
ATOM 2755 O O . LEU B 1 92 ? 2.344 30.891 15.961 1 98.25 92 LEU B O 1
ATOM 2759 N N . ALA B 1 93 ? 0.199 31.438 15.781 1 98.12 93 ALA B N 1
ATOM 2760 C CA . ALA B 1 93 ? 0.235 32.219 17.016 1 98.12 93 ALA B CA 1
ATOM 2761 C C . ALA B 1 93 ? 0.56 31.359 18.219 1 98.12 93 ALA B C 1
ATOM 2763 O O . ALA B 1 93 ? 1.401 31.719 19.047 1 98.12 93 ALA B O 1
ATOM 2764 N N . THR B 1 94 ? -0.15 30.25 18.281 1 97.94 94 THR B N 1
ATOM 2765 C CA . THR B 1 94 ? 0.139 29.281 19.328 1 97.94 94 THR B CA 1
ATOM 2766 C C . THR B 1 94 ? 1.567 28.75 19.219 1 97.94 94 THR B C 1
ATOM 2768 O O . THR B 1 94 ? 2.275 28.641 20.219 1 97.94 94 THR B O 1
ATOM 2771 N N . ALA B 1 95 ? 1.959 28.422 18.031 1 97.81 95 ALA B N 1
ATOM 2772 C CA . ALA B 1 95 ? 3.307 27.922 17.75 1 97.81 95 ALA B CA 1
ATOM 2773 C C . ALA B 1 95 ? 4.359 28.906 18.266 1 97.81 95 ALA B C 1
ATOM 2775 O O . ALA B 1 95 ? 5.316 28.5 18.938 1 97.81 95 ALA B O 1
ATOM 2776 N N . THR B 1 96 ? 4.188 30.156 17.953 1 98 96 THR B N 1
ATOM 2777 C CA . THR B 1 96 ? 5.113 31.219 18.359 1 98 96 THR B CA 1
ATOM 2778 C C . THR B 1 96 ? 5.207 31.297 19.875 1 98 96 THR B C 1
ATOM 2780 O O . THR B 1 96 ? 6.305 31.328 20.438 1 98 96 THR B O 1
ATOM 2783 N N . ARG B 1 97 ? 4.09 31.312 20.5 1 98 97 ARG B N 1
ATOM 2784 C CA . ARG B 1 97 ? 4.047 31.375 21.953 1 98 97 ARG B CA 1
ATOM 2785 C C . ARG B 1 97 ? 4.781 30.188 22.578 1 98 97 ARG B C 1
ATOM 2787 O O . ARG B 1 97 ? 5.59 30.359 23.484 1 98 97 ARG B O 1
ATOM 2794 N N . LEU B 1 98 ? 4.5 29 22.094 1 97.88 98 LEU B N 1
ATOM 2795 C CA . LEU B 1 98 ? 5.105 27.797 22.656 1 97.88 98 LEU B CA 1
ATOM 2796 C C . LEU B 1 98 ? 6.609 27.781 22.406 1 97.88 98 LEU B C 1
ATOM 2798 O O . LEU B 1 98 ? 7.383 27.375 23.281 1 97.88 98 LEU B O 1
ATOM 2802 N N . ALA B 1 99 ? 7.004 28.156 21.219 1 97.69 99 ALA B N 1
ATOM 2803 C CA . ALA B 1 99 ? 8.43 28.234 20.922 1 97.69 99 ALA B CA 1
ATOM 2804 C C . ALA B 1 99 ? 9.156 29.156 21.891 1 97.69 99 ALA B C 1
ATOM 2806 O O . ALA B 1 99 ? 10.227 28.828 22.391 1 97.69 99 ALA B O 1
ATOM 2807 N N . GLN B 1 100 ? 8.594 30.312 22.156 1 97.38 100 GLN B N 1
ATOM 2808 C CA . GLN B 1 100 ? 9.164 31.266 23.094 1 97.38 100 GLN B CA 1
ATOM 2809 C C . GLN B 1 100 ? 9.211 30.703 24.516 1 97.38 100 GLN B C 1
ATOM 2811 O O . GLN B 1 100 ? 10.234 30.797 25.188 1 97.38 100 GLN B O 1
ATOM 2816 N N . GLN B 1 101 ? 8.164 30.109 24.891 1 97.31 101 GLN B N 1
ATOM 2817 C CA . GLN B 1 101 ? 8.055 29.547 26.234 1 97.31 101 GLN B CA 1
ATOM 2818 C C . GLN B 1 101 ? 9.133 28.484 26.469 1 97.31 101 GLN B C 1
ATOM 2820 O O . GLN B 1 101 ? 9.648 28.359 27.594 1 97.31 101 GLN B O 1
ATOM 2825 N N . HIS B 1 102 ? 9.453 27.734 25.469 1 96.81 102 HIS B N 1
ATOM 2826 C CA . HIS B 1 102 ? 10.391 26.641 25.625 1 96.81 102 HIS B CA 1
ATOM 2827 C C . HIS B 1 102 ? 11.789 27.031 25.172 1 96.81 102 HIS B C 1
ATOM 2829 O O . HIS B 1 102 ? 12.719 26.219 25.219 1 96.81 102 HIS B O 1
ATOM 2835 N N . GLY B 1 103 ? 11.961 28.25 24.625 1 96.56 103 GLY B N 1
ATOM 2836 C CA . GLY B 1 103 ? 13.266 28.766 24.234 1 96.56 103 GLY B CA 1
ATOM 2837 C C . GLY B 1 103 ? 13.82 28.125 22.984 1 96.56 103 GLY B C 1
ATOM 2838 O O . GLY B 1 103 ? 15.016 27.844 22.891 1 96.56 103 GLY B O 1
ATOM 2839 N N . ILE B 1 104 ? 12.953 27.734 22.109 1 96.75 104 ILE B N 1
ATOM 2840 C CA . ILE B 1 104 ? 13.367 27.094 20.859 1 96.75 104 ILE B CA 1
ATOM 2841 C C . ILE B 1 104 ? 13.219 28.078 19.703 1 96.75 104 ILE B C 1
ATOM 2843 O O . ILE B 1 104 ? 12.172 28.703 19.547 1 96.75 104 ILE B O 1
ATOM 2847 N N . GLU B 1 105 ? 14.227 28.219 18.938 1 95.38 105 GLU B N 1
ATOM 2848 C CA . GLU B 1 105 ? 14.203 29.109 17.781 1 95.38 105 GLU B CA 1
ATOM 2849 C C . GLU B 1 105 ? 13.633 28.406 16.562 1 95.38 105 GLU B C 1
ATOM 2851 O O . GLU B 1 105 ? 14.18 27.406 16.109 1 95.38 105 GLU B O 1
ATOM 2856 N N . LEU B 1 106 ? 12.648 28.891 16.016 1 97.31 106 LEU B N 1
ATOM 2857 C CA . LEU B 1 106 ? 11.992 28.391 14.82 1 97.31 106 LEU B CA 1
ATOM 2858 C C . LEU B 1 106 ? 11.727 29.516 13.828 1 97.31 106 LEU B C 1
ATOM 2860 O O . LEU B 1 106 ? 11.453 30.656 14.227 1 97.31 106 LEU B O 1
ATOM 2864 N N . GLU B 1 107 ? 11.906 29.266 12.625 1 98.5 107 GLU B N 1
ATOM 2865 C CA . GLU B 1 107 ? 11.398 30.125 11.562 1 98.5 107 GLU B CA 1
ATOM 2866 C C . GLU B 1 107 ? 9.992 29.719 11.141 1 98.5 107 GLU B C 1
ATOM 2868 O O . GLU B 1 107 ? 9.797 28.641 10.562 1 98.5 107 GLU B O 1
ATOM 2873 N N . LEU B 1 108 ? 9.055 30.562 11.43 1 98.62 108 LEU B N 1
ATOM 2874 C CA . LEU B 1 108 ? 7.66 30.25 11.133 1 98.62 108 LEU B CA 1
ATOM 2875 C C . LEU B 1 108 ? 7.148 31.062 9.953 1 98.62 108 LEU B C 1
ATOM 2877 O O . LEU B 1 108 ? 7.312 32.281 9.914 1 98.62 108 LEU B O 1
ATOM 2881 N N . ILE B 1 109 ? 6.559 30.406 9.023 1 98.56 109 ILE B N 1
ATOM 2882 C CA . ILE B 1 109 ? 6.043 31.047 7.816 1 98.56 109 ILE B CA 1
ATOM 2883 C C . ILE B 1 109 ? 4.531 30.828 7.73 1 98.56 109 ILE B C 1
ATOM 2885 O O . ILE B 1 109 ? 4.051 29.703 7.789 1 98.56 109 ILE B O 1
ATOM 2889 N N . HIS B 1 110 ? 3.789 31.922 7.633 1 98.5 110 HIS B N 1
ATOM 2890 C CA . HIS B 1 110 ? 2.371 31.844 7.301 1 98.5 110 HIS B CA 1
ATOM 2891 C C . HIS B 1 110 ? 2.166 31.672 5.797 1 98.5 110 HIS B C 1
ATOM 2893 O O . HIS B 1 110 ? 2.391 32.594 5.023 1 98.5 110 HIS B O 1
ATOM 2899 N N . GLY B 1 111 ? 1.781 30.406 5.414 1 97.31 111 GLY B N 1
ATOM 2900 C CA . GLY B 1 111 ? 1.646 30.172 3.986 1 97.31 111 GLY B CA 1
ATOM 2901 C C . GLY B 1 111 ? 1.182 28.766 3.656 1 97.31 111 GLY B C 1
ATOM 2902 O O . GLY B 1 111 ? 0.865 27.984 4.559 1 97.31 111 GLY B O 1
ATOM 2903 N N . ASP B 1 112 ? 1.128 28.562 2.377 1 96.38 112 ASP B N 1
ATOM 2904 C CA . ASP B 1 112 ? 0.654 27.328 1.759 1 96.38 112 ASP B CA 1
ATOM 2905 C C . ASP B 1 112 ? 1.807 26.359 1.527 1 96.38 112 ASP B C 1
ATOM 2907 O O . ASP B 1 112 ? 2.783 26.688 0.854 1 96.38 112 ASP B O 1
ATOM 2911 N N . ALA B 1 113 ? 1.715 25.141 2.035 1 98.19 113 ALA B N 1
ATOM 2912 C CA . ALA B 1 113 ? 2.787 24.156 1.913 1 98.19 113 ALA B CA 1
ATOM 2913 C C . ALA B 1 113 ? 2.906 23.656 0.478 1 98.19 113 ALA B C 1
ATOM 2915 O O . ALA B 1 113 ? 3.869 22.969 0.133 1 98.19 113 ALA B O 1
ATOM 2916 N N . GLU B 1 114 ? 2.002 24.016 -0.393 1 98.44 114 GLU B N 1
ATOM 2917 C CA . GLU B 1 114 ? 2.062 23.656 -1.805 1 98.44 114 GLU B CA 1
ATOM 2918 C C . GLU B 1 114 ? 2.939 24.625 -2.592 1 98.44 114 GLU B C 1
ATOM 2920 O O . GLU B 1 114 ? 3.24 24.391 -3.762 1 98.44 114 GLU B O 1
ATOM 2925 N N . ALA B 1 115 ? 3.252 25.703 -1.961 1 97.81 115 ALA B N 1
ATOM 2926 C CA . ALA B 1 115 ? 4.117 26.719 -2.541 1 97.81 115 ALA B CA 1
ATOM 2927 C C . ALA B 1 115 ? 4.949 27.406 -1.464 1 97.81 115 ALA B C 1
ATOM 2929 O O . ALA B 1 115 ? 4.629 28.531 -1.046 1 97.81 115 ALA B O 1
ATOM 2930 N N . VAL B 1 116 ? 6.004 26.828 -1.097 1 98.62 116 VAL B N 1
ATOM 2931 C CA . VAL B 1 116 ? 6.812 27.266 0.036 1 98.62 116 VAL B CA 1
ATOM 2932 C C . VAL B 1 116 ? 7.84 28.297 -0.431 1 98.62 116 VAL B C 1
ATOM 2934 O O . VAL B 1 116 ? 8.602 28.047 -1.365 1 98.62 116 VAL B O 1
ATOM 2937 N N . PRO B 1 117 ? 7.863 29.453 0.176 1 98.5 117 PRO B N 1
ATOM 2938 C CA . PRO B 1 117 ? 8.797 30.5 -0.257 1 98.5 117 PRO B CA 1
ATOM 2939 C C . PRO B 1 117 ? 10.219 30.266 0.241 1 98.5 117 PRO B C 1
ATOM 2941 O O . PRO B 1 117 ? 10.781 31.109 0.935 1 98.5 117 PRO B O 1
ATOM 2944 N N . LEU B 1 118 ? 10.781 29.172 -0.056 1 98.75 118 LEU B N 1
ATOM 2945 C CA . LEU B 1 118 ? 12.172 28.781 0.162 1 98.75 118 LEU B CA 1
ATOM 2946 C C . LEU B 1 118 ? 12.828 28.359 -1.146 1 98.75 118 LEU B C 1
ATOM 2948 O O . LEU B 1 118 ? 12.156 27.891 -2.062 1 98.75 118 LEU B O 1
ATOM 2952 N N . PRO B 1 119 ? 14.117 28.547 -1.245 1 98.62 119 PRO B N 1
ATOM 2953 C CA . PRO B 1 119 ? 14.797 28.172 -2.486 1 98.62 119 PRO B CA 1
ATOM 2954 C C . PRO B 1 119 ? 14.781 26.672 -2.738 1 98.62 119 PRO B C 1
ATOM 2956 O O . PRO B 1 119 ? 14.625 25.875 -1.798 1 98.62 119 PRO B O 1
ATOM 2959 N N . ASP B 1 120 ? 14.969 26.297 -4.043 1 98.75 120 ASP B N 1
ATOM 2960 C CA . ASP B 1 120 ? 15.164 24.891 -4.402 1 98.75 120 ASP B CA 1
ATOM 2961 C C . ASP B 1 120 ? 16.359 24.297 -3.668 1 98.75 120 ASP B C 1
ATOM 2963 O O . ASP B 1 120 ? 17.391 24.953 -3.531 1 98.75 120 ASP B O 1
ATOM 2967 N N . GLY B 1 121 ? 16.172 23.125 -3.178 1 98.75 121 GLY B N 1
ATOM 2968 C CA . GLY B 1 121 ? 17.281 22.422 -2.557 1 98.75 121 GLY B CA 1
ATOM 2969 C C . GLY B 1 121 ? 17.812 23.109 -1.31 1 98.75 121 GLY B C 1
ATOM 2970 O O . GLY B 1 121 ? 19.016 23.219 -1.113 1 98.75 121 GLY B O 1
ATOM 2971 N N . SER B 1 122 ? 16.906 23.578 -0.478 1 98.69 122 SER B N 1
ATOM 2972 C CA . SER B 1 122 ? 17.359 24.391 0.648 1 98.69 122 SER B CA 1
ATOM 2973 C C . SER B 1 122 ? 17.234 23.625 1.962 1 98.69 122 SER B C 1
ATOM 2975 O O . SER B 1 122 ? 17.688 24.094 3.006 1 98.69 122 SER B O 1
ATOM 2977 N N . VAL B 1 123 ? 16.703 22.391 1.942 1 98.88 123 VAL B N 1
ATOM 2978 C CA . VAL B 1 123 ? 16.562 21.656 3.191 1 98.88 123 VAL B CA 1
ATOM 2979 C C . VAL B 1 123 ? 17.047 20.219 3 1 98.88 123 VAL B C 1
ATOM 2981 O O . VAL B 1 123 ? 17.141 19.734 1.869 1 98.88 123 VAL B O 1
ATOM 2984 N N . ASP B 1 124 ? 17.344 19.547 4.148 1 98.94 124 ASP B N 1
ATOM 2985 C CA . ASP B 1 124 ? 17.828 18.172 4.172 1 98.94 124 ASP B CA 1
ATOM 2986 C C . ASP B 1 124 ? 16.719 17.203 4.539 1 98.94 124 ASP B C 1
ATOM 2988 O O . ASP B 1 124 ? 16.812 16 4.238 1 98.94 124 ASP B O 1
ATOM 2992 N N . PHE B 1 125 ? 15.758 17.703 5.211 1 98.94 125 PHE B N 1
ATOM 2993 C CA . PHE B 1 125 ? 14.711 16.859 5.766 1 98.94 125 PHE B CA 1
ATOM 2994 C C . PHE B 1 125 ? 13.391 17.609 5.824 1 98.94 125 PHE B C 1
ATOM 2996 O O . PHE B 1 125 ? 13.344 18.781 6.207 1 98.94 125 PHE B O 1
ATOM 3003 N N . ALA B 1 126 ? 12.336 16.969 5.34 1 98.94 126 ALA B N 1
ATOM 3004 C CA . ALA B 1 126 ? 10.977 17.5 5.406 1 98.94 126 ALA B CA 1
ATOM 3005 C C . ALA B 1 126 ? 10.047 16.547 6.141 1 98.94 126 ALA B C 1
ATOM 3007 O O . ALA B 1 126 ? 10.094 15.328 5.914 1 98.94 126 ALA B O 1
ATOM 3008 N N . LEU B 1 127 ? 9.25 17.109 7 1 98.88 127 LEU B N 1
ATOM 3009 C CA . LEU B 1 127 ? 8.273 16.359 7.781 1 98.88 127 LEU B CA 1
ATOM 3010 C C . LEU B 1 127 ? 6.867 16.906 7.566 1 98.88 127 LEU B C 1
ATOM 3012 O O . LEU B 1 127 ? 6.672 18.109 7.5 1 98.88 127 LEU B O 1
ATOM 3016 N N . SER B 1 128 ? 5.938 16.031 7.441 1 98.88 128 SER B N 1
ATOM 3017 C CA . SER B 1 128 ? 4.539 16.438 7.543 1 98.88 128 SER B CA 1
ATOM 3018 C C . SER B 1 128 ? 3.729 15.398 8.32 1 98.88 128 SER B C 1
ATOM 3020 O O . SER B 1 128 ? 3.551 14.266 7.855 1 98.88 128 SER B O 1
ATOM 3022 N N . GLU B 1 129 ? 3.279 15.766 9.414 1 97.69 129 GLU B N 1
ATOM 3023 C CA . GLU B 1 129 ? 2.404 14.938 10.234 1 97.69 129 GLU B CA 1
ATOM 3024 C C . GLU B 1 129 ? 1.003 15.531 10.328 1 97.69 129 GLU B C 1
ATOM 3026 O O . GLU B 1 129 ? 0.759 16.438 11.133 1 97.69 129 GLU B O 1
ATOM 3031 N N . TYR B 1 130 ? 0.086 15 9.547 1 96.94 130 TYR B N 1
ATOM 3032 C CA . TYR B 1 130 ? -1.291 15.469 9.445 1 96.94 130 TYR B CA 1
ATOM 3033 C C . TYR B 1 130 ? -1.337 16.938 9.031 1 96.94 130 TYR B C 1
ATOM 3035 O O . TYR B 1 130 ? -2.338 17.609 9.258 1 96.94 130 TYR B O 1
ATOM 3043 N N . GLY B 1 131 ? -0.344 17.469 8.523 1 97.81 131 GLY B N 1
ATOM 3044 C CA . GLY B 1 131 ? -0.279 18.781 7.891 1 97.81 131 GLY B CA 1
ATOM 3045 C C . GLY B 1 131 ? -0.552 18.734 6.398 1 97.81 131 GLY B C 1
ATOM 3046 O O . GLY B 1 131 ? -1.636 18.328 5.973 1 97.81 131 GLY B O 1
ATOM 3047 N N . ALA B 1 132 ? 0.498 19 5.629 1 98.56 132 ALA B N 1
ATOM 3048 C CA . ALA B 1 132 ? 0.363 18.922 4.176 1 98.56 132 ALA B CA 1
ATOM 3049 C C . ALA B 1 132 ? -0.081 17.516 3.74 1 98.56 132 ALA B C 1
ATOM 3051 O O . ALA B 1 132 ? -0.804 17.375 2.75 1 98.56 132 ALA B O 1
ATOM 3052 N N . ALA B 1 133 ? 0.277 16.516 4.504 1 98.62 133 ALA B N 1
ATOM 3053 C CA . ALA B 1 133 ? 0.055 15.117 4.18 1 98.62 133 ALA B CA 1
ATOM 3054 C C . ALA B 1 133 ? -1.426 14.836 3.939 1 98.62 133 ALA B C 1
ATOM 3056 O O . ALA B 1 133 ? -1.777 13.891 3.227 1 98.62 133 ALA B O 1
ATOM 3057 N N . ILE B 1 134 ? -2.33 15.656 4.508 1 98.44 134 ILE B N 1
ATOM 3058 C CA . ILE B 1 134 ? -3.752 15.367 4.363 1 98.44 134 ILE B CA 1
ATOM 3059 C C . ILE B 1 134 ? -4.484 16.609 3.875 1 98.44 134 ILE B C 1
ATOM 3061 O O . ILE B 1 134 ? -5.586 16.531 3.326 1 98.44 134 ILE B O 1
ATOM 3065 N N . TRP B 1 135 ? -3.883 17.812 3.994 1 98.25 135 TRP B N 1
ATOM 3066 C CA . TRP B 1 135 ? -4.637 19.031 3.766 1 98.25 135 TRP B CA 1
ATOM 3067 C C . TRP B 1 135 ? -4.207 19.703 2.461 1 98.25 135 TRP B C 1
ATOM 3069 O O . TRP B 1 135 ? -4.789 20.703 2.051 1 98.25 135 TRP B O 1
ATOM 3079 N N . CYS B 1 136 ? -3.164 19.188 1.86 1 98.56 136 CYS B N 1
ATOM 3080 C CA . CYS B 1 136 ? -2.684 19.688 0.58 1 98.56 136 CYS B CA 1
ATOM 3081 C C . CYS B 1 136 ? -2.865 18.656 -0.52 1 98.56 136 CYS B C 1
ATOM 3083 O O . CYS B 1 136 ? -2.82 17.453 -0.256 1 98.56 136 CYS B O 1
ATOM 3085 N N . ASP B 1 137 ? -3.092 19.109 -1.7 1 98.56 137 ASP B N 1
ATOM 3086 C CA . ASP B 1 137 ? -3.139 18.219 -2.854 1 98.56 137 ASP B CA 1
ATOM 3087 C C . ASP B 1 137 ? -1.801 17.516 -3.055 1 98.56 137 ASP B C 1
ATOM 3089 O O . ASP B 1 137 ? -0.776 18.156 -3.279 1 98.56 137 ASP B O 1
ATOM 3093 N N . PRO B 1 138 ? -1.838 16.172 -3.002 1 98.75 138 PRO B N 1
ATOM 3094 C CA . PRO B 1 138 ? -0.574 15.438 -3.139 1 98.75 138 PRO B CA 1
ATOM 3095 C C . PRO B 1 138 ? 0.155 15.766 -4.441 1 98.75 138 PRO B C 1
ATOM 3097 O O . PRO B 1 138 ? 1.388 15.758 -4.48 1 98.75 138 PRO B O 1
ATOM 3100 N N . TYR B 1 139 ? -0.53 16.031 -5.461 1 98.62 139 TYR B N 1
ATOM 3101 C CA . TYR B 1 139 ? 0.079 16.312 -6.754 1 98.62 139 TYR B CA 1
ATOM 3102 C C . TYR B 1 139 ? 0.731 17.688 -6.762 1 98.62 139 TYR B C 1
ATOM 3104 O O . TYR B 1 139 ? 1.401 18.062 -7.727 1 98.62 139 TYR B O 1
ATOM 3112 N N . ARG B 1 140 ? 0.542 18.422 -5.664 1 98.5 140 ARG B N 1
ATOM 3113 C CA . ARG B 1 140 ? 1.162 19.734 -5.539 1 98.5 140 ARG B CA 1
ATOM 3114 C C . ARG B 1 140 ? 2.223 19.75 -4.441 1 98.5 140 ARG B C 1
ATOM 3116 O O . ARG B 1 140 ? 3.371 20.125 -4.684 1 98.5 140 ARG B O 1
ATOM 3123 N N . TRP B 1 141 ? 1.882 19.25 -3.238 1 98.75 141 TRP B N 1
ATOM 3124 C CA . TRP B 1 141 ? 2.803 19.438 -2.121 1 98.75 141 TRP B CA 1
ATOM 3125 C C . TRP B 1 141 ? 3.955 18.438 -2.193 1 98.75 141 TRP B C 1
ATOM 3127 O O . TRP B 1 141 ? 5.047 18.703 -1.68 1 98.75 141 TRP B O 1
ATOM 3137 N N . VAL B 1 142 ? 3.762 17.266 -2.814 1 98.94 142 VAL B N 1
ATOM 3138 C CA . VAL B 1 142 ? 4.84 16.281 -2.887 1 98.94 142 VAL B CA 1
ATOM 3139 C C . VAL B 1 142 ? 5.93 16.781 -3.834 1 98.94 142 VAL B C 1
ATOM 3141 O O . VAL B 1 142 ? 7.109 16.812 -3.475 1 98.94 142 VAL B O 1
ATOM 3144 N N . PRO B 1 143 ? 5.566 17.266 -5.047 1 98.88 143 PRO B N 1
ATOM 3145 C CA . PRO B 1 143 ? 6.598 17.891 -5.879 1 98.88 143 PRO B CA 1
ATOM 3146 C C . PRO B 1 143 ? 7.242 19.094 -5.207 1 98.88 143 PRO B C 1
ATOM 3148 O O . PRO B 1 143 ? 8.438 19.344 -5.387 1 98.88 143 PRO B O 1
ATOM 3151 N N . GLU B 1 144 ? 6.445 19.859 -4.453 1 98.94 144 GLU B N 1
ATOM 3152 C CA . GLU B 1 144 ? 6.988 20.984 -3.721 1 98.94 144 GLU B CA 1
ATOM 3153 C C . GLU B 1 144 ? 8.023 20.547 -2.695 1 98.94 144 GLU B C 1
ATOM 3155 O O . GLU B 1 144 ? 9.094 21.141 -2.58 1 98.94 144 GLU B O 1
ATOM 3160 N N . ALA B 1 145 ? 7.758 19.484 -1.961 1 98.94 145 ALA B N 1
ATOM 3161 C CA . ALA B 1 145 ? 8.727 18.922 -1.017 1 98.94 145 ALA B CA 1
ATOM 3162 C C . ALA B 1 145 ? 10 18.484 -1.731 1 98.94 145 ALA B C 1
ATOM 3164 O O . ALA B 1 145 ? 11.109 18.719 -1.245 1 98.94 145 ALA B O 1
ATOM 3165 N N . PHE B 1 146 ? 9.797 17.812 -2.871 1 98.94 146 PHE B N 1
ATOM 3166 C CA . PHE B 1 146 ? 10.938 17.375 -3.668 1 98.94 146 PHE B CA 1
ATOM 3167 C C . PHE B 1 146 ? 11.805 18.562 -4.062 1 98.94 146 PHE B C 1
ATOM 3169 O O . PHE B 1 146 ? 13.031 18.516 -3.967 1 98.94 146 PHE B O 1
ATOM 3176 N N . ARG B 1 147 ? 11.18 19.641 -4.523 1 98.88 147 ARG B N 1
ATOM 3177 C CA . ARG B 1 147 ? 11.883 20.859 -4.918 1 98.88 147 ARG B CA 1
ATOM 3178 C C . ARG B 1 147 ? 12.695 21.406 -3.758 1 98.88 147 ARG B C 1
ATOM 3180 O O . ARG B 1 147 ? 13.828 21.875 -3.947 1 98.88 147 ARG B O 1
ATOM 3187 N N . LEU B 1 148 ? 12.188 21.406 -2.578 1 98.94 148 LEU B N 1
ATOM 3188 C CA . LEU B 1 148 ? 12.812 21.969 -1.39 1 98.94 148 LEU B CA 1
ATOM 3189 C C . LEU B 1 148 ? 14.016 21.141 -0.959 1 98.94 148 LEU B C 1
ATOM 3191 O O . LEU B 1 148 ? 14.977 21.688 -0.406 1 98.94 148 LEU B O 1
ATOM 3195 N N . LEU B 1 149 ? 13.969 19.859 -1.151 1 98.94 149 LEU B N 1
ATOM 3196 C CA . LEU B 1 149 ? 14.969 18.938 -0.618 1 98.94 149 LEU B CA 1
ATOM 3197 C C . LEU B 1 149 ? 16.25 18.969 -1.45 1 98.94 149 LEU B C 1
ATOM 3199 O O . LEU B 1 149 ? 16.188 19.031 -2.68 1 98.94 149 LEU B O 1
ATOM 3203 N N . ARG B 1 150 ? 17.391 18.938 -0.745 1 98.81 150 ARG B N 1
ATOM 3204 C CA . ARG B 1 150 ? 18.672 18.641 -1.374 1 98.81 150 ARG B CA 1
ATOM 3205 C C . ARG B 1 150 ? 18.719 17.188 -1.833 1 98.81 150 ARG B C 1
ATOM 3207 O O . ARG B 1 150 ? 18.016 16.328 -1.291 1 98.81 150 ARG B O 1
ATOM 3214 N N . PRO B 1 151 ? 19.609 16.953 -2.949 1 98.5 151 PRO B N 1
ATOM 3215 C CA . PRO B 1 151 ? 19.859 15.539 -3.223 1 98.5 151 PRO B CA 1
ATOM 3216 C C . PRO B 1 151 ? 20.25 14.75 -1.974 1 98.5 151 PRO B C 1
ATOM 3218 O O . PRO B 1 151 ? 21.078 15.219 -1.183 1 98.5 151 PRO B O 1
ATOM 3221 N N . GLY B 1 152 ? 19.641 13.633 -1.785 1 98.44 152 GLY B N 1
ATOM 3222 C CA . GLY B 1 152 ? 19.875 12.836 -0.593 1 98.44 152 GLY B CA 1
ATOM 3223 C C . GLY B 1 152 ? 18.906 13.133 0.533 1 98.44 152 GLY B C 1
ATOM 3224 O O . GLY B 1 152 ? 18.844 12.391 1.515 1 98.44 152 GLY B O 1
ATOM 3225 N N . GLY B 1 153 ? 18.188 14.266 0.371 1 98.88 153 GLY B N 1
ATOM 3226 C CA . GLY B 1 153 ? 17.234 14.656 1.395 1 98.88 153 GLY B CA 1
ATOM 3227 C C . GLY B 1 153 ? 16.047 13.719 1.499 1 98.88 153 GLY B C 1
ATOM 3228 O O . GLY B 1 153 ? 15.812 12.906 0.603 1 98.88 153 GLY B O 1
ATOM 3229 N N . ARG B 1 154 ? 15.32 13.766 2.602 1 98.75 154 ARG B N 1
ATOM 3230 C CA . ARG B 1 154 ? 14.227 12.836 2.877 1 98.75 154 ARG B CA 1
ATOM 3231 C C . ARG B 1 154 ? 12.938 13.586 3.193 1 98.75 154 ARG B C 1
ATOM 3233 O O . ARG B 1 154 ? 12.969 14.664 3.793 1 98.75 154 ARG B O 1
ATOM 3240 N N . LEU B 1 155 ? 11.906 13.062 2.744 1 98.94 155 LEU B N 1
ATOM 3241 C CA . LEU B 1 155 ? 10.555 13.43 3.146 1 98.94 155 LEU B CA 1
ATOM 3242 C C . LEU B 1 155 ? 9.891 12.297 3.922 1 98.94 155 LEU B C 1
ATOM 3244 O O . LEU B 1 155 ? 9.875 11.148 3.463 1 98.94 155 LEU B O 1
ATOM 3248 N N . VAL B 1 156 ? 9.422 12.594 5.09 1 98.94 156 VAL B N 1
ATOM 3249 C CA . VAL B 1 156 ? 8.68 11.656 5.926 1 98.94 156 VAL B CA 1
ATOM 3250 C C . VAL B 1 156 ? 7.324 12.258 6.293 1 98.94 156 VAL B C 1
ATOM 3252 O O . VAL B 1 156 ? 7.242 13.414 6.723 1 98.94 156 VAL B O 1
ATOM 3255 N N . PHE B 1 157 ? 6.289 11.477 6.074 1 98.88 157 PHE B N 1
ATOM 3256 C CA . PHE B 1 157 ? 5.004 12.055 6.441 1 98.88 157 PHE B CA 1
ATOM 3257 C C . PHE B 1 157 ? 4.039 10.969 6.914 1 98.88 157 PHE B C 1
ATOM 3259 O O . PHE B 1 157 ? 4.227 9.789 6.613 1 98.88 157 PHE B O 1
ATOM 3266 N N . LEU B 1 158 ? 3.131 11.359 7.684 1 98.75 158 LEU B N 1
ATOM 3267 C CA . LEU B 1 158 ? 2.07 10.547 8.266 1 98.75 158 LEU B CA 1
ATOM 3268 C C . LEU B 1 158 ? 0.708 11.203 8.07 1 98.75 158 LEU B C 1
ATOM 3270 O O . LEU B 1 158 ? 0.563 12.414 8.266 1 98.75 158 LEU B O 1
ATOM 3274 N N . GLY B 1 159 ? -0.226 10.5 7.578 1 98.38 159 GLY B N 1
ATOM 3275 C CA . GLY B 1 159 ? -1.597 10.938 7.371 1 98.38 159 GLY B CA 1
ATOM 3276 C C . GLY B 1 159 ? -2.598 9.805 7.402 1 98.38 159 GLY B C 1
ATOM 3277 O O . GLY B 1 159 ? -2.291 8.711 7.887 1 98.38 159 GLY B O 1
ATOM 3278 N N . THR B 1 160 ? -3.76 10.07 6.953 1 98.38 160 THR B N 1
ATOM 3279 C CA . THR B 1 160 ? -4.859 9.109 7.004 1 98.38 160 THR B CA 1
ATOM 3280 C C . THR B 1 160 ? -4.645 7.984 5.996 1 98.38 160 THR B C 1
ATOM 3282 O O . THR B 1 160 ? -4.234 8.234 4.859 1 98.38 160 THR B O 1
ATOM 3285 N N . HIS B 1 161 ? -4.832 6.805 6.438 1 98.81 161 HIS B N 1
ATOM 3286 C CA . HIS B 1 161 ? -4.82 5.668 5.523 1 98.81 161 HIS B CA 1
ATOM 3287 C C . HIS B 1 161 ? -6.02 5.703 4.582 1 98.81 161 HIS B C 1
ATOM 3289 O O . HIS B 1 161 ? -7.137 6.02 5.004 1 98.81 161 HIS B O 1
ATOM 3295 N N . PRO B 1 162 ? -5.863 5.309 3.301 1 98.75 162 PRO B N 1
ATOM 3296 C CA . PRO B 1 162 ? -6.992 5.352 2.371 1 98.75 162 PRO B CA 1
ATOM 3297 C C . PRO B 1 162 ? -8.18 4.512 2.842 1 98.75 162 PRO B C 1
ATOM 3299 O O . PRO B 1 162 ? -9.328 4.848 2.562 1 98.75 162 PRO B O 1
ATOM 3302 N N . LEU B 1 163 ? -7.953 3.459 3.564 1 98.81 163 LEU B N 1
ATOM 3303 C CA . LEU B 1 163 ? -9.039 2.596 4.016 1 98.81 163 LEU B CA 1
ATOM 3304 C C . LEU B 1 163 ? -9.977 3.35 4.949 1 98.81 163 LEU B C 1
ATOM 3306 O O . LEU B 1 163 ? -11.188 3.115 4.941 1 98.81 163 LEU B O 1
ATOM 3310 N N . ALA B 1 164 ? -9.469 4.227 5.766 1 98.56 164 ALA B N 1
ATOM 3311 C CA . ALA B 1 164 ? -10.312 5.02 6.656 1 98.56 164 ALA B CA 1
ATOM 3312 C C . ALA B 1 164 ? -11.25 5.922 5.855 1 98.56 164 ALA B C 1
ATOM 3314 O O . ALA B 1 164 ? -12.422 6.086 6.219 1 98.56 164 ALA B O 1
ATOM 3315 N N . HIS B 1 165 ? -10.742 6.52 4.777 1 98.31 165 HIS B N 1
ATOM 3316 C CA . HIS B 1 165 ? -11.57 7.375 3.934 1 98.31 165 HIS B CA 1
ATOM 3317 C C . HIS B 1 165 ? -12.617 6.559 3.182 1 98.31 165 HIS B C 1
ATOM 3319 O O . HIS B 1 165 ? -13.766 6.988 3.045 1 98.31 165 HIS B O 1
ATOM 3325 N N . VAL B 1 166 ? -12.18 5.383 2.734 1 98.69 166 VAL B N 1
ATOM 3326 C CA . VAL B 1 166 ? -13.062 4.535 1.944 1 98.69 166 VAL B CA 1
ATOM 3327 C C . VAL B 1 166 ? -14.234 4.059 2.809 1 98.69 166 VAL B C 1
ATOM 3329 O O . VAL B 1 166 ? -15.336 3.848 2.305 1 98.69 166 VAL B O 1
ATOM 3332 N N . THR B 1 167 ? -14.055 3.967 4.133 1 98.81 167 THR B N 1
ATOM 3333 C CA . THR B 1 167 ? -15.078 3.441 5.027 1 98.81 167 THR B CA 1
ATOM 3334 C C . THR B 1 167 ? -15.781 4.574 5.773 1 98.81 167 THR B C 1
ATOM 3336 O O . THR B 1 167 ? -16.562 4.328 6.688 1 98.81 167 THR B O 1
ATOM 3339 N N . ALA B 1 168 ? -15.477 5.785 5.426 1 98.38 168 ALA B N 1
ATOM 3340 C CA . ALA B 1 168 ? -16.203 6.918 5.984 1 98.38 168 ALA B CA 1
ATOM 3341 C C . ALA B 1 168 ? -17.578 7.055 5.336 1 98.38 168 ALA B C 1
ATOM 3343 O O . ALA B 1 168 ? -17.703 7.105 4.109 1 98.38 168 ALA B O 1
ATOM 3344 N N . PRO B 1 169 ? -18.625 7.172 6.129 1 98.19 169 PRO B N 1
ATOM 3345 C CA . PRO B 1 169 ? -19.969 7.352 5.559 1 98.19 169 PRO B CA 1
ATOM 3346 C C . PRO B 1 169 ? -20.047 8.562 4.629 1 98.19 169 PRO B C 1
ATOM 3348 O O . PRO B 1 169 ? -19.438 9.594 4.898 1 98.19 169 PRO B O 1
ATOM 3351 N N . MET B 1 170 ? -20.875 8.508 3.619 1 97.25 170 MET B N 1
ATOM 3352 C CA . MET B 1 170 ? -20.938 9.523 2.57 1 97.25 170 MET B CA 1
ATOM 3353 C C . MET B 1 170 ? -21.469 10.844 3.121 1 97.25 170 MET B C 1
ATOM 3355 O O . MET B 1 170 ? -21.094 11.914 2.637 1 97.25 170 MET B O 1
ATOM 3359 N N . ASP B 1 171 ? -22.328 10.75 4.148 1 97.31 171 ASP B N 1
ATOM 3360 C CA . ASP B 1 171 ? -22.906 11.969 4.695 1 97.31 171 ASP B CA 1
ATOM 3361 C C . ASP B 1 171 ? -22.016 12.586 5.77 1 97.31 171 ASP B C 1
ATOM 3363 O O . ASP B 1 171 ? -22.359 13.602 6.375 1 97.31 171 ASP B O 1
ATOM 3367 N N . GLY B 1 172 ? -20.844 11.938 6.055 1 96.81 172 GLY B N 1
ATOM 3368 C CA . GLY B 1 172 ? -19.906 12.461 7.027 1 96.81 172 GLY B CA 1
ATOM 3369 C C . GLY B 1 172 ? -20.266 12.109 8.461 1 96.81 172 GLY B C 1
ATOM 3370 O O . GLY B 1 172 ? -19.75 12.711 9.398 1 96.81 172 GLY B O 1
ATOM 3371 N N . SER B 1 173 ? -21.203 11.148 8.578 1 97.75 173 SER B N 1
ATOM 3372 C CA . SER B 1 173 ? -21.5 10.68 9.93 1 97.75 173 SER B CA 1
ATOM 3373 C C . SER B 1 173 ? -20.297 9.961 10.531 1 97.75 173 SER B C 1
ATOM 3375 O O . SER B 1 173 ? -19.516 9.336 9.812 1 97.75 173 SER B O 1
ATOM 3377 N N . VAL B 1 174 ? -20.109 10.039 11.797 1 97.19 174 VAL B N 1
ATOM 3378 C CA . VAL B 1 174 ? -19.016 9.391 12.508 1 97.19 174 VAL B CA 1
ATOM 3379 C C . VAL B 1 174 ? -19.578 8.445 13.57 1 97.19 174 VAL B C 1
ATOM 3381 O O . VAL B 1 174 ? -20.688 8.641 14.062 1 97.19 174 VAL B O 1
ATOM 3384 N N . PRO B 1 175 ? -18.922 7.367 14 1 98.06 175 PRO B N 1
ATOM 3385 C CA . PRO B 1 175 ? -17.594 7.012 13.492 1 98.06 175 PRO B CA 1
ATOM 3386 C C . PRO B 1 175 ? -17.641 6.344 12.117 1 98.06 175 PRO B C 1
ATOM 3388 O O . PRO B 1 175 ? -18.734 6.023 11.625 1 98.06 175 PRO B O 1
ATOM 3391 N N . ILE B 1 176 ? -16.438 6.234 11.523 1 98.12 176 ILE B N 1
ATOM 3392 C CA . ILE B 1 176 ? -16.344 5.391 10.336 1 98.12 176 ILE B CA 1
ATOM 3393 C C . ILE B 1 176 ? -16.734 3.957 10.695 1 98.12 176 ILE B C 1
ATOM 3395 O O . ILE B 1 176 ? -16.766 3.588 11.867 1 98.12 176 ILE B O 1
ATOM 3399 N N . ASP B 1 177 ? -17.109 3.236 9.656 1 98.06 177 ASP B N 1
ATOM 3400 C CA . ASP B 1 177 ? -17.594 1.887 9.945 1 98.06 177 ASP B CA 1
ATOM 3401 C C . ASP B 1 177 ? -16.875 0.855 9.078 1 98.06 177 ASP B C 1
ATOM 3403 O O . ASP B 1 177 ? -15.719 1.054 8.688 1 98.06 177 ASP B O 1
ATOM 3407 N N . THR B 1 178 ? -17.5 -0.302 8.922 1 98.62 178 THR B N 1
ATOM 3408 C CA . THR B 1 178 ? -16.781 -1.396 8.273 1 98.62 178 THR B CA 1
ATOM 3409 C C . THR B 1 178 ? -17.25 -1.582 6.836 1 98.62 178 THR B C 1
ATOM 3411 O O . THR B 1 178 ? -16.906 -2.57 6.184 1 98.62 178 THR B O 1
ATOM 3414 N N . THR B 1 179 ? -18.047 -0.652 6.355 1 98.75 179 THR B N 1
ATOM 3415 C CA . THR B 1 179 ? -18.562 -0.729 4.992 1 98.75 179 THR B CA 1
ATOM 3416 C C . THR B 1 179 ? -17.734 0.142 4.055 1 98.75 179 THR B C 1
ATOM 3418 O O . THR B 1 179 ? -17.375 1.27 4.402 1 98.75 179 THR B O 1
ATOM 3421 N N . LEU B 1 180 ? -17.406 -0.339 2.916 1 98.81 180 LEU B N 1
ATOM 3422 C CA . LEU B 1 180 ? -16.766 0.46 1.88 1 98.81 180 LEU B CA 1
ATOM 3423 C C . LEU B 1 180 ? -17.766 1.39 1.208 1 98.81 180 LEU B C 1
ATOM 3425 O O . LEU B 1 180 ? -18.625 0.938 0.442 1 98.81 180 LEU B O 1
ATOM 3429 N N . HIS B 1 181 ? -17.641 2.693 1.446 1 98.62 181 HIS B N 1
ATOM 3430 C CA . HIS B 1 181 ? -18.594 3.66 0.92 1 98.62 181 HIS B CA 1
ATOM 3431 C C . HIS B 1 181 ? -18.062 4.328 -0.345 1 98.62 181 HIS B C 1
ATOM 3433 O O . HIS B 1 181 ? -18.828 4.605 -1.271 1 98.62 181 HIS B O 1
ATOM 3439 N N . ARG B 1 182 ? -16.75 4.562 -0.435 1 98.38 182 ARG B N 1
ATOM 3440 C CA . ARG B 1 182 ? -16.109 5.266 -1.548 1 98.38 182 ARG B CA 1
ATOM 3441 C C . ARG B 1 182 ? -15.227 4.324 -2.357 1 98.38 182 ARG B C 1
ATOM 3443 O O . ARG B 1 182 ? -14.688 3.355 -1.819 1 98.38 182 ARG B O 1
ATOM 3450 N N . GLY B 1 183 ? -15.117 4.625 -3.645 1 98.44 183 GLY B N 1
ATOM 3451 C CA . GLY B 1 183 ? -14.18 3.873 -4.465 1 98.44 183 GLY B CA 1
ATOM 3452 C C . GLY B 1 183 ? -12.727 4.125 -4.102 1 98.44 183 GLY B C 1
ATOM 3453 O O . GLY B 1 183 ? -12.312 5.273 -3.945 1 98.44 183 GLY B O 1
ATOM 3454 N N . TRP B 1 184 ? -12.016 3.062 -3.963 1 98.69 184 TRP B N 1
ATOM 3455 C CA . TRP B 1 184 ? -10.586 3.133 -3.709 1 98.69 184 TRP B CA 1
ATOM 3456 C C . TRP B 1 184 ? -9.867 3.859 -4.84 1 98.69 184 TRP B C 1
ATOM 3458 O O . TRP B 1 184 ? -9.047 4.75 -4.598 1 98.69 184 TRP B O 1
ATOM 3468 N N . PHE B 1 185 ? -10.188 3.562 -6.074 1 98.25 185 PHE B N 1
ATOM 3469 C CA . PHE B 1 185 ? -9.492 4.07 -7.254 1 98.25 185 PHE B CA 1
ATOM 3470 C C . PHE B 1 185 ? -9.82 5.539 -7.48 1 98.25 185 PHE B C 1
ATOM 3472 O O . PHE B 1 185 ? -9.133 6.223 -8.242 1 98.25 185 PHE B O 1
ATOM 3479 N N . ASP B 1 186 ? -10.859 6.027 -6.828 1 96.69 186 ASP B N 1
ATOM 3480 C CA . ASP B 1 186 ? -11.32 7.391 -7.066 1 96.69 186 ASP B CA 1
ATOM 3481 C C . ASP B 1 186 ? -10.828 8.336 -5.973 1 96.69 186 ASP B C 1
ATOM 3483 O O . ASP B 1 186 ? -11.141 9.523 -5.988 1 96.69 186 ASP B O 1
ATOM 3487 N N . LEU B 1 187 ? -10.117 7.844 -5.047 1 98.38 187 LEU B N 1
ATOM 3488 C CA . LEU B 1 187 ? -9.641 8.648 -3.93 1 98.38 187 LEU B CA 1
ATOM 3489 C C . LEU B 1 187 ? -8.711 9.758 -4.414 1 98.38 187 LEU B C 1
ATOM 3491 O O . LEU B 1 187 ? -7.766 9.492 -5.16 1 98.38 187 LEU B O 1
ATOM 3495 N N . HIS B 1 188 ? -8.938 10.898 -4.016 1 98.5 188 HIS B N 1
ATOM 3496 C CA . HIS B 1 188 ? -8.109 12.094 -4.191 1 98.5 188 HIS B CA 1
ATOM 3497 C C . HIS B 1 188 ? -8.547 13.211 -3.244 1 98.5 188 HIS B C 1
ATOM 3499 O O . HIS B 1 188 ? -8.078 13.273 -2.104 1 98.5 188 HIS B O 1
ATOM 3505 N N . ARG B 1 189 ? -9.586 13.867 -3.58 1 97.94 189 ARG B N 1
ATOM 3506 C CA . ARG B 1 189 ? -10.117 15 -2.832 1 97.94 189 ARG B CA 1
ATOM 3507 C C . ARG B 1 189 ? -11.359 14.602 -2.049 1 97.94 189 ARG B C 1
ATOM 3509 O O . ARG B 1 189 ? -12.281 13.992 -2.602 1 97.94 189 ARG B O 1
ATOM 3516 N N . LEU B 1 190 ? -11.375 14.852 -0.749 1 97.5 190 LEU B N 1
ATOM 3517 C CA . LEU B 1 190 ? -12.508 14.602 0.132 1 97.5 190 LEU B CA 1
ATOM 3518 C C . LEU B 1 190 ? -12.992 15.891 0.784 1 97.5 190 LEU B C 1
ATOM 3520 O O . LEU B 1 190 ? -12.266 16.5 1.582 1 97.5 190 LEU B O 1
ATOM 3524 N N . ASP B 1 191 ? -14.156 16.312 0.472 1 97.44 191 ASP B N 1
ATOM 3525 C CA . ASP B 1 191 ? -14.734 17.547 0.985 1 97.44 191 ASP B CA 1
ATOM 3526 C C . ASP B 1 191 ? -15.656 17.266 2.172 1 97.44 191 ASP B C 1
ATOM 3528 O O . ASP B 1 191 ? -16.719 16.672 2.012 1 97.44 191 ASP B O 1
ATOM 3532 N N . TRP B 1 192 ? -15.242 17.719 3.35 1 97.5 192 TRP B N 1
ATOM 3533 C CA . TRP B 1 192 ? -15.992 17.438 4.57 1 97.5 192 TRP B CA 1
ATOM 3534 C C . TRP B 1 192 ? -16.734 18.672 5.043 1 97.5 192 TRP B C 1
ATOM 3536 O O . TRP B 1 192 ? -17.234 18.719 6.172 1 97.5 192 TRP B O 1
ATOM 3546 N N . THR B 1 193 ? -16.844 19.719 4.25 1 97.19 193 THR B N 1
ATOM 3547 C CA . THR B 1 193 ? -17.422 21 4.66 1 97.19 193 THR B CA 1
ATOM 3548 C C . THR B 1 193 ? -18.891 20.812 5.051 1 97.19 193 THR B C 1
ATOM 3550 O O . THR B 1 193 ? -19.391 21.547 5.91 1 97.19 193 THR B O 1
ATOM 3553 N N . ASP B 1 194 ? -19.562 19.812 4.48 1 96.69 194 ASP B N 1
ATOM 3554 C CA . ASP B 1 194 ? -20.984 19.609 4.742 1 96.69 194 ASP B CA 1
ATOM 3555 C C . ASP B 1 194 ? -21.219 18.328 5.531 1 96.69 194 ASP B C 1
ATOM 3557 O O . ASP B 1 194 ? -22.328 17.797 5.535 1 96.69 194 ASP B O 1
ATOM 3561 N N . ALA B 1 195 ? -20.156 17.797 6.121 1 97.19 195 ALA B N 1
ATOM 3562 C CA . ALA B 1 195 ? -20.328 16.594 6.93 1 97.19 195 ALA B CA 1
ATOM 3563 C C . ALA B 1 195 ? -21.344 16.812 8.039 1 97.19 195 ALA B C 1
ATOM 3565 O O . ALA B 1 195 ? -21.359 17.875 8.688 1 97.19 195 ALA B O 1
ATOM 3566 N N . VAL B 1 196 ? -22.109 15.836 8.398 1 97.12 196 VAL B N 1
ATOM 3567 C CA . VAL B 1 196 ? -23.297 16.047 9.234 1 97.12 196 VAL B CA 1
ATOM 3568 C C . VAL B 1 196 ? -22.875 16.141 10.703 1 97.12 196 VAL B C 1
ATOM 3570 O O . VAL B 1 196 ? -23.453 16.906 11.469 1 97.12 196 VAL B O 1
ATOM 3573 N N . ASP B 1 197 ? -21.906 15.359 11.07 1 95.31 197 ASP B N 1
ATOM 3574 C CA . ASP B 1 197 ? -21.547 15.312 12.484 1 95.31 197 ASP B CA 1
ATOM 3575 C C . ASP B 1 197 ? -20.422 16.281 12.805 1 95.31 197 ASP B C 1
ATOM 3577 O O . ASP B 1 197 ? -20.484 17.031 13.789 1 95.31 197 ASP B O 1
ATOM 3581 N N . GLU B 1 198 ? -19.359 16.266 11.953 1 91.06 198 GLU B N 1
ATOM 3582 C CA . GLU B 1 198 ? -18.156 17.078 12.164 1 91.06 198 GLU B CA 1
ATOM 3583 C C . GLU B 1 198 ? -17.734 17.781 10.883 1 91.06 198 GLU B C 1
ATOM 3585 O O . GLU B 1 198 ? -16.734 17.391 10.258 1 91.06 198 GLU B O 1
ATOM 3590 N N . PRO B 1 199 ? -18.469 18.812 10.633 1 94.62 199 PRO B N 1
ATOM 3591 C CA . PRO B 1 199 ? -18.016 19.531 9.438 1 94.62 199 PRO B CA 1
ATOM 3592 C C . PRO B 1 199 ? -16.547 19.938 9.508 1 94.62 199 PRO B C 1
ATOM 3594 O O . PRO B 1 199 ? -16.078 20.375 10.562 1 94.62 199 PRO B O 1
ATOM 3597 N N . GLY B 1 200 ? -15.867 19.734 8.453 1 95.62 200 GLY B N 1
ATOM 3598 C CA . GLY B 1 200 ? -14.438 19.984 8.375 1 95.62 200 GLY B CA 1
ATOM 3599 C C . GLY B 1 200 ? -14.031 20.734 7.121 1 95.62 200 GLY B C 1
ATOM 3600 O O . GLY B 1 200 ? -14.758 21.625 6.656 1 95.62 200 GLY B O 1
ATOM 3601 N N . GLY B 1 201 ? -12.82 20.578 6.742 1 97 201 GLY B N 1
ATOM 3602 C CA . GLY B 1 201 ? -12.312 21.172 5.512 1 97 201 GLY B CA 1
ATOM 3603 C C . GLY B 1 201 ? -12.203 20.172 4.371 1 97 201 GLY B C 1
ATOM 3604 O O . GLY B 1 201 ? -13.094 19.344 4.184 1 97 201 GLY B O 1
ATOM 3605 N N . ILE B 1 202 ? -11.227 20.438 3.559 1 98.12 202 ILE B N 1
ATOM 3606 C CA . ILE B 1 202 ? -10.969 19.594 2.398 1 98.12 202 ILE B CA 1
ATOM 3607 C C . ILE B 1 202 ? -9.688 18.797 2.623 1 98.12 202 ILE B C 1
ATOM 3609 O O . ILE B 1 202 ? -8.617 19.359 2.844 1 98.12 202 ILE B O 1
ATOM 3613 N N . GLU B 1 203 ? -9.828 17.5 2.559 1 98.06 203 GLU B N 1
ATOM 3614 C CA . GLU B 1 203 ? -8.703 16.578 2.719 1 98.06 203 GLU B CA 1
ATOM 3615 C C . GLU B 1 203 ? -8.344 15.922 1.394 1 98.06 203 GLU B C 1
ATOM 3617 O O . GLU B 1 203 ? -9.125 15.953 0.441 1 98.06 203 GLU B O 1
ATOM 3622 N N . PHE B 1 204 ? -7.18 15.359 1.377 1 98.56 204 PHE B N 1
ATOM 3623 C CA . PHE B 1 204 ? -6.703 14.633 0.208 1 98.56 204 PHE B CA 1
ATOM 3624 C C . PHE B 1 204 ? -6.078 13.305 0.616 1 98.56 204 PHE B C 1
ATOM 3626 O O . PHE B 1 204 ? -5.5 13.188 1.699 1 98.56 204 PHE B O 1
ATOM 3633 N N . CYS B 1 205 ? -6.207 12.359 -0.227 1 98.38 205 CYS B N 1
ATOM 3634 C CA . CYS B 1 205 ? -5.59 11.047 -0.059 1 98.38 205 CYS B CA 1
ATOM 3635 C C . CYS B 1 205 ? -5.535 10.297 -1.384 1 98.38 205 CYS B C 1
ATOM 3637 O O . CYS B 1 205 ? -6.414 10.461 -2.23 1 98.38 205 CYS B O 1
ATOM 3639 N N . LEU B 1 206 ? -4.516 9.547 -1.592 1 98.81 206 LEU B N 1
ATOM 3640 C CA . LEU B 1 206 ? -4.402 8.664 -2.748 1 98.81 206 LEU B CA 1
ATOM 3641 C C . LEU B 1 206 ? -4.445 7.199 -2.32 1 98.81 206 LEU B C 1
ATOM 3643 O O . LEU B 1 206 ? -4.133 6.871 -1.174 1 98.81 206 LEU B O 1
ATOM 3647 N N . PRO B 1 207 ? -4.844 6.32 -3.311 1 98.56 207 PRO B N 1
ATOM 3648 C CA . PRO B 1 207 ? -4.562 4.906 -3.057 1 98.56 207 PRO B CA 1
ATOM 3649 C C . PRO B 1 207 ? -3.066 4.617 -2.93 1 98.56 207 PRO B C 1
ATOM 3651 O O . PRO B 1 207 ? -2.24 5.43 -3.354 1 98.56 207 PRO B O 1
ATOM 3654 N N . THR B 1 208 ? -2.771 3.467 -2.316 1 98.69 208 THR B N 1
ATOM 3655 C CA . THR B 1 208 ? -1.368 3.137 -2.096 1 98.69 208 THR B CA 1
ATOM 3656 C C . THR B 1 208 ? -0.593 3.164 -3.41 1 98.69 208 THR B C 1
ATOM 3658 O O . THR B 1 208 ? 0.483 3.762 -3.488 1 98.69 208 THR B O 1
ATOM 3661 N N . ALA B 1 209 ? -1.146 2.547 -4.43 1 98.56 209 ALA B N 1
ATOM 3662 C CA . ALA B 1 209 ? -0.47 2.543 -5.723 1 98.56 209 ALA B CA 1
ATOM 3663 C C . ALA B 1 209 ? -0.375 3.953 -6.297 1 98.56 209 ALA B C 1
ATOM 3665 O O . ALA B 1 209 ? 0.567 4.27 -7.027 1 98.56 209 ALA B O 1
ATOM 3666 N N . GLY B 1 210 ? -1.379 4.793 -6.008 1 98.62 210 GLY B N 1
ATOM 3667 C CA . GLY B 1 210 ? -1.318 6.184 -6.426 1 98.62 210 GLY B CA 1
ATOM 3668 C C . GLY B 1 210 ? -0.151 6.938 -5.816 1 98.62 210 GLY B C 1
ATOM 3669 O O . GLY B 1 210 ? 0.54 7.688 -6.508 1 98.62 210 GLY B O 1
ATOM 3670 N N . TRP B 1 211 ? 0.034 6.762 -4.512 1 98.75 211 TRP B N 1
ATOM 3671 C CA . TRP B 1 211 ? 1.189 7.359 -3.85 1 98.75 211 TRP B CA 1
ATOM 3672 C C . TRP B 1 211 ? 2.49 6.879 -4.484 1 98.75 211 TRP B C 1
ATOM 3674 O O . TRP B 1 211 ? 3.367 7.684 -4.801 1 98.75 211 TRP B O 1
ATOM 3684 N N . MET B 1 212 ? 2.582 5.609 -4.676 1 98.31 212 MET B N 1
ATOM 3685 C CA . MET B 1 212 ? 3.791 5.023 -5.25 1 98.31 212 MET B CA 1
ATOM 3686 C C . MET B 1 212 ? 4.07 5.598 -6.637 1 98.31 212 MET B C 1
ATOM 3688 O O . MET B 1 212 ? 5.211 5.934 -6.953 1 98.31 212 MET B O 1
ATOM 3692 N N . ALA B 1 213 ? 3.064 5.652 -7.418 1 98.06 213 ALA B N 1
ATOM 3693 C CA . ALA B 1 213 ? 3.215 6.223 -8.758 1 98.06 213 ALA B CA 1
ATOM 3694 C C . ALA B 1 213 ? 3.66 7.68 -8.688 1 98.06 213 ALA B C 1
ATOM 3696 O O . ALA B 1 213 ? 4.531 8.109 -9.445 1 98.06 213 ALA B O 1
ATOM 3697 N N . LEU B 1 214 ? 3.033 8.422 -7.82 1 98.75 214 LEU B N 1
ATOM 3698 C CA . LEU B 1 214 ? 3.381 9.836 -7.656 1 98.75 214 LEU B CA 1
ATOM 3699 C C . LEU B 1 214 ? 4.844 9.984 -7.258 1 98.75 214 LEU B C 1
ATOM 3701 O O . LEU B 1 214 ? 5.559 10.828 -7.809 1 98.75 214 LEU B O 1
ATOM 3705 N N . PHE B 1 215 ? 5.293 9.195 -6.242 1 98.69 215 PHE B N 1
ATOM 3706 C CA . PHE B 1 215 ? 6.688 9.242 -5.82 1 98.69 215 PHE B CA 1
ATOM 3707 C C . PHE B 1 215 ? 7.621 8.992 -7 1 98.69 215 PHE B C 1
ATOM 3709 O O . PHE B 1 215 ? 8.602 9.711 -7.191 1 98.69 215 PHE B O 1
ATOM 3716 N N . ARG B 1 216 ? 7.305 7.961 -7.734 1 96.81 216 ARG B N 1
ATOM 3717 C CA . ARG B 1 216 ? 8.109 7.613 -8.898 1 96.81 216 ARG B CA 1
ATOM 3718 C C . ARG B 1 216 ? 8.148 8.758 -9.906 1 96.81 216 ARG B C 1
ATOM 3720 O O . ARG B 1 216 ? 9.211 9.125 -10.398 1 96.81 216 ARG B O 1
ATOM 3727 N N . ASP B 1 217 ? 6.996 9.32 -10.211 1 98.06 217 ASP B N 1
ATOM 3728 C CA . ASP B 1 217 ? 6.883 10.375 -11.211 1 98.06 217 ASP B CA 1
ATOM 3729 C C . ASP B 1 217 ? 7.672 11.617 -10.789 1 98.06 217 ASP B C 1
ATOM 3731 O O . ASP B 1 217 ? 8.266 12.297 -11.633 1 98.06 217 ASP B O 1
ATOM 3735 N N . VAL B 1 218 ? 7.59 11.898 -9.5 1 98.44 218 VAL B N 1
ATOM 3736 C CA . VAL B 1 218 ? 8.289 13.062 -8.961 1 98.44 218 VAL B CA 1
ATOM 3737 C C . VAL B 1 218 ? 9.789 12.797 -8.93 1 98.44 218 VA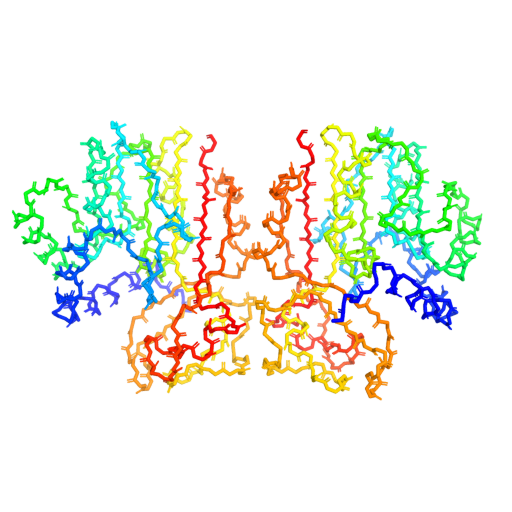L B C 1
ATOM 3739 O O . VAL B 1 218 ? 10.594 13.719 -9.07 1 98.44 218 VAL B O 1
ATOM 3742 N N . GLY B 1 219 ? 10.18 11.586 -8.695 1 98.12 219 GLY B N 1
ATOM 3743 C CA . GLY B 1 219 ? 11.586 11.203 -8.656 1 98.12 219 GLY B CA 1
ATOM 3744 C C . GLY B 1 219 ? 12.031 10.711 -7.285 1 98.12 219 GLY B C 1
ATOM 3745 O O . GLY B 1 219 ? 13.219 10.469 -7.062 1 98.12 219 GLY B O 1
ATOM 3746 N N . PHE B 1 220 ? 11.109 10.531 -6.379 1 98.5 220 PHE B N 1
ATOM 3747 C CA . PHE B 1 220 ? 11.43 10.016 -5.055 1 98.5 220 PHE B CA 1
ATOM 3748 C C . PHE B 1 220 ? 11.672 8.508 -5.109 1 98.5 220 PHE B C 1
ATOM 3750 O O . PHE B 1 220 ? 11.109 7.816 -5.957 1 98.5 220 PHE B O 1
ATOM 3757 N N . VAL B 1 221 ? 12.445 8.016 -4.219 1 96.69 221 VAL B N 1
ATOM 3758 C CA . VAL B 1 221 ? 12.578 6.594 -3.938 1 96.69 221 VAL B CA 1
ATOM 3759 C C . VAL B 1 221 ? 11.914 6.266 -2.602 1 96.69 221 VAL B C 1
ATOM 3761 O O . VAL B 1 221 ? 12.188 6.914 -1.589 1 96.69 221 VAL B O 1
ATOM 3764 N N . VAL B 1 222 ? 11.109 5.301 -2.609 1 97.81 222 VAL B N 1
ATOM 3765 C CA . VAL B 1 222 ? 10.438 4.898 -1.375 1 97.81 222 VAL B CA 1
ATOM 3766 C C . VAL B 1 222 ? 11.391 4.066 -0.518 1 97.81 222 VAL B C 1
ATOM 3768 O O . VAL B 1 222 ? 11.938 3.066 -0.982 1 97.81 222 VAL B O 1
ATOM 3771 N N . GLU B 1 223 ? 11.531 4.457 0.751 1 96.56 223 GLU B N 1
ATOM 3772 C CA . GLU B 1 223 ? 12.438 3.748 1.649 1 96.56 223 GLU B CA 1
ATOM 3773 C C . GLU B 1 223 ? 11.672 2.887 2.645 1 96.56 223 GLU B C 1
ATOM 3775 O O . GLU B 1 223 ? 12.172 1.856 3.1 1 96.56 223 GLU B O 1
ATOM 3780 N N . ASP B 1 224 ? 10.531 3.328 2.992 1 96.94 224 ASP B N 1
ATOM 3781 C CA . ASP B 1 224 ? 9.734 2.578 3.957 1 96.94 224 ASP B CA 1
ATOM 3782 C C . ASP B 1 224 ? 8.266 2.988 3.893 1 96.94 224 ASP B C 1
ATOM 3784 O O . ASP B 1 224 ? 7.93 4.039 3.338 1 96.94 224 ASP B O 1
ATOM 3788 N N . TYR B 1 225 ? 7.441 2.174 4.266 1 98.62 225 TYR B N 1
ATOM 3789 C CA . TYR B 1 225 ? 6 2.365 4.395 1 98.62 225 TYR B CA 1
ATOM 3790 C C . TYR B 1 225 ? 5.457 1.604 5.598 1 98.62 225 TYR B C 1
ATOM 3792 O O . TYR B 1 225 ? 5.742 0.417 5.77 1 98.62 225 TYR B O 1
ATOM 3800 N N . ARG B 1 226 ? 4.645 2.348 6.441 1 98.25 226 ARG B N 1
ATOM 3801 C CA . ARG B 1 226 ? 4.117 1.704 7.641 1 98.25 226 ARG B CA 1
ATOM 3802 C C . ARG B 1 226 ? 2.627 1.991 7.805 1 98.25 226 ARG B C 1
ATOM 3804 O O . ARG B 1 226 ? 2.152 3.064 7.43 1 98.25 226 ARG B O 1
ATOM 3811 N N . GLU B 1 227 ? 1.971 1.026 8.352 1 98.56 227 GLU B N 1
ATOM 3812 C CA . GLU B 1 227 ? 0.576 1.085 8.773 1 98.56 227 GLU B CA 1
ATOM 3813 C C . GLU B 1 227 ? 0.449 0.868 10.281 1 98.56 227 GLU B C 1
ATOM 3815 O O . GLU B 1 227 ? 0.267 -0.263 10.734 1 98.56 227 GLU B O 1
ATOM 3820 N N . PRO B 1 228 ? 0.479 1.989 10.969 1 97.44 228 PRO B N 1
ATOM 3821 C CA . PRO B 1 228 ? 0.502 1.816 12.422 1 97.44 228 PRO B CA 1
ATOM 3822 C C . PRO B 1 228 ? -0.817 1.282 12.969 1 97.44 228 PRO B C 1
ATOM 3824 O O . PRO B 1 228 ? -1.89 1.674 12.508 1 97.44 228 PRO B O 1
ATOM 3827 N N . ARG B 1 229 ? -0.694 0.382 13.93 1 95.56 229 ARG B N 1
ATOM 3828 C CA . ARG B 1 229 ? -1.848 -0.102 14.68 1 95.56 229 ARG B CA 1
ATOM 3829 C C . ARG B 1 229 ? -2.129 0.788 15.883 1 95.56 229 ARG B C 1
ATOM 3831 O O . ARG B 1 229 ? -1.201 1.237 16.562 1 95.56 229 ARG B O 1
ATOM 3838 N N . CYS B 1 230 ? -3.385 1.1 16.109 1 95.25 230 CYS B N 1
ATOM 3839 C CA . CYS B 1 230 ? -3.758 1.867 17.297 1 95.25 230 CYS B CA 1
ATOM 3840 C C . CYS B 1 230 ? -3.381 1.122 18.578 1 95.25 230 CYS B C 1
ATOM 3842 O O . CYS B 1 230 ? -3.771 -0.031 18.766 1 95.25 230 CYS B O 1
ATOM 3844 N N . PRO B 1 231 ? -2.613 1.747 19.422 1 91 231 PRO B N 1
ATOM 3845 C CA . PRO B 1 231 ? -2.211 1.082 20.656 1 91 231 PRO B CA 1
ATOM 3846 C C . PRO B 1 231 ? -3.322 1.068 21.703 1 91 231 PRO B C 1
ATOM 3848 O O . PRO B 1 231 ? -3.215 0.366 22.719 1 91 231 PRO B O 1
ATOM 3851 N N . ALA B 1 232 ? -4.336 1.857 21.5 1 88.44 232 ALA B N 1
ATOM 3852 C CA . ALA B 1 232 ? -5.395 2.037 22.484 1 88.44 232 ALA B CA 1
ATOM 3853 C C . ALA B 1 232 ? -6.52 1.031 22.281 1 88.44 232 ALA B C 1
ATOM 3855 O O . ALA B 1 232 ? -6.645 0.443 21.203 1 88.44 232 ALA B O 1
ATOM 3856 N N . THR B 1 233 ? -7.176 0.824 23.422 1 89.19 233 THR B N 1
ATOM 3857 C CA . THR B 1 233 ? -8.406 0.035 23.375 1 89.19 233 THR B CA 1
ATOM 3858 C C . THR B 1 233 ? -9.609 0.883 23.781 1 89.19 233 THR B C 1
ATOM 3860 O O . THR B 1 233 ? -9.445 1.984 24.312 1 89.19 233 THR B O 1
ATOM 3863 N N . GLY B 1 234 ? -10.719 0.521 23.375 1 90.94 234 GLY B N 1
ATOM 3864 C CA . GLY B 1 234 ? -11.93 1.25 23.719 1 90.94 234 GLY B CA 1
ATOM 3865 C C . GLY B 1 234 ? -12.742 1.646 22.5 1 90.94 234 GLY B C 1
ATOM 3866 O O . GLY B 1 234 ? -12.477 1.181 21.391 1 90.94 234 GLY B O 1
ATOM 3867 N N . ASP B 1 235 ? -13.758 2.52 22.781 1 90.5 235 ASP B N 1
ATOM 3868 C CA . ASP B 1 235 ? -14.688 2.824 21.703 1 90.5 235 ASP B CA 1
ATOM 3869 C C . ASP B 1 235 ? -14.859 4.332 21.531 1 90.5 235 ASP B C 1
ATOM 3871 O O . ASP B 1 235 ? -15.719 4.785 20.766 1 90.5 235 ASP B O 1
ATOM 3875 N N . GLU B 1 236 ? -14.008 5.047 22.234 1 93.5 236 GLU B N 1
ATOM 3876 C CA . GLU B 1 236 ? -14.102 6.492 22.078 1 93.5 236 GLU B CA 1
ATOM 3877 C C . GLU B 1 236 ? -13.742 6.918 20.656 1 93.5 236 GLU B C 1
ATOM 3879 O O . GLU B 1 236 ? -12.75 6.461 20.094 1 93.5 236 GLU B O 1
ATOM 3884 N N . VAL B 1 237 ? -14.617 7.762 20.156 1 93.81 237 VAL B N 1
ATOM 3885 C CA . VAL B 1 237 ? -14.375 8.234 18.797 1 93.81 237 VAL B CA 1
ATOM 3886 C C . VAL B 1 237 ? -13.336 9.359 18.812 1 93.81 237 VAL B C 1
ATOM 3888 O O . VAL B 1 237 ? -13.492 10.336 19.547 1 93.81 237 VAL B O 1
ATOM 3891 N N . THR B 1 238 ? -12.312 9.25 18.125 1 88.44 238 THR B N 1
ATOM 3892 C CA . THR B 1 238 ? -11.273 10.25 17.891 1 88.44 238 THR B CA 1
ATOM 3893 C C . THR B 1 238 ? -11.102 10.516 16.391 1 88.44 238 THR B C 1
ATOM 3895 O O . THR B 1 238 ? -10.695 9.625 15.641 1 88.44 238 THR B O 1
ATOM 3898 N N . PHE B 1 239 ? -11.359 11.664 16 1 91.94 239 PHE B N 1
ATOM 3899 C CA . PHE B 1 239 ? -11.25 12.031 14.594 1 91.94 239 PHE B CA 1
ATOM 3900 C C . PHE B 1 239 ? -12 11.047 13.711 1 91.94 239 PHE B C 1
ATOM 3902 O O . PHE B 1 239 ? -11.453 10.531 12.734 1 91.94 239 PHE B O 1
ATOM 3909 N N . ALA B 1 240 ? -13.188 10.703 14.133 1 96.44 240 ALA B N 1
ATOM 3910 C CA . ALA B 1 240 ? -14.164 9.906 13.398 1 96.44 240 ALA B CA 1
ATOM 3911 C C . ALA B 1 240 ? -13.812 8.422 13.445 1 96.44 240 ALA B C 1
ATOM 3913 O O . ALA B 1 240 ? -14.445 7.602 12.781 1 96.44 240 ALA B O 1
ATOM 3914 N N . ILE B 1 241 ? -12.82 8.039 14.211 1 97.75 241 ILE B N 1
ATOM 3915 C CA . ILE B 1 241 ? -12.352 6.656 14.211 1 97.75 241 ILE B CA 1
ATOM 3916 C C . ILE B 1 241 ? -12.336 6.117 15.641 1 97.75 241 ILE B C 1
ATOM 3918 O O . ILE B 1 241 ? -11.922 6.816 16.562 1 97.75 241 ILE B O 1
ATOM 3922 N N . THR B 1 242 ? -12.742 4.938 15.844 1 97.94 242 THR B N 1
ATOM 3923 C CA . THR B 1 242 ? -12.672 4.309 17.156 1 97.94 242 THR B CA 1
ATOM 3924 C C . THR B 1 242 ? -11.406 3.467 17.281 1 97.94 242 THR B C 1
ATOM 3926 O O . THR B 1 242 ? -10.922 2.908 16.297 1 97.94 242 THR B O 1
ATOM 3929 N N . PRO B 1 243 ? -10.859 3.363 18.516 1 97.56 243 PRO B N 1
ATOM 3930 C CA . PRO B 1 243 ? -9.742 2.439 18.734 1 97.56 243 PRO B CA 1
ATOM 3931 C C . PRO B 1 243 ? -10.07 1.009 18.312 1 97.56 243 PRO B C 1
ATOM 3933 O O . PRO B 1 243 ? -9.211 0.309 17.766 1 97.56 243 PRO B O 1
ATOM 3936 N N . THR B 1 244 ? -11.297 0.587 18.531 1 96.94 244 THR B N 1
ATOM 3937 C CA . THR B 1 244 ? -11.711 -0.76 18.156 1 96.94 244 THR B CA 1
ATOM 3938 C C . THR B 1 244 ? -11.531 -0.982 16.656 1 96.94 244 THR B C 1
ATOM 3940 O O . THR B 1 244 ? -11 -2.012 16.234 1 96.94 244 THR B O 1
ATOM 3943 N N . TRP B 1 245 ? -11.992 -0.044 15.859 1 98.06 245 TRP B N 1
ATOM 3944 C CA . TRP B 1 245 ? -11.789 -0.133 14.422 1 98.06 245 TRP B CA 1
ATOM 3945 C C . TRP B 1 245 ? -10.305 -0.108 14.07 1 98.06 245 TRP B C 1
ATOM 3947 O O . TRP B 1 245 ? -9.82 -0.961 13.32 1 98.06 245 TRP B O 1
ATOM 3957 N N . ALA B 1 246 ? -9.547 0.792 14.688 1 98.19 246 ALA B N 1
ATOM 3958 C CA . ALA B 1 246 ? -8.156 1.069 14.32 1 98.19 246 ALA B CA 1
ATOM 3959 C C . ALA B 1 246 ? -7.227 -0.031 14.828 1 98.19 246 ALA B C 1
ATOM 3961 O O . ALA B 1 246 ? -6.062 -0.096 14.43 1 98.19 246 ALA B O 1
ATOM 3962 N N . ASN B 1 247 ? -7.719 -0.861 15.695 1 97.31 247 ASN B N 1
ATOM 3963 C CA . ASN B 1 247 ? -6.953 -2.02 16.141 1 97.31 247 ASN B CA 1
ATOM 3964 C C . ASN B 1 247 ? -6.973 -3.137 15.094 1 97.31 247 ASN B C 1
ATOM 3966 O O . ASN B 1 247 ? -6.117 -4.027 15.117 1 97.31 247 ASN B O 1
ATOM 3970 N N . ARG B 1 248 ? -7.895 -3.061 14.211 1 98 248 ARG B N 1
ATOM 3971 C CA . ARG B 1 248 ? -8.055 -4.148 13.25 1 98 248 ARG B CA 1
ATOM 3972 C C . ARG B 1 248 ? -7.645 -3.705 11.852 1 98 248 ARG B C 1
ATOM 3974 O O . ARG B 1 248 ? -7.207 -4.523 11.039 1 98 248 ARG B O 1
ATOM 3981 N N . TRP B 1 249 ? -7.812 -2.461 11.539 1 98.62 249 TRP B N 1
ATOM 3982 C CA . TRP B 1 249 ? -7.527 -1.902 10.227 1 98.62 249 TRP B CA 1
ATOM 3983 C C . TRP B 1 249 ? -6.703 -0.624 10.344 1 98.62 249 TRP B C 1
ATOM 3985 O O . TRP B 1 249 ? -6.809 0.099 11.336 1 98.62 249 TRP B O 1
ATOM 3995 N N . PRO B 1 250 ? -5.891 -0.357 9.383 1 98.62 250 PRO B N 1
ATOM 3996 C CA . PRO B 1 250 ? -5.051 0.842 9.469 1 98.62 250 PRO B CA 1
ATOM 3997 C C . PRO B 1 250 ? -5.844 2.131 9.266 1 98.62 250 PRO B C 1
ATOM 3999 O O . PRO B 1 250 ? -6.484 2.311 8.227 1 98.62 250 PRO B O 1
ATOM 4002 N N . SER B 1 251 ? -5.789 2.992 10.234 1 98.25 251 SER B N 1
ATOM 4003 C CA . SER B 1 251 ? -6.418 4.301 10.109 1 98.25 251 SER B CA 1
ATOM 4004 C C . SER B 1 251 ? -5.414 5.355 9.641 1 98.25 251 SER B C 1
ATOM 4006 O O . SER B 1 251 ? -5.801 6.422 9.164 1 98.25 251 SER B O 1
ATOM 4008 N N . GLU B 1 252 ? -4.145 5.066 9.836 1 98.5 252 GLU B N 1
ATOM 4009 C CA . GLU B 1 252 ? -3.059 5.965 9.453 1 98.5 252 GLU B CA 1
ATOM 4010 C C . GLU B 1 252 ? -2 5.234 8.633 1 98.5 252 GLU B C 1
ATOM 4012 O O . GLU B 1 252 ? -1.94 4.004 8.648 1 98.5 252 GLU B O 1
ATOM 4017 N N . GLN B 1 253 ? -1.288 5.98 7.891 1 98.75 253 GLN B N 1
ATOM 4018 C CA . GLN B 1 253 ? -0.143 5.484 7.137 1 98.75 253 GLN B CA 1
ATOM 4019 C C . GLN B 1 253 ? 1.029 6.457 7.207 1 98.75 253 GLN B C 1
ATOM 4021 O O . GLN B 1 253 ? 0.832 7.664 7.371 1 98.75 253 GLN B O 1
ATOM 4026 N N . ALA B 1 254 ? 2.201 5.953 7.102 1 98.81 254 ALA B N 1
ATOM 4027 C CA . ALA B 1 254 ? 3.414 6.766 7.082 1 98.81 254 ALA B CA 1
ATOM 4028 C C . ALA B 1 254 ? 4.332 6.359 5.934 1 98.81 254 ALA B C 1
ATOM 4030 O O . ALA B 1 254 ? 4.492 5.168 5.652 1 98.81 254 ALA B O 1
ATOM 4031 N N . TRP B 1 255 ? 4.859 7.305 5.293 1 98.81 255 TRP B N 1
ATOM 4032 C CA . TRP B 1 255 ? 5.754 7.113 4.156 1 98.81 255 TRP B CA 1
ATOM 4033 C C . TRP B 1 255 ? 7.125 7.727 4.43 1 98.81 255 TRP B C 1
ATOM 4035 O O . TRP B 1 255 ? 7.219 8.82 4.992 1 98.81 255 TRP B O 1
ATOM 4045 N N . TRP B 1 256 ? 8.172 7.062 4.105 1 98.62 256 TRP B N 1
ATOM 4046 C CA . TRP B 1 256 ? 9.547 7.555 4.051 1 98.62 256 TRP B CA 1
ATOM 4047 C C . TRP B 1 256 ? 10.078 7.527 2.623 1 98.62 256 TRP B C 1
ATOM 4049 O O . TRP B 1 256 ? 10.258 6.457 2.041 1 98.62 256 TRP B O 1
ATOM 4059 N N . VAL B 1 257 ? 10.344 8.656 2.074 1 98.62 257 VAL B N 1
ATOM 4060 C CA . VAL B 1 257 ? 10.859 8.711 0.708 1 98.62 257 VAL B CA 1
ATOM 4061 C C . VAL B 1 257 ? 12.117 9.578 0.66 1 98.62 257 VAL B C 1
ATOM 4063 O O . VAL B 1 257 ? 12.289 10.477 1.487 1 98.62 257 VAL B O 1
ATOM 4066 N N . ARG B 1 258 ? 12.969 9.367 -0.288 1 98.44 258 ARG B N 1
ATOM 4067 C CA . ARG B 1 258 ? 14.242 10.062 -0.425 1 98.44 258 ARG B CA 1
ATOM 4068 C C . ARG B 1 258 ? 14.406 10.648 -1.826 1 98.44 258 ARG B C 1
ATOM 4070 O O . ARG B 1 258 ? 14.039 10.008 -2.814 1 98.44 258 ARG B O 1
ATOM 4077 N N . ARG B 1 259 ? 14.828 11.789 -1.889 1 98.62 259 ARG B N 1
ATOM 4078 C CA . ARG B 1 259 ? 15.312 12.344 -3.15 1 98.62 259 ARG B CA 1
ATOM 4079 C C . ARG B 1 259 ? 16.703 11.828 -3.48 1 98.62 259 ARG B C 1
ATOM 4081 O O . ARG B 1 259 ? 17.672 12.109 -2.756 1 98.62 259 ARG B O 1
ATOM 4088 N N . PRO B 1 260 ? 16.844 11.109 -4.52 1 96.31 260 PRO B N 1
ATOM 4089 C CA . PRO B 1 260 ? 18.172 10.562 -4.82 1 96.31 260 PRO B CA 1
ATOM 4090 C C . PRO B 1 260 ? 19.172 11.641 -5.215 1 96.31 260 PRO B C 1
ATOM 4092 O O . PRO B 1 260 ? 18.781 12.703 -5.711 1 96.31 260 PRO B O 1
#